Protein AF-0000000087595034 (afdb_homodimer)

Radius of gyration: 27.11 Å; Cα contacts (8 Å, |Δi|>4): 661; chains: 2; bounding box: 62×87×64 Å

Structure (mmCIF, N/CA/C/O backbone):
data_AF-0000000087595034-model_v1
#
loop_
_entity.id
_entity.type
_entity.pdbx_description
1 polymer 'Spindle assembly abnormal protein 6 N-terminal domain-containing protein'
#
loop_
_atom_site.group_PDB
_atom_site.id
_atom_site.type_symbol
_atom_site.label_atom_id
_atom_site.label_alt_id
_atom_site.label_comp_id
_atom_site.label_asym_id
_atom_site.label_entity_id
_atom_site.label_seq_id
_atom_site.pdbx_PDB_ins_code
_atom_site.Cartn_x
_atom_site.Cartn_y
_atom_site.Cartn_z
_atom_site.occupancy
_atom_site.B_iso_or_equiv
_atom_site.auth_seq_id
_atom_site.auth_comp_id
_atom_site.auth_asym_id
_atom_site.auth_atom_id
_atom_site.pdbx_PDB_model_num
ATOM 1 N N . MET A 1 1 ? -19.578 1.99 -12.273 1 29.08 1 MET A N 1
ATOM 2 C CA . MET A 1 1 ? -18.375 2.232 -13.055 1 29.08 1 MET A CA 1
ATOM 3 C C . MET A 1 1 ? -17.172 1.543 -12.43 1 29.08 1 MET A C 1
ATOM 5 O O . MET A 1 1 ? -16.906 1.71 -11.234 1 29.08 1 MET A O 1
ATOM 9 N N . SER A 1 2 ? -16.875 0.349 -12.758 1 38.53 2 SER A N 1
ATOM 10 C CA . SER A 1 2 ? -15.734 -0.469 -12.383 1 38.53 2 SER A CA 1
ATOM 11 C C . SER A 1 2 ? -14.453 0.361 -12.336 1 38.53 2 SER A C 1
ATOM 13 O O . SER A 1 2 ? -14.078 0.988 -13.328 1 38.53 2 SER A O 1
ATOM 15 N N . TYR A 1 3 ? -14.172 1.183 -11.523 1 42.47 3 TYR A N 1
ATOM 16 C CA . TYR A 1 3 ? -12.922 1.928 -11.484 1 42.47 3 TYR A CA 1
ATOM 17 C C . TYR A 1 3 ? -11.773 1.099 -12.047 1 42.47 3 TYR A C 1
ATOM 19 O O . TYR A 1 3 ? -11.414 0.062 -11.492 1 42.47 3 TYR A O 1
ATOM 27 N N . ASP A 1 4 ? -11.688 0.881 -13.281 1 52.41 4 ASP A N 1
ATOM 28 C CA . ASP A 1 4 ? -10.883 0.034 -14.164 1 52.41 4 ASP A CA 1
ATOM 29 C C . ASP A 1 4 ? -9.398 0.292 -13.961 1 52.41 4 ASP A C 1
ATOM 31 O O . ASP A 1 4 ? -8.797 1.092 -14.688 1 52.41 4 ASP A O 1
ATOM 35 N N . MET A 1 5 ? -8.953 0.622 -12.711 1 69.81 5 MET A N 1
ATOM 36 C CA . MET A 1 5 ? -7.504 0.784 -12.672 1 69.81 5 MET A CA 1
ATOM 37 C C . MET A 1 5 ? -6.805 -0.421 -13.289 1 69.81 5 MET A C 1
ATOM 39 O O . MET A 1 5 ? -7.074 -1.562 -12.906 1 69.81 5 MET A O 1
ATOM 43 N N . ALA A 1 6 ? -6.137 -0.145 -14.375 1 82.12 6 ALA A N 1
ATOM 44 C CA . ALA A 1 6 ? -5.457 -1.187 -15.141 1 82.12 6 ALA A CA 1
ATOM 45 C C . ALA A 1 6 ? -4.324 -1.814 -14.336 1 82.12 6 ALA A C 1
ATOM 47 O O . ALA A 1 6 ? -3.541 -1.105 -13.703 1 82.12 6 ALA A O 1
ATOM 48 N N . ASP A 1 7 ? -4.402 -3.068 -14.07 1 92.06 7 ASP A N 1
ATOM 49 C CA . ASP A 1 7 ? -3.314 -3.846 -13.484 1 92.06 7 ASP A CA 1
ATOM 50 C C . ASP A 1 7 ? -2.006 -3.607 -14.234 1 92.06 7 ASP A C 1
ATOM 52 O O . ASP A 1 7 ? -1.894 -3.941 -15.414 1 92.06 7 ASP A O 1
ATOM 56 N N . PRO A 1 8 ? -1.071 -2.951 -13.539 1 93.44 8 PRO A N 1
ATOM 57 C CA . PRO A 1 8 ? 0.171 -2.615 -14.242 1 93.44 8 PRO A CA 1
ATOM 58 C C . PRO A 1 8 ? 0.913 -3.848 -14.75 1 93.44 8 PRO A C 1
ATOM 60 O O . PRO A 1 8 ? 1.68 -3.756 -15.711 1 93.44 8 PRO A O 1
ATOM 63 N N . SER A 1 9 ? 0.756 -5.02 -14.148 1 92.38 9 SER A N 1
ATOM 64 C CA . SER A 1 9 ? 1.444 -6.246 -14.531 1 92.38 9 SER A CA 1
ATOM 65 C C . SER A 1 9 ? 0.999 -6.723 -15.906 1 92.38 9 SER A C 1
ATOM 67 O O . SER A 1 9 ? 1.642 -7.586 -16.516 1 92.38 9 SER A O 1
ATOM 69 N N . LEU A 1 10 ? -0.018 -6.121 -16.438 1 93.94 10 LEU A N 1
ATOM 70 C CA . LEU A 1 10 ? -0.586 -6.598 -17.688 1 93.94 10 LEU A CA 1
ATOM 71 C C . LEU A 1 10 ? -0.358 -5.582 -18.812 1 93.94 10 LEU A C 1
ATOM 73 O O . LEU A 1 10 ? -0.837 -5.766 -19.922 1 93.94 10 LEU A O 1
ATOM 77 N N . GLU A 1 11 ? 0.332 -4.523 -18.453 1 88.75 11 GLU A N 1
ATOM 78 C CA . GLU A 1 11 ? 0.519 -3.424 -19.406 1 88.75 11 GLU A CA 1
ATOM 79 C C . GLU A 1 11 ? 1.288 -3.883 -20.641 1 88.75 11 GLU A C 1
ATOM 81 O O . GLU A 1 11 ? 1.136 -3.311 -21.719 1 88.75 11 GLU A O 1
ATOM 86 N N . ASP A 1 12 ? 2.086 -4.961 -20.562 1 88.94 12 ASP A N 1
ATOM 87 C CA . ASP A 1 12 ? 2.922 -5.422 -21.672 1 88.94 12 ASP A CA 1
ATOM 88 C C . ASP A 1 12 ? 2.162 -6.402 -22.562 1 88.94 12 ASP A C 1
ATOM 90 O O . ASP A 1 12 ? 2.752 -7.027 -23.438 1 88.94 12 ASP A O 1
ATOM 94 N N . GLY A 1 13 ? 0.908 -6.547 -22.344 1 89.88 13 GLY A N 1
ATOM 95 C CA . GLY A 1 13 ? 0.096 -7.445 -23.141 1 89.88 13 GLY A CA 1
ATOM 96 C C . GLY A 1 13 ? -0.004 -8.844 -22.562 1 89.88 13 GLY A C 1
ATOM 97 O O . GLY A 1 13 ? -0.57 -9.742 -23.188 1 89.88 13 GLY A O 1
ATOM 98 N N . SER A 1 14 ? 0.527 -9.008 -21.391 1 94.69 14 SER A N 1
ATOM 99 C CA . SER A 1 14 ? 0.454 -10.312 -20.734 1 94.69 14 SER A CA 1
ATOM 100 C C . SER A 1 14 ? -0.963 -10.609 -20.25 1 94.69 14 SER A C 1
ATOM 102 O O . SER A 1 14 ? -1.777 -9.695 -20.094 1 94.69 14 SER A O 1
ATOM 104 N N . ARG A 1 15 ? -1.22 -11.867 -20.156 1 95.94 15 ARG A N 1
ATOM 105 C CA . ARG A 1 15 ? -2.486 -12.289 -19.578 1 95.94 15 ARG A CA 1
ATOM 106 C C . ARG A 1 15 ? -2.252 -13.242 -18.406 1 95.94 15 ARG A C 1
ATOM 108 O O . ARG A 1 15 ? -1.29 -14.016 -18.406 1 95.94 15 ARG A O 1
ATOM 115 N N . VAL A 1 16 ? -3.154 -13.172 -17.5 1 97.56 16 VAL A N 1
ATOM 116 C CA . VAL A 1 16 ? -3.062 -14.039 -16.328 1 97.56 16 VAL A CA 1
ATOM 117 C C . VAL A 1 16 ? -3.768 -15.367 -16.609 1 97.56 16 VAL A C 1
ATOM 119 O O . VAL A 1 16 ? -4.934 -15.383 -17.016 1 97.56 16 VAL A O 1
ATOM 122 N N . VAL A 1 17 ? -3.076 -16.484 -16.359 1 98.19 17 VAL A N 1
ATOM 123 C CA . VAL A 1 17 ? -3.686 -17.766 -16.656 1 98.19 17 VAL A CA 1
ATOM 124 C C . VAL A 1 17 ? -3.869 -18.562 -15.359 1 98.19 17 VAL A C 1
ATOM 126 O O . VAL A 1 17 ? -4.477 -19.641 -15.359 1 98.19 17 VAL A O 1
ATOM 129 N N . PHE A 1 18 ? -3.344 -18.125 -14.336 1 98.62 18 PHE A N 1
ATOM 130 C CA . PHE A 1 18 ? -3.457 -18.719 -13.008 1 98.62 18 PHE A CA 1
ATOM 131 C C . PHE A 1 18 ? -3.27 -17.656 -11.922 1 98.62 18 PHE A C 1
ATOM 133 O O . PHE A 1 18 ? -2.389 -16.797 -12.031 1 98.62 18 PHE A O 1
ATOM 140 N N . GLU A 1 19 ? -4.121 -17.656 -10.961 1 98.31 19 GLU A N 1
ATOM 141 C CA . GLU A 1 19 ? -4 -16.734 -9.828 1 98.31 19 GLU A CA 1
ATOM 142 C C . GLU A 1 19 ? -4.684 -17.297 -8.586 1 98.31 19 GLU A C 1
ATOM 144 O O . GLU A 1 19 ? -5.91 -17.391 -8.531 1 98.31 19 GLU A O 1
ATOM 149 N N . ARG A 1 20 ? -3.842 -17.703 -7.562 1 98.31 20 ARG A N 1
ATOM 150 C CA . ARG A 1 20 ? -4.375 -18.266 -6.324 1 98.31 20 ARG A CA 1
ATOM 151 C C . ARG A 1 20 ? -3.441 -17.984 -5.152 1 98.31 20 ARG A C 1
ATOM 153 O O . ARG A 1 20 ? -2.254 -17.719 -5.348 1 98.31 20 ARG A O 1
ATOM 160 N N . GLU A 1 21 ? -4.023 -18.016 -3.967 1 98.12 21 GLU A N 1
ATOM 161 C CA . GLU A 1 21 ? -3.227 -18.047 -2.746 1 98.12 21 GLU A CA 1
ATOM 162 C C . GLU A 1 21 ? -2.695 -19.453 -2.469 1 98.12 21 GLU A C 1
ATOM 164 O O . GLU A 1 21 ? -3.457 -20.422 -2.471 1 98.12 21 GLU A O 1
ATOM 169 N N . VAL A 1 22 ? -1.426 -19.547 -2.279 1 98.44 22 VAL A N 1
ATOM 170 C CA . VAL A 1 22 ? -0.778 -20.828 -2.012 1 98.44 22 VAL A CA 1
ATOM 171 C C . VAL A 1 22 ? 0.055 -20.734 -0.735 1 98.44 22 VAL A C 1
ATOM 173 O O . VAL A 1 22 ? 0.825 -19.781 -0.562 1 98.44 22 VAL A O 1
ATOM 176 N N . VAL A 1 23 ? -0.14 -21.672 0.157 1 97.62 23 VAL A N 1
ATOM 177 C CA . VAL A 1 23 ? 0.699 -21.719 1.351 1 97.62 23 VAL A CA 1
ATOM 178 C C . VAL A 1 23 ? 2.068 -22.297 1 1 97.62 23 VAL A C 1
ATOM 180 O O . VAL A 1 23 ? 2.162 -23.391 0.443 1 97.62 23 VAL A O 1
ATOM 183 N N . MET A 1 24 ? 3.098 -21.547 1.315 1 97.62 24 MET A N 1
ATOM 184 C CA . MET A 1 24 ? 4.473 -21.953 1.055 1 97.62 24 MET A CA 1
ATOM 185 C C . MET A 1 24 ? 5.309 -21.891 2.328 1 97.62 24 MET A C 1
ATOM 187 O O . MET A 1 24 ? 5.008 -21.125 3.238 1 97.62 24 MET A O 1
ATOM 191 N N . GLU A 1 25 ? 6.27 -22.75 2.314 1 97 25 GLU A N 1
ATOM 192 C CA . GLU A 1 25 ? 7.277 -22.641 3.367 1 97 25 GLU A CA 1
ATOM 193 C C . GLU A 1 25 ? 8.383 -21.656 2.967 1 97 25 GLU A C 1
ATOM 195 O O . GLU A 1 25 ? 9.039 -21.844 1.94 1 97 25 GLU A O 1
ATOM 200 N N . LEU A 1 26 ? 8.547 -20.656 3.736 1 96.56 26 LEU A N 1
ATOM 201 C CA . LEU A 1 26 ? 9.602 -19.688 3.486 1 96.56 26 LEU A CA 1
ATOM 202 C C . LEU A 1 26 ? 10.844 -20.016 4.316 1 96.56 26 LEU A C 1
ATOM 204 O O . LEU A 1 26 ? 10.75 -20.203 5.531 1 96.56 26 LEU A O 1
ATOM 208 N N . ARG A 1 27 ? 11.93 -20.125 3.609 1 96 27 ARG A N 1
ATOM 209 C CA . ARG A 1 27 ? 13.219 -20.375 4.238 1 96 27 ARG A CA 1
ATOM 210 C C . ARG A 1 27 ? 14.258 -19.359 3.777 1 96 27 ARG A C 1
ATOM 212 O O . ARG A 1 27 ? 14.078 -18.688 2.758 1 96 27 ARG A O 1
ATOM 219 N N . LYS A 1 28 ? 15.305 -19.281 4.586 1 92.88 28 LYS A N 1
ATOM 220 C CA . LYS A 1 28 ? 16.422 -18.438 4.188 1 92.88 28 LYS A CA 1
ATOM 221 C C . LYS A 1 28 ? 17.359 -19.172 3.24 1 92.88 28 LYS A C 1
ATOM 223 O O . LYS A 1 28 ? 17.75 -20.312 3.502 1 92.88 28 LYS A O 1
ATOM 228 N N . LEU A 1 29 ? 17.75 -18.5 2.285 1 91.31 29 LEU A N 1
ATOM 229 C CA . LEU A 1 29 ? 18.609 -19.125 1.274 1 91.31 29 LEU A CA 1
ATOM 230 C C . LEU A 1 29 ? 19.984 -19.453 1.853 1 91.31 29 LEU A C 1
ATOM 232 O O . LEU A 1 29 ? 20.609 -20.438 1.459 1 91.31 29 LEU A O 1
ATOM 236 N N . ASP A 1 30 ? 20.406 -18.641 2.812 1 89.5 30 ASP A N 1
ATOM 237 C CA . ASP A 1 30 ? 21.734 -18.797 3.393 1 89.5 30 ASP A CA 1
ATOM 238 C C . ASP A 1 30 ? 21.734 -19.859 4.496 1 89.5 30 ASP A C 1
ATOM 240 O O . ASP A 1 30 ? 22.781 -20.344 4.906 1 89.5 30 ASP A O 1
ATOM 244 N N . GLU A 1 31 ? 20.547 -20.141 5.02 1 88.94 31 GLU A N 1
ATOM 245 C CA . GLU A 1 31 ? 20.375 -21.172 6.027 1 88.94 31 GLU A CA 1
ATOM 246 C C . GLU A 1 31 ? 19.266 -22.141 5.633 1 88.94 31 GLU A C 1
ATOM 248 O O . GLU A 1 31 ? 18.25 -22.266 6.328 1 88.94 31 GLU A O 1
ATOM 253 N N . PRO A 1 32 ? 19.547 -22.922 4.621 1 83.75 32 PRO A N 1
ATOM 254 C CA . PRO A 1 32 ? 18.484 -23.734 4.031 1 83.75 32 PRO A CA 1
ATOM 255 C C . PRO A 1 32 ? 17.984 -24.828 4.977 1 83.75 32 PRO A C 1
ATOM 257 O O . PRO A 1 32 ? 16.844 -25.297 4.848 1 83.75 32 PRO A O 1
ATOM 260 N N . ASP A 1 33 ? 18.75 -25.203 5.926 1 87.38 33 ASP A N 1
ATOM 261 C CA . ASP A 1 33 ? 18.359 -26.281 6.816 1 87.38 33 ASP A CA 1
ATOM 262 C C . ASP A 1 33 ? 17.547 -25.766 8 1 87.38 33 ASP A C 1
ATOM 264 O O . ASP A 1 33 ? 16.938 -26.562 8.727 1 87.38 33 ASP A O 1
ATOM 268 N N . ALA A 1 34 ? 17.547 -24.438 8.148 1 87.56 34 ALA A N 1
ATOM 269 C CA . ALA A 1 34 ? 16.766 -23.844 9.234 1 87.56 34 ALA A CA 1
ATOM 270 C C . ALA A 1 34 ? 15.266 -23.953 8.953 1 87.56 34 ALA A C 1
ATOM 272 O O . ALA A 1 34 ? 14.836 -23.875 7.797 1 87.56 34 ALA A O 1
ATOM 273 N N . PRO A 1 35 ? 14.57 -24.312 10.008 1 89.94 35 PRO A N 1
ATOM 274 C CA . PRO A 1 35 ? 13.117 -24.406 9.805 1 89.94 35 PRO A CA 1
ATOM 275 C C . PRO A 1 35 ? 12.523 -23.125 9.219 1 89.94 35 PRO A C 1
ATOM 277 O O . PRO A 1 35 ? 12.961 -22.031 9.547 1 89.94 35 PRO A O 1
ATOM 280 N N . GLY A 1 36 ? 11.586 -23.359 8.352 1 92.25 36 GLY A N 1
ATOM 281 C CA . GLY A 1 36 ? 10.93 -22.234 7.703 1 92.25 36 GLY A CA 1
ATOM 282 C C . GLY A 1 36 ? 9.609 -21.859 8.344 1 92.25 36 GLY A C 1
ATOM 283 O O . GLY A 1 36 ? 9.227 -22.438 9.367 1 92.25 36 GLY A O 1
ATOM 284 N N . ILE A 1 37 ? 9.039 -20.781 7.793 1 93.94 37 ILE A N 1
ATOM 285 C CA . ILE A 1 37 ? 7.715 -20.344 8.234 1 93.94 37 ILE A CA 1
ATOM 286 C C . ILE A 1 37 ? 6.703 -20.562 7.105 1 93.94 37 ILE A C 1
ATOM 288 O O . ILE A 1 37 ? 7.047 -20.438 5.93 1 93.94 37 ILE A O 1
ATOM 292 N N . GLN A 1 38 ? 5.492 -21.047 7.547 1 95.31 38 GLN A N 1
ATOM 293 C CA . GLN A 1 38 ? 4.406 -21.172 6.578 1 95.31 38 GLN A CA 1
ATOM 294 C C . GLN A 1 38 ? 3.748 -19.812 6.316 1 95.31 38 GLN A C 1
ATOM 296 O O . GLN A 1 38 ? 3.408 -19.094 7.25 1 95.31 38 GLN A O 1
ATOM 301 N N . GLU A 1 39 ? 3.631 -19.469 5.059 1 95.69 39 GLU A N 1
ATOM 302 C CA . GLU A 1 39 ? 3.018 -18.188 4.699 1 95.69 39 GLU A CA 1
ATOM 303 C C . GLU A 1 39 ? 2.094 -18.344 3.492 1 95.69 39 GLU A C 1
ATOM 305 O O . GLU A 1 39 ? 2.385 -19.125 2.576 1 95.69 39 GLU A O 1
ATOM 310 N N . SER A 1 40 ? 1.021 -17.656 3.551 1 97.06 40 SER A N 1
ATOM 311 C CA . SER A 1 40 ? 0.149 -17.562 2.383 1 97.06 40 SER A CA 1
ATOM 312 C C . SER A 1 40 ? 0.708 -16.594 1.346 1 97.06 40 SER A C 1
ATOM 314 O O . SER A 1 40 ? 0.916 -15.422 1.638 1 97.06 40 SER A O 1
ATOM 316 N N . VAL A 1 41 ? 0.963 -17.062 0.155 1 98.12 41 VAL A N 1
ATOM 317 C CA . VAL A 1 41 ? 1.553 -16.281 -0.928 1 98.12 41 VAL A CA 1
ATOM 318 C C . VAL A 1 41 ? 0.638 -16.328 -2.15 1 98.12 41 VAL A C 1
ATOM 320 O O . VAL A 1 41 ? 0.118 -17.391 -2.512 1 98.12 41 VAL A O 1
ATOM 323 N N . ARG A 1 42 ? 0.396 -15.148 -2.748 1 98.31 42 ARG A N 1
ATOM 324 C CA . ARG A 1 42 ? -0.354 -15.117 -4 1 98.31 42 ARG A CA 1
ATOM 325 C C . ARG A 1 42 ? 0.542 -15.461 -5.184 1 98.31 42 ARG A C 1
ATOM 327 O O . ARG A 1 42 ? 1.536 -14.773 -5.434 1 98.31 42 ARG A O 1
ATOM 334 N N . ALA A 1 43 ? 0.199 -16.516 -5.863 1 98.81 43 ALA A N 1
ATOM 335 C CA . ALA A 1 43 ? 0.934 -16.922 -7.055 1 98.81 43 ALA A CA 1
ATOM 336 C C . ALA A 1 43 ? 0.144 -16.609 -8.328 1 98.81 43 ALA A C 1
ATOM 338 O O . ALA A 1 43 ? -1.022 -17 -8.445 1 98.81 43 ALA A O 1
ATOM 339 N N . ARG A 1 44 ? 0.838 -15.867 -9.227 1 98.62 44 ARG A N 1
ATOM 340 C CA . ARG A 1 44 ? 0.246 -15.578 -10.523 1 98.62 44 ARG A CA 1
ATOM 341 C C . ARG A 1 44 ? 1.13 -16.094 -11.656 1 98.62 44 ARG A C 1
ATOM 343 O O . ARG A 1 44 ? 2.355 -15.977 -11.594 1 98.62 44 ARG A O 1
ATOM 350 N N . ILE A 1 45 ? 0.504 -16.703 -12.594 1 98.81 45 ILE A N 1
ATOM 351 C CA . ILE A 1 45 ? 1.196 -17.078 -13.828 1 98.81 45 ILE A CA 1
ATOM 352 C C . ILE A 1 45 ? 0.701 -16.219 -14.984 1 98.81 45 ILE A C 1
ATOM 354 O O . ILE A 1 45 ? -0.49 -16.219 -15.297 1 98.81 45 ILE A O 1
ATOM 358 N N . LEU A 1 46 ? 1.602 -15.438 -15.5 1 98.38 46 LEU A N 1
ATOM 359 C CA . LEU A 1 46 ? 1.309 -14.586 -16.641 1 98.38 46 LEU A CA 1
ATOM 360 C C . LEU A 1 46 ? 1.995 -15.102 -17.906 1 98.38 46 LEU A C 1
ATOM 362 O O . LEU A 1 46 ? 3.135 -15.57 -17.844 1 98.38 46 LEU A O 1
ATOM 366 N N . ILE A 1 47 ? 1.321 -14.992 -19.047 1 98.31 47 ILE A N 1
ATOM 367 C CA . ILE A 1 47 ? 1.94 -15.438 -20.297 1 98.31 47 ILE A CA 1
ATOM 368 C C . ILE A 1 47 ? 1.856 -14.336 -21.344 1 98.31 47 ILE A C 1
ATOM 370 O O . ILE A 1 47 ? 0.929 -13.523 -21.312 1 98.31 47 ILE A O 1
ATOM 374 N N . GLN A 1 48 ? 2.859 -14.273 -22.078 1 97.19 48 GLN A N 1
ATOM 375 C CA . GLN A 1 48 ? 2.881 -13.453 -23.281 1 97.19 48 GLN A CA 1
ATOM 376 C C . GLN A 1 48 ? 2.92 -14.328 -24.531 1 97.19 48 GLN A C 1
ATOM 378 O O . GLN A 1 48 ? 3.768 -15.211 -24.656 1 97.19 48 GLN A O 1
ATOM 383 N N . GLU A 1 49 ? 1.939 -14.047 -25.391 1 94.69 49 GLU A N 1
ATOM 384 C CA . GLU A 1 49 ? 1.868 -14.812 -26.625 1 94.69 49 GLU A CA 1
ATOM 385 C C . GLU A 1 49 ? 1.933 -13.906 -27.844 1 94.69 49 GLU A C 1
ATOM 387 O O . GLU A 1 49 ? 1.493 -12.75 -27.797 1 94.69 49 GLU A O 1
ATOM 392 N N . ARG A 1 50 ? 2.602 -14.289 -28.891 1 91.44 50 ARG A N 1
ATOM 393 C CA . ARG A 1 50 ? 2.631 -13.633 -30.188 1 91.44 50 ARG A CA 1
ATOM 394 C C . ARG A 1 50 ? 2.148 -14.57 -31.281 1 91.44 50 ARG A C 1
ATOM 396 O O . ARG A 1 50 ? 2.766 -15.609 -31.547 1 91.44 50 ARG A O 1
ATOM 403 N N . ASP A 1 51 ? 0.967 -14.289 -31.828 1 91.56 51 ASP A N 1
ATOM 404 C CA . ASP A 1 51 ? 0.371 -15.109 -32.875 1 91.56 51 ASP A CA 1
ATOM 405 C C . ASP A 1 51 ? 0.107 -16.531 -32.375 1 91.56 51 ASP A C 1
ATOM 407 O O . ASP A 1 51 ? 0.438 -17.5 -33.062 1 91.56 51 ASP A O 1
ATOM 411 N N . GLY A 1 52 ? -0.284 -16.594 -31.219 1 89 52 GLY A N 1
ATOM 412 C CA . GLY A 1 52 ? -0.674 -17.875 -30.656 1 89 52 GLY A CA 1
ATOM 413 C C . GLY A 1 52 ? 0.496 -18.656 -30.094 1 89 52 GLY A C 1
ATOM 414 O O . GLY A 1 52 ? 0.314 -19.75 -29.547 1 89 52 GLY A O 1
ATOM 415 N N . VAL A 1 53 ? 1.615 -18.234 -30.281 1 93.06 53 VAL A N 1
ATOM 416 C CA . VAL A 1 53 ? 2.811 -18.938 -29.812 1 93.06 53 VAL A CA 1
ATOM 417 C C . VAL A 1 53 ? 3.279 -18.312 -28.5 1 93.06 53 VAL A C 1
ATOM 419 O O . VAL A 1 53 ? 3.422 -17.094 -28.391 1 93.06 53 VAL A O 1
ATOM 422 N N . LEU A 1 54 ? 3.545 -19.172 -27.547 1 96.81 54 LEU A N 1
ATOM 423 C CA . LEU A 1 54 ? 4.02 -18.719 -26.25 1 96.81 54 LEU A CA 1
ATOM 424 C C . LEU A 1 54 ? 5.418 -18.109 -26.359 1 96.81 54 LEU A C 1
ATOM 426 O O . LEU A 1 54 ? 6.344 -18.766 -26.844 1 96.81 54 LEU A O 1
ATOM 430 N N . GLU A 1 55 ? 5.582 -16.891 -25.922 1 97.25 55 GLU A N 1
ATOM 431 C CA . GLU A 1 55 ? 6.871 -16.203 -25.984 1 97.25 55 GLU A CA 1
ATOM 432 C C . GLU A 1 55 ? 7.516 -16.109 -24.609 1 97.25 55 GLU A C 1
ATOM 434 O O . GLU A 1 55 ? 8.742 -16.109 -24.484 1 97.25 55 GLU A O 1
ATOM 439 N N . ASN A 1 56 ? 6.688 -15.938 -23.609 1 97.81 56 ASN A N 1
ATOM 440 C CA . ASN A 1 56 ? 7.199 -15.766 -22.266 1 97.81 56 ASN A CA 1
ATOM 441 C C . ASN A 1 56 ? 6.207 -16.266 -21.219 1 97.81 56 ASN A C 1
ATOM 443 O O . ASN A 1 56 ? 4.996 -16.125 -21.391 1 97.81 56 ASN A O 1
ATOM 447 N N . CYS A 1 57 ? 6.711 -16.906 -20.203 1 98.44 57 CYS A N 1
ATOM 448 C CA . CYS A 1 57 ? 5.961 -17.312 -19.031 1 98.44 57 CYS A CA 1
ATOM 449 C C . CYS A 1 57 ? 6.543 -16.688 -17.766 1 98.44 57 CYS A C 1
ATOM 451 O O . CYS A 1 57 ? 7.734 -16.844 -17.484 1 98.44 57 CYS A O 1
ATOM 453 N N . GLN A 1 58 ? 5.676 -15.984 -17.031 1 98.38 58 GLN A N 1
ATOM 454 C CA . GLN A 1 58 ? 6.145 -15.336 -15.812 1 98.38 58 GLN A CA 1
ATOM 455 C C . GLN A 1 58 ? 5.398 -15.852 -14.586 1 98.38 58 GLN A C 1
ATOM 457 O O . GLN A 1 58 ? 4.168 -15.93 -14.586 1 98.38 58 GLN A O 1
ATOM 462 N N . LEU A 1 59 ? 6.133 -16.281 -13.633 1 98.75 59 LEU A N 1
ATOM 463 C CA . LEU A 1 59 ? 5.59 -16.531 -12.297 1 98.75 59 LEU A CA 1
ATOM 464 C C . LEU A 1 59 ? 5.824 -15.328 -11.383 1 98.75 59 LEU A C 1
ATOM 466 O O . LEU A 1 59 ? 6.953 -14.844 -11.258 1 98.75 59 LEU A O 1
ATOM 470 N N . CYS A 1 60 ? 4.781 -14.844 -10.82 1 98.62 60 CYS A N 1
ATOM 471 C CA . CYS A 1 60 ? 4.863 -13.711 -9.906 1 98.62 60 CYS A CA 1
ATOM 472 C C . CYS A 1 60 ? 4.312 -14.07 -8.531 1 98.62 60 CYS A C 1
ATOM 474 O O . CYS A 1 60 ? 3.186 -14.562 -8.422 1 98.62 60 CYS A O 1
ATOM 476 N N . LEU A 1 61 ? 5.137 -13.828 -7.535 1 98.62 61 LEU A N 1
ATOM 477 C CA . LEU A 1 61 ? 4.742 -14.125 -6.16 1 98.62 61 LEU A CA 1
ATOM 478 C C . LEU A 1 61 ? 4.617 -12.844 -5.344 1 98.62 61 LEU A C 1
ATOM 480 O O . LEU A 1 61 ? 5.531 -12.016 -5.336 1 98.62 61 LEU A O 1
ATOM 484 N N . THR A 1 62 ? 3.486 -12.641 -4.691 1 98.19 62 THR A N 1
ATOM 485 C CA . THR A 1 62 ? 3.258 -11.5 -3.811 1 98.19 62 THR A CA 1
ATOM 486 C C . THR A 1 62 ? 2.605 -11.953 -2.506 1 98.19 62 THR A C 1
ATOM 488 O O . THR A 1 62 ? 2.162 -13.094 -2.389 1 98.19 62 THR A O 1
ATOM 491 N N . SER A 1 63 ? 2.611 -11.094 -1.51 1 96.38 63 SER A N 1
ATOM 492 C CA . SER A 1 63 ? 2.057 -11.398 -0.196 1 96.38 63 SER A CA 1
ATOM 493 C C . SER A 1 63 ? 1.164 -10.273 0.306 1 96.38 63 SER A C 1
ATOM 495 O O . SER A 1 63 ? 1.469 -9.094 0.1 1 96.38 63 SER A O 1
ATOM 497 N N . GLU A 1 64 ? 0.099 -10.641 0.973 1 92.75 64 GLU A N 1
ATOM 498 C CA . GLU A 1 64 ? -0.75 -9.656 1.638 1 92.75 64 GLU A CA 1
ATOM 499 C C . GLU A 1 64 ? -0.144 -9.211 2.967 1 92.75 64 GLU A C 1
ATOM 501 O O . GLU A 1 64 ? -0.393 -8.094 3.428 1 92.75 64 GLU A O 1
ATOM 506 N N . GLU A 1 65 ? 0.579 -10.086 3.537 1 91.25 65 GLU A N 1
ATOM 507 C CA . GLU A 1 65 ? 1.189 -9.797 4.832 1 91.25 65 GLU A CA 1
ATOM 508 C C . GLU A 1 65 ? 2.334 -8.797 4.695 1 91.25 65 GLU A C 1
ATOM 510 O O . GLU A 1 65 ? 2.561 -7.98 5.586 1 91.25 65 GLU A O 1
ATOM 515 N N . ASP A 1 66 ? 3.023 -8.875 3.676 1 94.62 66 ASP A N 1
ATOM 516 C CA . ASP A 1 66 ? 4.07 -7.93 3.309 1 94.62 66 ASP A CA 1
ATOM 517 C C . ASP A 1 66 ? 3.844 -7.379 1.901 1 94.62 66 ASP A C 1
ATOM 519 O O . ASP A 1 66 ? 4.254 -7.992 0.915 1 94.62 66 ASP A O 1
ATOM 523 N N . ILE A 1 67 ? 3.359 -6.184 1.832 1 95.75 67 ILE A N 1
ATOM 524 C CA . ILE A 1 67 ? 2.91 -5.617 0.564 1 95.75 67 ILE A CA 1
ATOM 525 C C . ILE A 1 67 ? 4.113 -5.309 -0.32 1 95.75 67 ILE A C 1
ATOM 527 O O . ILE A 1 67 ? 3.969 -5.078 -1.522 1 95.75 67 ILE A O 1
ATOM 531 N N . PHE A 1 68 ? 5.359 -5.34 0.21 1 96.31 68 PHE A N 1
ATOM 532 C CA . PHE A 1 68 ? 6.559 -5.051 -0.566 1 96.31 68 PHE A CA 1
ATOM 533 C C . PHE A 1 68 ? 7.172 -6.336 -1.11 1 96.31 68 PHE A C 1
ATOM 535 O O . PHE A 1 68 ? 8.133 -6.293 -1.885 1 96.31 68 PHE A O 1
ATOM 542 N N . PHE A 1 69 ? 6.66 -7.445 -0.728 1 96.75 69 PHE A N 1
ATOM 543 C CA . PHE A 1 69 ? 7.141 -8.75 -1.172 1 96.75 69 PHE A CA 1
ATOM 544 C C . PHE A 1 69 ? 6.684 -9.031 -2.598 1 96.75 69 PHE A C 1
ATOM 546 O O . PHE A 1 69 ? 5.488 -9.188 -2.854 1 96.75 69 PHE A O 1
ATOM 553 N N . MET A 1 70 ? 7.664 -9.078 -3.492 1 97.81 70 MET A N 1
ATOM 554 C CA . MET A 1 70 ? 7.355 -9.398 -4.883 1 97.81 70 MET A CA 1
ATOM 555 C C . MET A 1 70 ? 8.555 -10.047 -5.57 1 97.81 70 MET A C 1
ATOM 557 O O . MET A 1 70 ? 9.609 -9.43 -5.699 1 97.81 70 MET A O 1
ATOM 561 N N . PHE A 1 71 ? 8.422 -11.281 -5.926 1 98.38 71 PHE A N 1
ATOM 562 C CA . PHE A 1 71 ? 9.445 -12.016 -6.664 1 98.38 71 PHE A CA 1
ATOM 563 C C . PHE A 1 71 ? 8.891 -12.508 -7.996 1 98.38 71 PHE A C 1
ATOM 565 O O . PHE A 1 71 ? 7.727 -12.891 -8.086 1 98.38 71 PHE A O 1
ATOM 572 N N . LYS A 1 72 ? 9.742 -12.5 -8.961 1 98.25 72 LYS A N 1
ATOM 573 C CA . LYS A 1 72 ? 9.312 -12.875 -10.305 1 98.25 72 LYS A CA 1
ATOM 574 C C . LYS A 1 72 ? 10.305 -13.828 -10.953 1 98.25 72 LYS A C 1
ATOM 576 O O . LYS A 1 72 ? 11.5 -13.789 -10.664 1 98.25 72 LYS A O 1
ATOM 581 N N . CYS A 1 73 ? 9.82 -14.68 -11.742 1 98.44 73 CYS A N 1
ATOM 582 C CA . CYS A 1 73 ? 10.602 -15.547 -12.625 1 98.44 73 CYS A CA 1
ATOM 583 C C . CYS A 1 73 ? 10.078 -15.484 -14.055 1 98.44 73 CYS A C 1
ATOM 585 O O . CYS A 1 73 ? 8.945 -15.891 -14.32 1 98.44 73 CYS A O 1
ATOM 587 N N . ASP A 1 74 ? 10.914 -14.945 -14.914 1 97.94 74 ASP A N 1
ATOM 588 C CA . ASP A 1 74 ? 10.586 -14.883 -16.328 1 97.94 74 ASP A CA 1
ATOM 589 C C . ASP A 1 74 ? 11.312 -15.977 -17.125 1 97.94 74 ASP A C 1
ATOM 591 O O . ASP A 1 74 ? 12.539 -16.062 -17.062 1 97.94 74 ASP A O 1
ATOM 595 N N . VAL A 1 75 ? 10.523 -16.75 -17.812 1 98.19 75 VAL A N 1
ATOM 596 C CA . VAL A 1 75 ? 11.117 -17.844 -18.578 1 98.19 75 VAL A CA 1
ATOM 597 C C . VAL A 1 75 ? 10.672 -17.75 -20.031 1 98.19 75 VAL A C 1
ATOM 599 O O . VAL A 1 75 ? 9.484 -17.859 -20.328 1 98.19 75 VAL A O 1
ATOM 602 N N . ASP A 1 76 ? 11.625 -17.484 -20.906 1 97.62 76 ASP A N 1
ATOM 603 C CA . ASP A 1 76 ? 11.352 -17.594 -22.328 1 97.62 76 ASP A CA 1
ATOM 604 C C . ASP A 1 76 ? 11.836 -18.938 -22.875 1 97.62 76 ASP A C 1
ATOM 606 O O . ASP A 1 76 ? 12.258 -19.797 -22.125 1 97.62 76 ASP A O 1
ATOM 610 N N . GLN A 1 77 ? 11.742 -19.125 -24.188 1 96.44 77 GLN A N 1
ATOM 611 C CA . GLN A 1 77 ? 12.102 -20.391 -24.828 1 96.44 77 GLN A CA 1
ATOM 612 C C . GLN A 1 77 ? 13.547 -20.781 -24.5 1 96.44 77 GLN A C 1
ATOM 614 O O . GLN A 1 77 ? 13.82 -21.922 -24.156 1 96.44 77 GLN A O 1
ATOM 619 N N . THR A 1 78 ? 14.414 -19.797 -24.594 1 96.31 78 THR A N 1
ATOM 620 C CA . THR A 1 78 ? 15.828 -20.047 -24.344 1 96.31 78 THR A CA 1
ATOM 621 C C . THR A 1 78 ? 16.062 -20.422 -22.875 1 96.31 78 THR A C 1
ATOM 623 O O . THR A 1 78 ? 16.75 -21.406 -22.594 1 96.31 78 THR A O 1
ATOM 626 N N . GLY A 1 79 ? 15.461 -19.656 -21.969 1 96.19 79 GLY A N 1
ATOM 627 C CA . GLY A 1 79 ? 15.562 -19.984 -20.562 1 96.19 79 GLY A CA 1
ATOM 628 C C . GLY A 1 79 ? 15.008 -21.344 -20.219 1 96.19 79 GLY A C 1
ATOM 629 O O . GLY A 1 79 ? 15.57 -22.062 -19.391 1 96.19 79 GLY A O 1
ATOM 630 N N . PHE A 1 80 ? 13.961 -21.719 -20.922 1 97.69 80 PHE A N 1
ATOM 631 C CA . PHE A 1 80 ? 13.312 -23 -20.641 1 97.69 80 PHE A CA 1
ATOM 632 C C . PHE A 1 80 ? 14.203 -24.156 -21.078 1 97.69 80 PHE A C 1
ATOM 634 O O . PHE A 1 80 ? 14.25 -25.203 -20.422 1 97.69 80 PHE A O 1
ATOM 641 N N . GLN A 1 81 ? 14.859 -23.984 -22.156 1 96.75 81 GLN A N 1
ATOM 642 C CA . GLN A 1 81 ? 15.75 -25.047 -22.625 1 96.75 81 GLN A CA 1
ATOM 643 C C . GLN A 1 81 ? 16.797 -25.391 -21.578 1 96.75 81 GLN A C 1
ATOM 645 O O . GLN A 1 81 ? 17.078 -26.578 -21.344 1 96.75 81 GLN A O 1
ATOM 650 N N . GLY A 1 82 ? 17.328 -24.375 -20.969 1 95.56 82 GLY A N 1
ATOM 651 C CA . GLY A 1 82 ? 18.25 -24.609 -19.875 1 95.56 82 GLY A CA 1
ATOM 652 C C . GLY A 1 82 ? 17.625 -25.344 -18.703 1 95.56 82 GLY A C 1
ATOM 653 O O . GLY A 1 82 ? 18.234 -26.281 -18.172 1 95.56 82 GLY A O 1
ATOM 654 N N . LEU A 1 83 ? 16.469 -24.938 -18.328 1 96.06 83 LEU A N 1
ATOM 655 C CA . LEU A 1 83 ? 15.703 -25.578 -17.25 1 96.06 83 LEU A CA 1
ATOM 656 C C . LEU A 1 83 ? 15.391 -27.031 -17.578 1 96.06 83 LEU A C 1
ATOM 658 O O . LEU A 1 83 ? 15.562 -27.922 -16.75 1 96.06 83 LEU A O 1
ATOM 662 N N . GLN A 1 84 ? 14.906 -27.188 -18.797 1 96.5 84 GLN A N 1
ATOM 663 C CA . GLN A 1 84 ? 14.508 -28.5 -19.281 1 96.5 84 GLN A CA 1
ATOM 664 C C . GLN A 1 84 ? 15.68 -29.484 -19.234 1 96.5 84 GLN A C 1
ATOM 666 O O . GLN A 1 84 ? 15.547 -30.609 -18.734 1 96.5 84 GLN A O 1
ATOM 671 N N . GLU A 1 85 ? 16.828 -29.062 -19.672 1 96.44 85 GLU A N 1
ATOM 672 C CA . GLU A 1 85 ? 18.016 -29.906 -19.734 1 96.44 85 GLU A CA 1
ATOM 673 C C . GLU A 1 85 ? 18.562 -30.172 -18.328 1 96.44 85 GLU A C 1
ATOM 675 O O . GLU A 1 85 ? 18.828 -31.312 -17.953 1 96.44 85 GLU A O 1
ATOM 680 N N . THR A 1 86 ? 18.719 -29.156 -17.531 1 96.31 86 THR A N 1
ATOM 681 C CA . THR A 1 86 ? 19.359 -29.234 -16.219 1 96.31 86 THR A CA 1
ATOM 682 C C . THR A 1 86 ? 18.5 -30.031 -15.242 1 96.31 86 THR A C 1
ATOM 684 O O . THR A 1 86 ? 19.031 -30.75 -14.398 1 96.31 86 THR A O 1
ATOM 687 N N . GLN A 1 87 ? 17.156 -29.953 -15.422 1 96.56 87 GLN A N 1
ATOM 688 C CA . GLN A 1 87 ? 16.281 -30.578 -14.445 1 96.56 87 GLN A CA 1
ATOM 689 C C . GLN A 1 87 ? 15.57 -31.797 -15.039 1 96.56 87 GLN A C 1
ATOM 691 O O . GLN A 1 87 ? 14.695 -32.375 -14.398 1 96.56 87 GLN A O 1
ATOM 696 N N . LYS A 1 88 ? 15.922 -32.188 -16.281 1 96.38 88 LYS A N 1
ATOM 697 C CA . LYS A 1 88 ? 15.422 -33.375 -16.969 1 96.38 88 LYS A CA 1
ATOM 698 C C . LYS A 1 88 ? 13.898 -33.375 -17.047 1 96.38 88 LYS A C 1
ATOM 700 O O . LYS A 1 88 ? 13.258 -34.375 -16.703 1 96.38 88 LYS A O 1
ATOM 705 N N . LEU A 1 89 ? 13.406 -32.188 -17.406 1 95.88 89 LEU A N 1
ATOM 706 C CA . LEU A 1 89 ? 11.961 -32.062 -17.531 1 95.88 89 LEU A CA 1
ATOM 707 C C . LEU A 1 89 ? 11.461 -32.75 -18.797 1 95.88 89 LEU A C 1
ATOM 709 O O . LEU A 1 89 ? 12.102 -32.656 -19.844 1 95.88 89 LEU A O 1
ATOM 713 N N . MET A 1 90 ? 10.297 -33.375 -18.734 1 96.62 90 MET A N 1
ATOM 714 C CA . MET A 1 90 ? 9.742 -34.094 -19.859 1 96.62 90 MET A CA 1
ATOM 715 C C . MET A 1 90 ? 8.609 -33.312 -20.531 1 96.62 90 MET A C 1
ATOM 717 O O . MET A 1 90 ? 7.754 -33.906 -21.188 1 96.62 90 MET A O 1
ATOM 721 N N . ILE A 1 91 ? 8.555 -32.125 -20.359 1 96.81 91 ILE A N 1
ATOM 722 C CA . ILE A 1 91 ? 7.543 -31.25 -20.969 1 96.81 91 ILE A CA 1
ATOM 723 C C . ILE A 1 91 ? 8.219 -30.25 -21.906 1 96.81 91 ILE A C 1
ATOM 725 O O . ILE A 1 91 ? 9.438 -30.047 -21.844 1 96.81 91 ILE A O 1
ATOM 729 N N . GLY A 1 92 ? 7.371 -29.688 -22.812 1 96.94 92 GLY A N 1
ATOM 730 C CA . GLY A 1 92 ? 7.848 -28.594 -23.641 1 96.94 92 GLY A CA 1
ATOM 731 C C . GLY A 1 92 ? 7.543 -27.219 -23.062 1 96.94 92 GLY A C 1
ATOM 732 O O . GLY A 1 92 ? 6.816 -27.109 -22.078 1 96.94 92 GLY A O 1
ATOM 733 N N . PHE A 1 93 ? 8.133 -26.172 -23.75 1 97.94 93 PHE A N 1
ATOM 734 C CA . PHE A 1 93 ? 7.973 -24.797 -23.281 1 97.94 93 PHE A CA 1
ATOM 735 C C . PHE A 1 93 ? 6.496 -24.422 -23.25 1 97.94 93 PHE A C 1
ATOM 737 O O . PHE A 1 93 ? 6.039 -23.781 -22.281 1 97.94 93 PHE A O 1
ATOM 744 N N . ASN A 1 94 ? 5.754 -24.828 -24.203 1 97.31 94 ASN A N 1
ATOM 745 C CA . ASN A 1 94 ? 4.34 -24.484 -24.297 1 97.31 94 ASN A CA 1
ATOM 746 C C . ASN A 1 94 ? 3.531 -25.078 -23.156 1 97.31 94 ASN A C 1
ATOM 748 O O . ASN A 1 94 ? 2.422 -24.625 -22.859 1 97.31 94 ASN A O 1
ATOM 752 N N . ASP A 1 95 ? 4.062 -26.047 -22.484 1 97.44 95 ASP A N 1
ATOM 753 C CA . ASP A 1 95 ? 3.346 -26.719 -21.422 1 97.44 95 ASP A CA 1
ATOM 754 C C . ASP A 1 95 ? 3.746 -26.156 -20.047 1 97.44 95 ASP A C 1
ATOM 756 O O . ASP A 1 95 ? 3.146 -26.516 -19.031 1 97.44 95 ASP A O 1
ATOM 760 N N . LEU A 1 96 ? 4.668 -25.25 -20.016 1 98.25 96 LEU A N 1
ATOM 761 C CA . LEU A 1 96 ? 5.238 -24.781 -18.766 1 98.25 96 LEU A CA 1
ATOM 762 C C . LEU A 1 96 ? 4.176 -24.094 -17.906 1 98.25 96 LEU A C 1
ATOM 764 O O . LEU A 1 96 ? 4.02 -24.422 -16.719 1 98.25 96 LEU A O 1
ATOM 768 N N . PRO A 1 97 ? 3.4 -23.156 -18.453 1 98.56 97 PRO A N 1
ATOM 769 C CA . PRO A 1 97 ? 2.383 -22.5 -17.625 1 98.56 97 PRO A CA 1
ATOM 770 C C . PRO A 1 97 ? 1.416 -23.5 -16.984 1 98.56 97 PRO A C 1
ATOM 772 O O . PRO A 1 97 ? 1.1 -23.391 -15.805 1 98.56 97 PRO A O 1
ATOM 775 N N . GLY A 1 98 ? 1.021 -24.406 -17.797 1 98.44 98 GLY A N 1
ATOM 776 C CA . GLY A 1 98 ? 0.125 -25.438 -17.281 1 98.44 98 GLY A CA 1
ATOM 777 C C . GLY A 1 98 ? 0.757 -26.297 -16.203 1 98.44 98 GLY A C 1
ATOM 778 O O . GLY A 1 98 ? 0.107 -26.641 -15.211 1 98.44 98 GLY A O 1
ATOM 779 N N . ALA A 1 99 ? 1.958 -26.703 -16.406 1 98.31 99 ALA A N 1
ATOM 780 C CA . ALA A 1 99 ? 2.682 -27.516 -15.438 1 98.31 99 ALA A CA 1
ATOM 781 C C . ALA A 1 99 ? 2.807 -26.781 -14.102 1 98.31 99 ALA A C 1
ATOM 783 O O . ALA A 1 99 ? 2.576 -27.359 -13.039 1 98.31 99 ALA A O 1
ATOM 784 N N . LEU A 1 100 ? 3.168 -25.516 -14.156 1 98.69 100 LEU A N 1
ATOM 785 C CA . LEU A 1 100 ? 3.283 -24.688 -12.953 1 98.69 100 LEU A CA 1
ATOM 786 C C . LEU A 1 100 ? 1.944 -24.594 -12.234 1 98.69 100 LEU A C 1
ATOM 788 O O . LEU A 1 100 ? 1.876 -24.781 -11.016 1 98.69 100 LEU A O 1
ATOM 792 N N . ALA A 1 101 ? 0.913 -24.312 -13 1 98.81 101 ALA A N 1
ATOM 793 C CA . ALA A 1 101 ? -0.427 -24.219 -12.422 1 98.81 101 ALA A CA 1
ATOM 794 C C . ALA A 1 101 ? -0.824 -25.516 -11.727 1 98.81 101 ALA A C 1
ATOM 796 O O . ALA A 1 101 ? -1.396 -25.484 -10.633 1 98.81 101 ALA A O 1
ATOM 797 N N . ASN A 1 102 ? -0.539 -26.594 -12.367 1 98.44 102 ASN A N 1
ATOM 798 C CA . ASN A 1 102 ? -0.863 -27.906 -11.805 1 98.44 102 ASN A CA 1
ATOM 799 C C . ASN A 1 102 ? -0.118 -28.156 -10.492 1 98.44 102 ASN A C 1
ATOM 801 O O . ASN A 1 102 ? -0.7 -28.641 -9.531 1 98.44 102 ASN A O 1
ATOM 805 N N . MET A 1 103 ? 1.105 -27.844 -10.484 1 98.31 103 MET A N 1
ATOM 806 C CA . MET A 1 103 ? 1.903 -28.047 -9.281 1 98.31 103 MET A CA 1
ATOM 807 C C . MET A 1 103 ? 1.397 -27.172 -8.133 1 98.31 103 MET A C 1
ATOM 809 O O . MET A 1 103 ? 1.288 -27.641 -7 1 98.31 103 MET A O 1
ATOM 813 N N . LEU A 1 104 ? 1.103 -25.969 -8.445 1 98.69 104 LEU A N 1
ATOM 814 C CA . LEU A 1 104 ? 0.562 -25.062 -7.434 1 98.69 104 LEU A CA 1
ATOM 815 C C . LEU A 1 104 ? -0.792 -25.547 -6.934 1 98.69 104 LEU A C 1
ATOM 817 O O . LEU A 1 104 ? -1.058 -25.531 -5.73 1 98.69 104 LEU A O 1
ATOM 821 N N . THR A 1 105 ? -1.578 -25.969 -7.855 1 98.56 105 THR A N 1
ATOM 822 C CA . THR A 1 105 ? -2.883 -26.516 -7.492 1 98.56 105 THR A CA 1
ATOM 823 C C . THR A 1 105 ? -2.73 -27.75 -6.605 1 98.56 105 THR A C 1
ATOM 825 O O . THR A 1 105 ? -3.496 -27.938 -5.66 1 98.56 105 THR A O 1
ATOM 828 N N . ALA A 1 106 ? -1.781 -28.578 -6.961 1 98.12 106 ALA A N 1
ATOM 829 C CA . ALA A 1 106 ? -1.519 -29.766 -6.156 1 98.12 106 ALA A CA 1
ATOM 830 C C . ALA A 1 106 ? -1.156 -29.391 -4.723 1 98.12 106 ALA A C 1
ATOM 832 O O . ALA A 1 106 ? -1.608 -30.031 -3.77 1 98.12 106 ALA A O 1
ATOM 833 N N . CYS A 1 107 ? -0.389 -28.359 -4.551 1 98.06 107 CYS A N 1
ATOM 834 C CA . CYS A 1 107 ? 0.003 -27.891 -3.227 1 98.06 107 CYS A CA 1
ATOM 835 C C . CYS A 1 107 ? -1.208 -27.406 -2.439 1 98.06 107 CYS A C 1
ATOM 837 O O . CYS A 1 107 ? -1.248 -27.531 -1.214 1 98.06 107 CYS A O 1
ATOM 839 N N . ILE A 1 108 ? -2.15 -26.844 -3.135 1 98.38 108 ILE A N 1
ATOM 840 C CA . ILE A 1 108 ? -3.365 -26.344 -2.504 1 98.38 108 ILE A CA 1
ATOM 841 C C . ILE A 1 108 ? 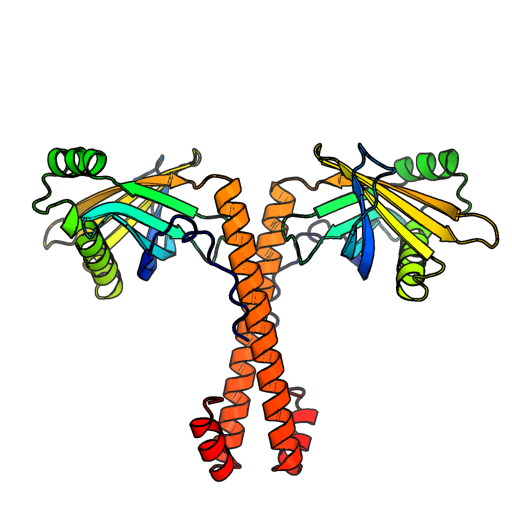-4.262 -27.5 -2.098 1 98.38 108 ILE A C 1
ATOM 843 O O . ILE A 1 108 ? -4.758 -27.547 -0.971 1 98.38 108 ILE A O 1
ATOM 847 N N . LYS A 1 109 ? -4.398 -28.5 -2.928 1 98 109 LYS A N 1
ATOM 848 C CA . LYS A 1 109 ? -5.355 -29.594 -2.752 1 98 109 LYS A CA 1
ATOM 849 C C . LYS A 1 109 ? -4.836 -30.625 -1.761 1 98 109 LYS A C 1
ATOM 851 O O . LYS A 1 109 ? -5.605 -31.188 -0.98 1 98 109 LYS A O 1
ATOM 856 N N . ASP A 1 110 ? -3.545 -30.891 -1.809 1 97.69 110 ASP A N 1
ATOM 857 C CA . ASP A 1 110 ? -2.934 -31.906 -0.969 1 97.69 110 ASP A CA 1
ATOM 858 C C . ASP A 1 110 ? -1.602 -31.438 -0.398 1 97.69 110 ASP A C 1
ATOM 860 O O . ASP A 1 110 ? -0.543 -31.953 -0.748 1 97.69 110 ASP A O 1
ATOM 864 N N . PRO A 1 111 ? -1.696 -30.516 0.602 1 94.44 111 PRO A N 1
ATOM 865 C CA . PRO A 1 111 ? -0.479 -29.906 1.149 1 94.44 111 PRO A CA 1
ATOM 866 C C . PRO A 1 111 ? 0.385 -30.906 1.913 1 94.44 111 PRO A C 1
ATOM 868 O O . PRO A 1 111 ? 1.538 -30.609 2.236 1 94.44 111 PRO A O 1
ATOM 871 N N . ARG A 1 112 ? -0.167 -32.156 2.322 1 92.81 112 ARG A N 1
ATOM 872 C CA . ARG A 1 112 ? 0.634 -33.156 3.029 1 92.81 112 ARG A CA 1
ATOM 873 C C . ARG A 1 112 ? 1.568 -33.875 2.072 1 92.81 112 ARG A C 1
ATOM 875 O O . ARG A 1 112 ? 2.617 -34.375 2.482 1 92.81 112 ARG A O 1
ATOM 882 N N . THR A 1 113 ? 1.193 -33.875 0.796 1 96.88 113 THR A N 1
ATOM 883 C CA . THR A 1 113 ? 1.928 -34.656 -0.214 1 96.88 113 THR A CA 1
ATOM 884 C C . THR A 1 113 ? 2.775 -33.719 -1.075 1 96.88 113 THR A C 1
ATOM 886 O O . THR A 1 113 ? 3.873 -34.062 -1.501 1 96.88 113 THR A O 1
ATOM 889 N N . TYR A 1 114 ? 2.209 -32.625 -1.417 1 97.69 114 TYR A N 1
ATOM 890 C CA . TYR A 1 114 ? 2.893 -31.656 -2.27 1 97.69 114 TYR A CA 1
ATOM 891 C C . TYR A 1 114 ? 3.217 -30.375 -1.498 1 97.69 114 TYR A C 1
ATOM 893 O O . TYR A 1 114 ? 2.359 -29.828 -0.802 1 97.69 114 TYR A O 1
ATOM 901 N N . LEU A 1 115 ? 4.5 -29.922 -1.649 1 96.25 115 LEU A N 1
ATOM 902 C CA . LEU A 1 115 ? 4.969 -28.75 -0.914 1 96.25 115 LEU A CA 1
ATOM 903 C C . LEU A 1 115 ? 5.664 -27.766 -1.848 1 96.25 115 LEU A C 1
ATOM 905 O O . LEU A 1 115 ? 6.305 -28.172 -2.82 1 96.25 115 LEU A O 1
ATOM 909 N N . CYS A 1 116 ? 5.449 -26.531 -1.515 1 97.12 116 CYS A N 1
ATOM 910 C CA . CYS A 1 116 ? 6.223 -25.453 -2.117 1 97.12 116 CYS A CA 1
ATOM 911 C C . CYS A 1 116 ? 7.148 -24.812 -1.091 1 97.12 116 CYS A C 1
ATOM 913 O O . CYS A 1 116 ? 6.695 -24.359 -0.036 1 97.12 116 CYS A O 1
ATOM 915 N N . VAL A 1 117 ? 8.383 -24.797 -1.404 1 97.5 117 VAL A N 1
ATOM 916 C CA . VAL A 1 117 ? 9.344 -24.156 -0.51 1 97.5 117 VAL A CA 1
ATOM 917 C C . VAL A 1 117 ? 10.055 -23.016 -1.235 1 97.5 117 VAL A C 1
ATOM 919 O O . VAL A 1 117 ? 10.609 -23.203 -2.32 1 97.5 117 VAL A O 1
ATOM 922 N N . LEU A 1 118 ? 10.008 -21.875 -0.667 1 98.06 118 LEU A N 1
ATOM 923 C CA . LEU A 1 118 ? 10.656 -20.688 -1.217 1 98.06 118 LEU A CA 1
ATOM 924 C C . LEU A 1 118 ? 11.852 -20.266 -0.358 1 98.06 118 LEU A C 1
ATOM 926 O O . LEU A 1 118 ? 11.68 -19.859 0.792 1 98.06 118 LEU A O 1
ATOM 930 N N . PHE A 1 119 ? 12.977 -20.406 -0.898 1 97.44 119 PHE A N 1
ATOM 931 C CA . PHE A 1 119 ? 14.195 -19.938 -0.253 1 97.44 119 PHE A CA 1
ATOM 932 C C . PHE A 1 119 ? 14.484 -18.484 -0.628 1 97.44 119 PHE A C 1
ATOM 934 O O . PHE A 1 119 ? 14.703 -18.188 -1.803 1 97.44 119 PHE A O 1
ATOM 941 N N . VAL A 1 120 ? 14.5 -17.656 0.356 1 95.94 120 VAL A N 1
ATOM 942 C CA . VAL A 1 120 ? 14.633 -16.234 0.067 1 95.94 120 VAL A CA 1
ATOM 943 C C . VAL A 1 120 ? 15.953 -15.719 0.63 1 95.94 120 VAL A C 1
ATOM 945 O O . VAL A 1 120 ? 16.344 -16.062 1.751 1 95.94 120 VAL A O 1
ATOM 948 N N . SER A 1 121 ? 16.625 -14.898 -0.186 1 93.81 121 SER A N 1
ATOM 949 C CA . SER A 1 121 ? 17.844 -14.258 0.27 1 93.81 121 SER A CA 1
ATOM 950 C C . SER A 1 121 ? 17.641 -12.766 0.503 1 93.81 121 SER A C 1
ATOM 952 O O . SER A 1 121 ? 16.656 -12.188 0.028 1 93.81 121 SER A O 1
ATOM 954 N N . HIS A 1 122 ? 18.594 -12.125 1.229 1 87.06 122 HIS A N 1
ATOM 955 C CA . HIS A 1 122 ? 18.562 -10.688 1.466 1 87.06 122 HIS A CA 1
ATOM 956 C C . HIS A 1 122 ? 19.047 -9.914 0.245 1 87.06 122 HIS A C 1
ATOM 958 O O . HIS A 1 122 ? 18.859 -8.695 0.155 1 87.06 122 HIS A O 1
ATOM 964 N N . GLU A 1 123 ? 19.609 -10.594 -0.754 1 88.62 123 GLU A N 1
ATOM 965 C CA . GLU A 1 123 ? 20.203 -9.961 -1.927 1 88.62 123 GLU A CA 1
ATOM 966 C C . GLU A 1 123 ? 19.203 -9.875 -3.074 1 88.62 123 GLU A C 1
ATOM 968 O O . GLU A 1 123 ? 19.578 -9.602 -4.215 1 88.62 123 GLU A O 1
ATOM 973 N N . GLY A 1 124 ? 18 -10.141 -2.842 1 92.81 124 GLY A N 1
ATOM 974 C CA . GLY A 1 124 ? 16.969 -9.977 -3.857 1 92.81 124 GLY A CA 1
ATOM 975 C C . GLY A 1 124 ? 16.828 -11.188 -4.77 1 92.81 124 GLY A C 1
ATOM 976 O O . GLY A 1 124 ? 16.344 -11.062 -5.895 1 92.81 124 GLY A O 1
ATOM 977 N N . VAL A 1 125 ? 17.438 -12.336 -4.43 1 96.69 125 VAL A N 1
ATOM 978 C CA . VAL A 1 125 ? 17.281 -13.578 -5.188 1 96.69 125 VAL A CA 1
ATOM 979 C C . VAL A 1 125 ? 16.516 -14.602 -4.352 1 96.69 125 VAL A C 1
ATOM 981 O O . VAL A 1 125 ? 16.594 -14.586 -3.121 1 96.69 125 VAL A O 1
ATOM 984 N N . ALA A 1 126 ? 15.766 -15.469 -5.051 1 97.81 126 ALA A N 1
ATOM 985 C CA . ALA A 1 126 ? 15.023 -16.531 -4.387 1 97.81 126 ALA A CA 1
ATOM 986 C C . ALA A 1 126 ? 14.977 -17.781 -5.254 1 97.81 126 ALA A C 1
ATOM 988 O O . ALA A 1 126 ? 15.273 -17.734 -6.449 1 97.81 126 ALA A O 1
ATOM 989 N N . ARG A 1 127 ? 14.75 -18.875 -4.59 1 98.06 127 ARG A N 1
ATOM 990 C CA . ARG A 1 127 ? 14.578 -20.156 -5.27 1 98.06 127 ARG A CA 1
ATOM 991 C C . ARG A 1 127 ? 13.312 -20.859 -4.801 1 98.06 127 ARG A C 1
ATOM 993 O O . ARG A 1 127 ? 13.117 -21.062 -3.602 1 98.06 127 ARG A O 1
ATOM 1000 N N . LEU A 1 128 ? 12.492 -21.188 -5.719 1 98.5 128 LEU A N 1
ATOM 1001 C CA . LEU A 1 128 ? 11.25 -21.906 -5.426 1 98.5 128 LEU A CA 1
ATOM 1002 C C . LEU A 1 128 ? 11.375 -23.391 -5.797 1 98.5 128 LEU A C 1
ATOM 1004 O O . LEU A 1 128 ? 11.773 -23.719 -6.918 1 98.5 128 LEU A O 1
ATOM 1008 N N . GLU A 1 129 ? 11.023 -24.234 -4.875 1 98 129 GLU A N 1
ATOM 1009 C CA . GLU A 1 129 ? 11.086 -25.672 -5.125 1 98 129 GLU A CA 1
ATOM 1010 C C . GLU A 1 129 ? 9.719 -26.328 -4.93 1 98 129 GLU A C 1
ATOM 1012 O O . GLU A 1 129 ? 9.055 -26.094 -3.92 1 98 129 GLU A O 1
ATOM 1017 N N . PHE A 1 130 ? 9.359 -27.016 -5.938 1 98.38 130 PHE A N 1
ATOM 1018 C CA . PHE A 1 130 ? 8.195 -27.891 -5.828 1 98.38 130 PHE A CA 1
ATOM 1019 C C . PHE A 1 130 ? 8.609 -29.297 -5.406 1 98.38 130 PHE A C 1
ATOM 1021 O O . PHE A 1 130 ? 9.414 -29.938 -6.082 1 98.38 130 PHE A O 1
ATOM 1028 N N . ILE A 1 131 ? 7.996 -29.734 -4.32 1 97.75 131 ILE A N 1
ATOM 1029 C CA . ILE A 1 131 ? 8.445 -30.984 -3.73 1 97.75 131 ILE A CA 1
ATOM 1030 C C . ILE A 1 131 ? 7.266 -31.938 -3.574 1 97.75 131 ILE A C 1
ATOM 1032 O O . ILE A 1 131 ? 6.172 -31.516 -3.178 1 97.75 131 ILE A O 1
ATOM 1036 N N . GLN A 1 132 ? 7.449 -33.156 -3.975 1 97.31 132 GLN A N 1
ATOM 1037 C CA . GLN A 1 132 ? 6.465 -34.188 -3.736 1 97.31 132 GLN A CA 1
ATOM 1038 C C . GLN A 1 132 ? 6.957 -35.188 -2.688 1 97.31 132 GLN A C 1
ATOM 1040 O O . GLN A 1 132 ? 8.07 -35.719 -2.797 1 97.31 132 GLN A O 1
ATOM 1045 N N . GLY A 1 133 ? 6.188 -35.344 -1.663 1 94.81 133 GLY A N 1
ATOM 1046 C CA . GLY A 1 133 ? 6.473 -36.406 -0.689 1 94.81 133 GLY A CA 1
ATOM 1047 C C . GLY A 1 133 ? 6.168 -37.781 -1.203 1 94.81 133 GLY A C 1
ATOM 1048 O O . GLY A 1 133 ? 5.016 -38.125 -1.504 1 94.81 133 GLY A O 1
ATOM 1049 N N . MET A 1 134 ? 7.211 -38.562 -1.344 1 91.5 134 MET A N 1
ATOM 1050 C CA . MET A 1 134 ? 7.066 -39.969 -1.692 1 91.5 134 MET A CA 1
ATOM 1051 C C . MET A 1 134 ? 7.168 -40.844 -0.451 1 91.5 134 MET A C 1
ATOM 1053 O O . MET A 1 134 ? 7.312 -40.344 0.663 1 91.5 134 MET A O 1
ATOM 1057 N N . VAL A 1 135 ? 6.887 -42.125 -0.587 1 91.31 135 VAL A N 1
ATOM 1058 C CA . VAL A 1 135 ? 6.777 -43.062 0.513 1 91.31 135 VAL A CA 1
ATOM 1059 C C . VAL A 1 135 ? 8.023 -43 1.391 1 91.31 135 VAL A C 1
ATOM 1061 O O . VAL A 1 135 ? 7.926 -42.938 2.617 1 91.31 135 VAL A O 1
ATOM 1064 N N . TYR A 1 136 ? 9.227 -42.875 0.8 1 93.19 136 TYR A N 1
ATOM 1065 C CA . TYR A 1 136 ? 10.438 -43 1.596 1 93.19 136 TYR A CA 1
ATOM 1066 C C . TYR A 1 136 ? 11.297 -41.75 1.456 1 93.19 136 TYR A C 1
ATOM 1068 O O . TYR A 1 136 ? 12.383 -41.656 2.039 1 93.19 136 TYR A O 1
ATOM 1076 N N . LYS A 1 137 ? 10.859 -40.75 0.698 1 94.62 137 LYS A N 1
ATOM 1077 C CA . LYS A 1 137 ? 11.711 -39.562 0.53 1 94.62 137 LYS A CA 1
ATOM 1078 C C . LYS A 1 137 ? 10.93 -38.406 -0.106 1 94.62 137 LYS A C 1
ATOM 1080 O O . LYS A 1 137 ? 9.836 -38.625 -0.641 1 94.62 137 LYS A O 1
ATOM 1085 N N . TYR A 1 138 ? 11.508 -37.219 0.036 1 92.12 138 TYR A N 1
ATOM 1086 C CA . TYR A 1 138 ? 11.023 -36.062 -0.7 1 92.12 138 TYR A CA 1
ATOM 1087 C C . TYR A 1 138 ? 11.711 -35.938 -2.053 1 92.12 138 TYR A C 1
ATOM 1089 O O . TYR A 1 138 ? 12.938 -36.094 -2.148 1 92.12 138 TYR A O 1
ATOM 1097 N N . VAL A 1 139 ? 10.852 -35.75 -3.084 1 95.88 139 VAL A N 1
ATOM 1098 C CA . VAL A 1 139 ? 11.398 -35.625 -4.434 1 95.88 139 VAL A CA 1
ATOM 1099 C C . VAL A 1 139 ? 11.133 -34.219 -4.961 1 95.88 139 VAL A C 1
ATOM 1101 O O . VAL A 1 139 ? 9.992 -33.75 -4.949 1 95.88 139 VAL A O 1
ATOM 1104 N N . GLU A 1 140 ? 12.195 -33.531 -5.398 1 96.5 140 GLU A N 1
ATOM 1105 C CA . GLU A 1 140 ? 12.047 -32.25 -6.039 1 96.5 140 GLU A CA 1
ATOM 1106 C C . GLU A 1 140 ? 11.531 -32.375 -7.469 1 96.5 140 GLU A C 1
ATOM 1108 O O . GLU A 1 140 ? 12.164 -33.031 -8.305 1 96.5 140 GLU A O 1
ATOM 1113 N N . LEU A 1 141 ? 10.406 -31.797 -7.773 1 96.88 141 LEU A N 1
ATOM 1114 C CA . LEU A 1 141 ? 9.781 -31.891 -9.086 1 96.88 141 LEU A CA 1
ATOM 1115 C C . LEU A 1 141 ? 10.328 -30.828 -10.031 1 96.88 141 LEU A C 1
ATOM 1117 O O . LEU A 1 141 ? 10.594 -31.109 -11.203 1 96.88 141 LEU A O 1
ATOM 1121 N N . MET A 1 142 ? 10.469 -29.672 -9.5 1 96.88 142 MET A N 1
ATOM 1122 C CA . MET A 1 142 ? 10.953 -28.516 -10.266 1 96.88 142 MET A CA 1
ATOM 1123 C C . MET A 1 142 ? 11.477 -27.438 -9.344 1 96.88 142 MET A C 1
ATOM 1125 O O . MET A 1 142 ? 11 -27.281 -8.211 1 96.88 142 MET A O 1
ATOM 1129 N N . SER A 1 143 ? 12.398 -26.766 -9.812 1 97.94 143 SER A N 1
ATOM 1130 C CA . SER A 1 143 ? 12.93 -25.609 -9.094 1 97.94 143 SER A CA 1
ATOM 1131 C C . SER A 1 143 ? 13.055 -24.391 -10.008 1 97.94 143 SER A C 1
ATOM 1133 O O . SER A 1 143 ? 13.422 -24.516 -11.18 1 97.94 143 SER A O 1
ATOM 1135 N N . LEU A 1 144 ? 12.727 -23.25 -9.555 1 98.31 144 LEU A N 1
ATOM 1136 C CA . LEU A 1 144 ? 12.812 -22.016 -10.312 1 98.31 144 LEU A CA 1
ATOM 1137 C C . LEU A 1 144 ? 13.594 -20.953 -9.539 1 98.31 144 LEU A C 1
ATOM 1139 O O . LEU A 1 144 ? 13.422 -20.812 -8.328 1 98.31 144 LEU A O 1
ATOM 1143 N N . ASN A 1 145 ? 14.438 -20.234 -10.242 1 97.94 145 ASN A N 1
ATOM 1144 C CA . ASN A 1 145 ? 15.102 -19.078 -9.664 1 97.94 145 ASN A CA 1
ATOM 1145 C C . ASN A 1 145 ? 14.305 -17.797 -9.883 1 97.94 145 ASN A C 1
ATOM 1147 O O . ASN A 1 145 ? 13.883 -17.5 -11 1 97.94 145 ASN A O 1
ATOM 1151 N N . LEU A 1 146 ? 14.07 -17.125 -8.844 1 98.44 146 LEU A N 1
ATOM 1152 C CA . LEU A 1 146 ? 13.32 -15.867 -8.906 1 98.44 146 LEU A CA 1
ATOM 1153 C C . LEU A 1 146 ? 14.195 -14.688 -8.484 1 98.44 146 LEU A C 1
ATOM 1155 O O . LEU A 1 146 ? 15.227 -14.875 -7.836 1 98.44 146 LEU A O 1
ATOM 1159 N N . VAL A 1 147 ? 13.773 -13.555 -8.938 1 98.31 147 VAL A N 1
ATOM 1160 C CA . VAL A 1 147 ? 14.438 -12.32 -8.531 1 98.31 147 VAL A CA 1
ATOM 1161 C C . VAL A 1 147 ? 13.406 -11.328 -7.988 1 98.31 147 VAL A C 1
ATOM 1163 O O . VAL A 1 147 ? 12.25 -11.32 -8.43 1 98.31 147 VAL A O 1
ATOM 1166 N N . ALA A 1 148 ? 13.859 -10.602 -7.012 1 97.81 148 ALA A N 1
ATOM 1167 C CA . ALA A 1 148 ? 12.984 -9.539 -6.504 1 97.81 148 ALA A CA 1
ATOM 1168 C C . ALA A 1 148 ? 12.625 -8.547 -7.609 1 97.81 148 ALA A C 1
ATOM 1170 O O . ALA A 1 148 ? 13.484 -8.172 -8.414 1 97.81 148 ALA A O 1
ATOM 1171 N N . ALA A 1 149 ? 11.367 -8.188 -7.68 1 97.38 149 ALA A N 1
ATOM 1172 C CA . ALA A 1 149 ? 10.969 -7.16 -8.641 1 97.38 149 ALA A CA 1
ATOM 1173 C C . ALA A 1 149 ? 11.672 -5.84 -8.352 1 97.38 149 ALA A C 1
ATOM 1175 O O . ALA A 1 149 ? 12.094 -5.582 -7.219 1 97.38 149 ALA A O 1
ATOM 1176 N N . SER A 1 150 ? 11.867 -5.031 -9.398 1 96.06 150 SER A N 1
ATOM 1177 C CA . SER A 1 150 ? 12.484 -3.723 -9.227 1 96.06 150 SER A CA 1
ATOM 1178 C C . SER A 1 150 ? 11.664 -2.834 -8.297 1 96.06 150 SER A C 1
ATOM 1180 O O . SER A 1 150 ? 10.453 -3.025 -8.156 1 96.06 150 SER A O 1
ATOM 1182 N N . GLU A 1 151 ? 12.305 -1.881 -7.758 1 93.38 151 GLU A N 1
ATOM 1183 C CA . GLU A 1 151 ? 11.617 -0.927 -6.887 1 93.38 151 GLU A CA 1
ATOM 1184 C C . GLU A 1 151 ? 10.461 -0.249 -7.613 1 93.38 151 GLU A C 1
ATOM 1186 O O . GLU A 1 151 ? 9.375 -0.087 -7.051 1 93.38 151 GLU A O 1
ATOM 1191 N N . ASP A 1 152 ? 10.688 0.108 -8.844 1 95.19 152 ASP A N 1
ATOM 1192 C CA . ASP A 1 152 ? 9.664 0.772 -9.648 1 95.19 152 ASP A CA 1
ATOM 1193 C C . ASP A 1 152 ? 8.453 -0.136 -9.852 1 95.19 152 ASP A C 1
ATOM 1195 O O . ASP A 1 152 ? 7.309 0.305 -9.719 1 95.19 152 ASP A O 1
ATOM 1199 N N . THR A 1 153 ? 8.688 -1.361 -10.156 1 95.69 153 THR A N 1
ATOM 1200 C CA . THR A 1 153 ? 7.617 -2.33 -10.367 1 95.69 153 THR A CA 1
ATOM 1201 C C . THR A 1 153 ? 6.816 -2.539 -9.086 1 95.69 153 THR A C 1
ATOM 1203 O O . THR A 1 153 ? 5.582 -2.543 -9.109 1 95.69 153 THR A O 1
ATOM 1206 N N . VAL A 1 154 ? 7.547 -2.695 -7.98 1 96.75 154 VAL A N 1
ATOM 1207 C CA . VAL A 1 154 ? 6.91 -2.893 -6.68 1 96.75 154 VAL A CA 1
ATOM 1208 C C . VAL A 1 154 ? 6.059 -1.674 -6.332 1 96.75 154 VAL A C 1
ATOM 1210 O O . VAL A 1 154 ? 4.902 -1.812 -5.922 1 96.75 154 VAL A O 1
ATOM 1213 N N . ARG A 1 155 ? 6.594 -0.509 -6.535 1 96 155 ARG A N 1
ATOM 1214 C CA . ARG A 1 155 ? 5.891 0.734 -6.242 1 96 155 ARG A CA 1
ATOM 1215 C C . ARG A 1 155 ? 4.598 0.835 -7.047 1 96 155 ARG A C 1
ATOM 1217 O O . ARG A 1 155 ? 3.541 1.147 -6.5 1 96 155 ARG A O 1
ATOM 1224 N N . GLN A 1 156 ? 4.68 0.54 -8.297 1 95.31 156 GLN A N 1
ATOM 1225 C CA . GLN A 1 156 ? 3.512 0.598 -9.172 1 95.31 156 GLN A CA 1
ATOM 1226 C C . GLN A 1 156 ? 2.449 -0.409 -8.742 1 95.31 156 GLN A C 1
ATOM 1228 O O . GLN A 1 156 ? 1.261 -0.086 -8.703 1 95.31 156 GLN A O 1
ATOM 1233 N N . TYR A 1 157 ? 2.912 -1.498 -8.445 1 96.06 157 TYR A N 1
ATOM 1234 C CA . TYR A 1 157 ? 1.973 -2.553 -8.078 1 96.06 157 TYR A CA 1
ATOM 1235 C C . TYR A 1 157 ? 1.307 -2.244 -6.742 1 96.06 157 TYR A C 1
ATOM 1237 O O . TYR A 1 157 ? 0.104 -2.465 -6.578 1 96.06 157 TYR A O 1
ATOM 1245 N N . ILE A 1 158 ? 2.057 -1.765 -5.785 1 96.44 158 ILE A N 1
ATOM 1246 C CA . ILE A 1 158 ? 1.511 -1.376 -4.492 1 96.44 158 ILE A CA 1
ATOM 1247 C C . ILE A 1 158 ? 0.467 -0.277 -4.68 1 96.44 158 ILE A C 1
ATOM 1249 O O . ILE A 1 158 ? -0.618 -0.337 -4.094 1 96.44 158 ILE A O 1
ATOM 1253 N N . SER A 1 159 ? 0.791 0.737 -5.441 1 96 159 SER A N 1
ATOM 1254 C CA . SER A 1 159 ? -0.145 1.821 -5.719 1 96 159 SER A CA 1
ATOM 1255 C C . SER A 1 159 ? -1.441 1.292 -6.324 1 96 159 SER A C 1
ATOM 1257 O O . SER A 1 159 ? -2.533 1.708 -5.926 1 96 159 SER A O 1
ATOM 1259 N N . PHE A 1 160 ? -1.323 0.359 -7.258 1 95.62 160 PHE A N 1
ATOM 1260 C CA . PHE A 1 160 ? -2.475 -0.281 -7.879 1 95.62 160 PHE A CA 1
ATOM 1261 C C . PHE A 1 160 ? -3.318 -1.011 -6.84 1 95.62 160 PHE A C 1
ATOM 1263 O O . PHE A 1 160 ? -4.535 -0.822 -6.777 1 95.62 160 PHE A O 1
ATOM 1270 N N . ARG A 1 161 ? -2.619 -1.804 -6.066 1 95.25 161 ARG A N 1
ATOM 1271 C CA . ARG A 1 161 ? -3.324 -2.598 -5.066 1 95.25 161 ARG A CA 1
ATOM 1272 C C . ARG A 1 161 ? -4.043 -1.701 -4.062 1 95.25 161 ARG A C 1
ATOM 1274 O O . ARG A 1 161 ? -5.172 -1.991 -3.66 1 95.25 161 ARG A O 1
ATOM 1281 N N . TYR A 1 162 ? -3.387 -0.697 -3.65 1 95.12 162 TYR A N 1
ATOM 1282 C CA . TYR A 1 162 ? -3.967 0.22 -2.676 1 95.12 162 TYR A CA 1
ATOM 1283 C C . TYR A 1 162 ? -5.191 0.922 -3.25 1 95.12 162 TYR A C 1
ATOM 1285 O O . TYR A 1 162 ? -6.219 1.039 -2.578 1 95.12 162 TYR A O 1
ATOM 1293 N N . LYS A 1 163 ? -5.07 1.403 -4.461 1 94.5 163 LYS A N 1
ATOM 1294 C CA . LYS A 1 163 ? -6.191 2.062 -5.125 1 94.5 163 LYS A CA 1
ATOM 1295 C C . LYS A 1 163 ? -7.367 1.104 -5.301 1 94.5 163 LYS A C 1
ATOM 1297 O O . LYS A 1 163 ? -8.523 1.492 -5.117 1 94.5 163 LYS A O 1
ATOM 1302 N N . ALA A 1 164 ? -7.086 -0.089 -5.715 1 93.94 164 ALA A N 1
ATOM 1303 C CA . ALA A 1 164 ? -8.125 -1.105 -5.855 1 93.94 164 ALA A CA 1
ATOM 1304 C C . ALA A 1 164 ? -8.844 -1.349 -4.531 1 93.94 164 ALA A C 1
ATOM 1306 O O . ALA A 1 164 ? -10.07 -1.476 -4.496 1 93.94 164 ALA A O 1
ATOM 1307 N N . MET A 1 165 ? -8.039 -1.448 -3.465 1 93.62 165 MET A N 1
ATOM 1308 C CA . MET A 1 165 ? -8.594 -1.661 -2.133 1 93.62 165 MET A CA 1
ATOM 1309 C C . MET A 1 165 ? -9.461 -0.478 -1.709 1 93.62 165 MET A C 1
ATOM 1311 O O . MET A 1 165 ? -10.531 -0.663 -1.135 1 93.62 165 MET A O 1
ATOM 1315 N N . THR A 1 166 ? -9.008 0.736 -1.936 1 93.69 166 THR A N 1
ATOM 1316 C CA . THR A 1 166 ? -9.75 1.948 -1.612 1 93.69 166 THR A CA 1
ATOM 1317 C C . THR A 1 166 ? -11.078 1.982 -2.361 1 93.69 166 THR A C 1
ATOM 1319 O O . THR A 1 166 ? -12.117 2.303 -1.779 1 93.69 166 THR A O 1
ATOM 1322 N N . ALA A 1 167 ? -11.055 1.646 -3.623 1 93.75 167 ALA A N 1
ATOM 1323 C CA . ALA A 1 167 ? -12.273 1.585 -4.426 1 93.75 167 ALA A CA 1
ATOM 1324 C C . ALA A 1 167 ? -13.25 0.551 -3.865 1 93.75 167 ALA A C 1
ATOM 1326 O O . ALA A 1 167 ? -14.453 0.796 -3.801 1 93.75 167 ALA A O 1
ATOM 1327 N N . ARG A 1 168 ? -12.734 -0.577 -3.508 1 94.38 168 ARG A N 1
ATOM 1328 C CA . ARG A 1 168 ? -13.555 -1.633 -2.926 1 94.38 168 ARG A CA 1
ATOM 1329 C C . ARG A 1 168 ? -14.234 -1.155 -1.646 1 94.38 168 ARG A C 1
ATOM 1331 O O . ARG A 1 168 ? -15.43 -1.389 -1.446 1 94.38 168 ARG A O 1
ATOM 1338 N N . CYS A 1 169 ? -13.539 -0.5 -0.776 1 93.69 169 CYS A N 1
ATOM 1339 C CA . CYS A 1 169 ? -14.094 0.034 0.463 1 93.69 169 CYS A CA 1
ATOM 1340 C C . CYS A 1 169 ? -15.211 1.031 0.176 1 93.69 169 CYS A C 1
ATOM 1342 O O . CYS A 1 169 ? -16.25 1.003 0.828 1 93.69 169 CYS A O 1
ATOM 1344 N N . SER A 1 170 ? -14.914 1.835 -0.737 1 94.25 170 SER A N 1
ATOM 1345 C CA . SER A 1 170 ? -15.914 2.83 -1.108 1 94.25 170 SER A CA 1
ATOM 1346 C C . SER A 1 170 ? -17.188 2.17 -1.599 1 94.25 170 SER A C 1
ATOM 1348 O O . SER A 1 170 ? -18.297 2.609 -1.258 1 94.25 170 SER A O 1
ATOM 1350 N N . MET A 1 171 ? -17.031 1.196 -2.422 1 94.5 171 MET A N 1
ATOM 1351 C CA . MET A 1 171 ? -18.188 0.447 -2.934 1 94.5 171 MET A CA 1
ATOM 1352 C C . MET A 1 171 ? -18.953 -0.211 -1.794 1 94.5 171 MET A C 1
ATOM 1354 O O . MET A 1 171 ? -20.188 -0.161 -1.762 1 94.5 171 MET A O 1
ATOM 1358 N N . LEU A 1 172 ? -18.25 -0.819 -0.917 1 93.44 172 LEU A N 1
ATOM 1359 C CA . LEU A 1 172 ? -18.875 -1.488 0.22 1 93.44 172 LEU A CA 1
ATOM 1360 C C . LEU A 1 172 ? -19.641 -0.491 1.086 1 93.44 172 LEU A C 1
ATOM 1362 O O . LEU A 1 172 ? -20.734 -0.786 1.556 1 93.44 172 LEU A O 1
ATOM 1366 N N . GLU A 1 173 ? -19.062 0.684 1.32 1 94.25 173 GLU A N 1
ATOM 1367 C CA . GLU A 1 173 ? -19.734 1.737 2.078 1 94.25 173 GLU A CA 1
ATOM 1368 C C . GLU A 1 173 ? -21.031 2.176 1.392 1 94.25 173 GLU A C 1
ATOM 1370 O O . GLU A 1 173 ? -22.047 2.387 2.051 1 94.25 173 GLU A O 1
ATOM 1375 N N . SER A 1 174 ? -20.906 2.316 0.124 1 93.75 174 SER A N 1
ATOM 1376 C CA . SER A 1 174 ? -22.094 2.689 -0.65 1 93.75 174 SER A CA 1
ATOM 1377 C C . SER A 1 174 ? -23.172 1.632 -0.537 1 93.75 174 SER A C 1
ATOM 1379 O O . SER A 1 174 ? -24.359 1.963 -0.414 1 93.75 174 SER A O 1
ATOM 1381 N N . ASN A 1 175 ? -22.812 0.375 -0.658 1 90.25 175 ASN A N 1
ATOM 1382 C CA . ASN A 1 175 ? -23.734 -0.739 -0.504 1 90.25 175 ASN A CA 1
ATOM 1383 C C . ASN A 1 175 ? -24.438 -0.7 0.851 1 90.25 175 ASN A C 1
ATOM 1385 O O . ASN A 1 175 ? -25.641 -0.911 0.934 1 90.25 175 ASN A O 1
ATOM 1389 N N . ILE A 1 176 ? -23.75 -0.437 1.878 1 91.31 176 ILE A N 1
ATOM 1390 C CA . ILE A 1 176 ? -24.297 -0.371 3.23 1 91.31 176 ILE A CA 1
ATOM 1391 C C . ILE A 1 176 ? -25.297 0.776 3.328 1 91.31 176 ILE A C 1
ATOM 1393 O O . ILE A 1 176 ? -26.375 0.622 3.918 1 91.31 176 ILE A O 1
ATOM 1397 N N . LYS A 1 177 ? -24.859 1.908 2.799 1 90.88 177 LYS A N 1
ATOM 1398 C CA . LYS A 1 177 ? -25.75 3.059 2.793 1 90.88 177 LYS A CA 1
ATOM 1399 C C . LYS A 1 177 ? -27.062 2.729 2.088 1 90.88 177 LYS A C 1
ATOM 1401 O O . LYS A 1 177 ? -28.141 3.08 2.572 1 90.88 177 LYS A O 1
ATOM 1406 N N . GLU A 1 178 ? -26.969 2.082 0.962 1 87.12 178 GLU A N 1
ATOM 1407 C CA . GLU A 1 178 ? -28.156 1.677 0.206 1 87.12 178 GLU A CA 1
ATOM 1408 C C . GLU A 1 178 ? -29.016 0.711 1.012 1 87.12 178 GLU A C 1
ATOM 1410 O O . GLU A 1 178 ? -30.234 0.858 1.06 1 87.12 178 GLU A O 1
ATOM 1415 N N . LEU A 1 179 ? -28.469 -0.24 1.619 1 85.56 179 LEU A N 1
ATOM 1416 C CA . LEU A 1 179 ? -29.188 -1.227 2.422 1 85.56 179 LEU A CA 1
ATOM 1417 C C . LEU A 1 179 ? -29.875 -0.564 3.609 1 85.56 179 LEU A C 1
ATOM 1419 O O . LEU A 1 179 ? -31.016 -0.888 3.926 1 85.56 179 LEU A O 1
ATOM 1423 N N . LYS A 1 180 ? -29.156 0.32 4.227 1 84.06 180 LYS A N 1
ATOM 1424 C CA . LYS A 1 180 ? -29.75 1.055 5.344 1 84.06 180 LYS A CA 1
ATOM 1425 C C . LYS A 1 180 ? -30.938 1.888 4.887 1 84.06 180 LYS A C 1
ATOM 1427 O O . LYS A 1 180 ? -31.938 1.987 5.598 1 84.06 180 LYS A O 1
ATOM 1432 N N . GLY A 1 181 ? -30.75 2.477 3.797 1 83.94 181 GLY A N 1
ATOM 1433 C CA . GLY A 1 181 ? -31.859 3.221 3.236 1 83.94 181 GLY A CA 1
ATOM 1434 C C . GLY A 1 181 ? -33.094 2.359 2.979 1 83.94 181 GLY A C 1
ATOM 1435 O O . GLY A 1 181 ? -34.219 2.777 3.242 1 83.94 181 GLY A O 1
ATOM 1436 N N . LEU A 1 182 ? -32.875 1.19 2.447 1 80.69 182 LEU A N 1
ATOM 1437 C CA . LEU A 1 182 ? -33.938 0.252 2.168 1 80.69 182 LEU A CA 1
ATOM 1438 C C . LEU A 1 182 ? -34.625 -0.196 3.459 1 80.69 182 LEU A C 1
ATOM 1440 O O . LEU A 1 182 ? -35.844 -0.297 3.52 1 80.69 182 LEU A O 1
ATOM 1444 N N . ILE A 1 183 ? -33.875 -0.43 4.488 1 80.81 183 ILE A N 1
ATOM 1445 C CA . ILE A 1 183 ? -34.406 -0.866 5.781 1 80.81 183 ILE A CA 1
ATOM 1446 C C . ILE A 1 183 ? -35.219 0.262 6.422 1 80.81 183 ILE A C 1
ATOM 1448 O O . ILE A 1 183 ? -36.25 0.02 7.027 1 80.81 183 ILE A O 1
ATOM 1452 N N . LYS A 1 184 ? -34.625 1.454 6.305 1 82.06 184 LYS A N 1
ATOM 1453 C CA . LYS A 1 184 ? -35.312 2.613 6.859 1 82.06 184 LYS A CA 1
ATOM 1454 C C . LYS A 1 184 ? -36.688 2.779 6.23 1 82.06 184 LYS A C 1
ATOM 1456 O O . LYS A 1 184 ? -37.656 3.096 6.926 1 82.06 184 LYS A O 1
ATOM 1461 N N . VAL A 1 185 ? -36.781 2.553 5.004 1 80.69 185 VAL A N 1
ATOM 1462 C CA . VAL A 1 185 ? -38.031 2.754 4.285 1 80.69 185 VAL A CA 1
ATOM 1463 C C . VAL A 1 185 ? -38.969 1.565 4.527 1 80.69 185 VAL A C 1
ATOM 1465 O O . VAL A 1 185 ? -40.156 1.744 4.781 1 80.69 185 VAL A O 1
ATOM 1468 N N . LYS A 1 186 ? -38.531 0.352 4.57 1 77.5 186 LYS A N 1
ATOM 1469 C CA . LYS A 1 186 ? -39.375 -0.832 4.562 1 77.5 186 LYS A CA 1
ATOM 1470 C C . LYS A 1 186 ? -39.562 -1.388 5.973 1 77.5 186 LYS A C 1
ATOM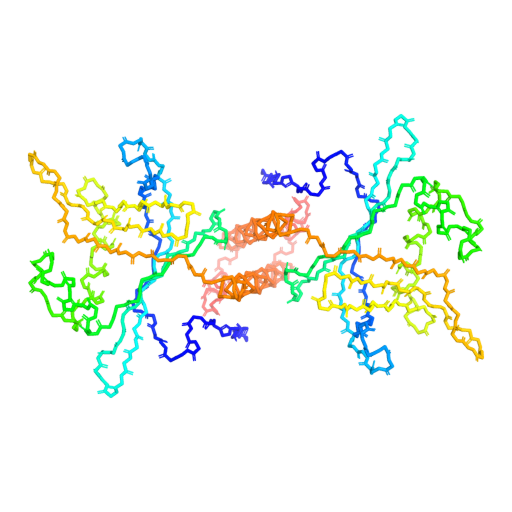 1472 O O . LYS A 1 186 ? -40.562 -2.08 6.254 1 77.5 186 LYS A O 1
ATOM 1477 N N . LEU A 1 187 ? -38.531 -1.178 6.816 1 73.5 187 LEU A N 1
ATOM 1478 C CA . LEU A 1 187 ? -38.594 -1.675 8.188 1 73.5 187 LEU A CA 1
ATOM 1479 C C . LEU A 1 187 ? -38.156 -0.598 9.18 1 73.5 187 LEU A C 1
ATOM 1481 O O . LEU A 1 187 ? -37.125 -0.731 9.836 1 73.5 187 LEU A O 1
ATOM 1485 N N . PRO A 1 188 ? -39.062 0.42 9.188 1 71.94 188 PRO A N 1
ATOM 1486 C CA . PRO A 1 188 ? -38.688 1.547 10.047 1 71.94 188 PRO A CA 1
ATOM 1487 C C . PRO A 1 188 ? -38.375 1.119 11.477 1 71.94 188 PRO A C 1
ATOM 1489 O O . PRO A 1 188 ? -37.469 1.684 12.117 1 71.94 188 PRO A O 1
ATOM 1492 N N . SER A 1 189 ? -39.188 0.078 11.82 1 72.06 189 SER A N 1
ATOM 1493 C CA . SER A 1 189 ? -38.969 -0.363 13.195 1 72.06 189 SER A CA 1
ATOM 1494 C C . SER A 1 189 ? -37.562 -0.955 13.367 1 72.06 189 SER A C 1
ATOM 1496 O O . SER A 1 189 ? -36.906 -0.711 14.375 1 72.06 189 SER A O 1
ATOM 1498 N N . LEU A 1 190 ? -37.094 -1.739 12.391 1 65.38 190 LEU A N 1
ATOM 1499 C CA . LEU A 1 190 ? -35.781 -2.354 12.422 1 65.38 190 LEU A CA 1
ATOM 1500 C C . LEU A 1 190 ? -34.688 -1.296 12.32 1 65.38 190 LEU A C 1
ATOM 1502 O O . LEU A 1 190 ? -33.656 -1.417 12.969 1 65.38 190 LEU A O 1
ATOM 1506 N N . HIS A 1 191 ? -34.938 -0.299 11.539 1 68.75 191 HIS A N 1
ATOM 1507 C CA . HIS A 1 191 ? -33.969 0.796 11.375 1 68.75 191 HIS A CA 1
ATOM 1508 C C . HIS A 1 191 ? -33.688 1.469 12.711 1 68.75 191 HIS A C 1
ATOM 1510 O O . HIS A 1 191 ? -32.531 1.774 13.008 1 68.75 191 HIS A O 1
ATOM 1516 N N . MET A 1 192 ? -34.781 1.621 13.414 1 70.81 192 MET A N 1
ATOM 1517 C CA . MET A 1 192 ? -34.625 2.254 14.727 1 70.81 192 MET A CA 1
ATOM 1518 C C . MET A 1 192 ? -33.812 1.389 15.656 1 70.81 192 MET A C 1
ATOM 1520 O O . MET A 1 192 ? -32.969 1.903 16.406 1 70.81 192 MET A O 1
ATOM 1524 N N . GLN A 1 193 ? -34 0.104 15.547 1 66.69 193 GLN A N 1
ATOM 1525 C CA . GLN A 1 193 ? -33.281 -0.821 16.391 1 66.69 193 GLN A CA 1
ATOM 1526 C C . GLN A 1 193 ? -31.781 -0.835 16.031 1 66.69 193 GLN A C 1
ATOM 1528 O O . GLN A 1 193 ? -30.922 -0.833 16.906 1 66.69 193 GLN A O 1
ATOM 1533 N N . LEU A 1 194 ? -31.516 -0.875 14.758 1 68 194 LEU A N 1
ATOM 1534 C CA . LEU A 1 194 ? -30.141 -0.938 14.266 1 68 194 LEU A CA 1
ATOM 1535 C C . LEU A 1 194 ? -29.406 0.361 14.562 1 68 194 LEU A C 1
ATOM 1537 O O . LEU A 1 194 ? -28.203 0.345 14.844 1 68 194 LEU A O 1
ATOM 1541 N N . SER A 1 195 ? -30.016 1.463 14.461 1 67.06 195 SER A N 1
ATOM 1542 C CA . SER A 1 195 ? -29.422 2.756 14.781 1 67.06 195 SER A CA 1
ATOM 1543 C C . SER A 1 195 ? -28.984 2.82 16.234 1 67.06 195 SER A C 1
ATOM 1545 O O . SER A 1 195 ? -27.938 3.387 16.562 1 67.06 195 SER A O 1
ATOM 1547 N N . LYS A 1 196 ? -29.734 2.26 17.031 1 63.31 196 LYS A N 1
ATOM 1548 C CA . LYS A 1 196 ? -29.453 2.264 18.469 1 63.31 196 LYS A CA 1
ATOM 1549 C C . LYS A 1 196 ? -28.25 1.39 18.797 1 63.31 196 LYS A C 1
ATOM 1551 O O . LYS A 1 196 ? -27.516 1.669 19.75 1 63.31 196 LYS A O 1
ATOM 1556 N N . GLN A 1 197 ? -28.078 0.319 18.016 1 60.62 197 GLN A N 1
ATOM 1557 C CA . GLN A 1 197 ? -26.984 -0.62 18.281 1 60.62 197 GLN A CA 1
ATOM 1558 C C . GLN A 1 197 ? -25.688 -0.151 17.625 1 60.62 197 GLN A C 1
ATOM 1560 O O . GLN A 1 197 ? -24.641 -0.771 17.812 1 60.62 197 GLN A O 1
ATOM 1565 N N . GLY A 1 198 ? -25.625 0.975 17.031 1 57.88 198 GLY A N 1
ATOM 1566 C CA . GLY A 1 198 ? -24.422 1.548 16.469 1 57.88 198 GLY A CA 1
ATOM 1567 C C . GLY A 1 198 ? -24.031 0.938 15.141 1 57.88 198 GLY A C 1
ATOM 1568 O O . GLY A 1 198 ? -22.891 1.096 14.688 1 57.88 198 GLY A O 1
ATOM 1569 N N . VAL A 1 199 ? -24.734 0.056 14.891 1 57.38 199 VAL A N 1
ATOM 1570 C CA . VAL A 1 199 ? -24.484 -0.559 13.594 1 57.38 199 VAL A CA 1
ATOM 1571 C C . VAL A 1 199 ? -24.812 0.428 12.477 1 57.38 199 VAL A C 1
ATOM 1573 O O . VAL A 1 199 ? -24.281 0.328 11.367 1 57.38 199 VAL A O 1
ATOM 1576 N N . MET A 1 200 ? -25.672 1.466 12.93 1 55.31 200 MET A N 1
ATOM 1577 C CA . MET A 1 200 ? -26.094 2.527 12.023 1 55.31 200 MET A CA 1
ATOM 1578 C C . MET A 1 200 ? -25.625 3.889 12.523 1 55.31 200 MET A C 1
ATOM 1580 O O . MET A 1 200 ? -25.547 4.121 13.727 1 55.31 200 MET A O 1
ATOM 1584 N N . MET B 1 1 ? -13.602 -5.836 17.828 1 28.92 1 MET B N 1
ATOM 1585 C CA . MET B 1 1 ? -12.172 -5.848 18.109 1 28.92 1 MET B CA 1
ATOM 1586 C C . MET B 1 1 ? -11.422 -4.922 17.156 1 28.92 1 MET B C 1
ATOM 1588 O O . MET B 1 1 ? -11.57 -5.02 15.938 1 28.92 1 MET B O 1
ATOM 1592 N N . SER B 1 2 ? -11.273 -3.695 17.469 1 38.19 2 SER B N 1
ATOM 1593 C CA . SER B 1 2 ? -10.508 -2.656 16.781 1 38.19 2 SER B CA 1
ATOM 1594 C C . SER B 1 2 ? -9.172 -3.191 16.281 1 38.19 2 SER B C 1
ATOM 1596 O O . SER B 1 2 ? -8.375 -3.707 17.062 1 38.19 2 SER B O 1
ATOM 1598 N N . TYR B 1 3 ? -9.031 -3.945 15.336 1 42.94 3 TYR B N 1
ATOM 1599 C CA . TYR B 1 3 ? -7.73 -4.375 14.844 1 42.94 3 TYR B CA 1
ATOM 1600 C C . TYR B 1 3 ? -6.676 -3.301 15.078 1 42.94 3 TYR B C 1
ATOM 1602 O O . TYR B 1 3 ? -6.742 -2.219 14.484 1 42.94 3 TYR B O 1
ATOM 1610 N N . ASP B 1 4 ? -6.207 -3.064 16.234 1 52.19 4 ASP B N 1
ATOM 1611 C CA . ASP B 1 4 ? -5.363 -2.057 16.859 1 52.19 4 ASP B CA 1
ATOM 1612 C C . ASP B 1 4 ? -4.008 -1.96 16.172 1 52.19 4 ASP B C 1
ATOM 1614 O O . ASP B 1 4 ? -3.037 -2.592 16.594 1 52.19 4 ASP B O 1
ATOM 1618 N N . MET B 1 5 ? -3.922 -2.207 14.781 1 68.19 5 MET B N 1
ATOM 1619 C CA . MET B 1 5 ? -2.568 -2.012 14.266 1 68.19 5 MET B CA 1
ATOM 1620 C C . MET B 1 5 ? -2.025 -0.646 14.672 1 68.19 5 MET B C 1
ATOM 1622 O O . MET B 1 5 ? -2.688 0.375 14.477 1 68.19 5 MET B O 1
ATOM 1626 N N . ALA B 1 6 ? -0.94 -0.722 15.43 1 82 6 ALA B N 1
ATOM 1627 C CA . ALA B 1 6 ? -0.326 0.48 15.984 1 82 6 ALA B CA 1
ATOM 1628 C C . ALA B 1 6 ? 0.256 1.359 14.883 1 82 6 ALA B C 1
ATOM 1630 O O . ALA B 1 6 ? 0.925 0.864 13.977 1 82 6 ALA B O 1
ATOM 1631 N N . ASP B 1 7 ? -0.233 2.553 14.766 1 92.06 7 ASP B N 1
ATOM 1632 C CA . ASP B 1 7 ? 0.351 3.566 13.898 1 92.06 7 ASP B CA 1
ATOM 1633 C C . ASP B 1 7 ? 1.846 3.727 14.156 1 92.06 7 ASP B C 1
ATOM 1635 O O . ASP B 1 7 ? 2.248 4.133 15.25 1 92.06 7 ASP B O 1
ATOM 1639 N N . PRO B 1 8 ? 2.631 3.334 13.172 1 93.38 8 PRO B N 1
ATOM 1640 C CA . PRO B 1 8 ? 4.078 3.373 13.406 1 93.38 8 PRO B CA 1
ATOM 1641 C C . PRO B 1 8 ? 4.59 4.781 13.703 1 93.38 8 PRO B C 1
ATOM 1643 O O . PRO B 1 8 ? 5.625 4.941 14.352 1 93.38 8 PRO B O 1
ATOM 1646 N N . SER B 1 9 ? 3.928 5.832 13.242 1 92.38 9 SER B N 1
ATOM 1647 C CA . SER B 1 9 ? 4.348 7.215 13.438 1 92.38 9 SER B CA 1
ATOM 1648 C C . SER B 1 9 ? 4.27 7.617 14.906 1 92.38 9 SER B C 1
ATOM 1650 O O . SER B 1 9 ? 4.82 8.648 15.305 1 92.38 9 SER B O 1
ATOM 1652 N N . LEU B 1 10 ? 3.686 6.793 15.719 1 93.94 10 LEU B N 1
ATOM 1653 C CA . LEU B 1 10 ? 3.455 7.152 17.109 1 93.94 10 LEU B CA 1
ATOM 1654 C C . LEU B 1 10 ? 4.301 6.289 18.047 1 93.94 10 LEU B C 1
ATOM 1656 O O . LEU B 1 10 ? 4.188 6.391 19.266 1 93.94 10 LEU B O 1
ATOM 1660 N N . GLU B 1 11 ? 5.105 5.438 17.438 1 88.94 11 GLU B N 1
ATOM 1661 C CA . GLU B 1 11 ? 5.875 4.473 18.219 1 88.94 11 GLU B CA 1
ATOM 1662 C C . GLU B 1 11 ? 6.855 5.18 19.141 1 88.94 11 GLU B C 1
ATOM 1664 O O . GLU B 1 11 ? 7.23 4.637 20.188 1 88.94 11 GLU B O 1
ATOM 1669 N N . ASP B 1 12 ? 7.25 6.434 18.859 1 89 12 ASP B N 1
ATOM 1670 C CA . ASP B 1 12 ? 8.25 7.156 19.641 1 89 12 ASP B CA 1
ATOM 1671 C C . ASP B 1 12 ? 7.59 7.93 20.781 1 89 12 ASP B C 1
ATOM 1673 O O . ASP B 1 12 ? 8.242 8.734 21.453 1 89 12 ASP B O 1
ATOM 1677 N N . GLY B 1 13 ? 6.344 7.719 20.984 1 89.94 13 GLY B N 1
ATOM 1678 C CA . GLY B 1 13 ? 5.633 8.406 22.062 1 89.94 13 GLY B CA 1
ATOM 1679 C C . GLY B 1 13 ? 4.973 9.695 21.609 1 89.94 13 GLY B C 1
ATOM 1680 O O . GLY B 1 13 ? 4.422 10.438 22.422 1 89.94 13 GLY B O 1
ATOM 1681 N N . SER B 1 14 ? 5.016 9.961 20.328 1 94.69 14 SER B N 1
ATOM 1682 C CA . SER B 1 14 ? 4.383 11.156 19.781 1 94.69 14 SER B CA 1
ATOM 1683 C C . SER B 1 14 ? 2.861 11.039 19.812 1 94.69 14 SER B C 1
ATOM 1685 O O . SER B 1 14 ? 2.322 9.938 19.891 1 94.69 14 SER B O 1
ATOM 1687 N N . ARG B 1 15 ? 2.258 12.164 19.875 1 95.88 15 ARG B N 1
ATOM 1688 C CA . ARG B 1 15 ? 0.804 12.203 19.766 1 95.88 15 ARG B CA 1
ATOM 1689 C C . ARG B 1 15 ? 0.375 13.125 18.625 1 95.88 15 ARG B C 1
ATOM 1691 O O . ARG B 1 15 ? 1.04 14.125 18.344 1 95.88 15 ARG B O 1
ATOM 1698 N N . VAL B 1 16 ? -0.712 12.766 18.047 1 97.56 16 VAL B N 1
ATOM 1699 C CA . VAL B 1 16 ? -1.247 13.57 16.953 1 97.56 16 VAL B CA 1
ATOM 1700 C C . VAL B 1 16 ? -2.148 14.672 17.5 1 97.56 16 VAL B C 1
ATOM 1702 O O . VAL B 1 16 ? -3.078 14.391 18.266 1 97.56 16 VAL B O 1
ATOM 1705 N N . VAL B 1 17 ? -1.904 15.914 17.109 1 98.19 17 VAL B N 1
ATOM 1706 C CA . VAL B 1 17 ? -2.711 17 17.641 1 98.19 17 VAL B CA 1
ATOM 1707 C C . VAL B 1 17 ? -3.512 17.656 16.516 1 98.19 17 VAL B C 1
ATOM 1709 O O . VAL B 1 17 ? -4.355 18.516 16.766 1 98.19 17 VAL B O 1
ATOM 1712 N N . PHE B 1 18 ? -3.248 17.328 15.352 1 98.62 18 PHE B N 1
ATOM 1713 C CA . PHE B 1 18 ? -3.945 17.812 14.164 1 98.62 18 PHE B CA 1
ATOM 1714 C C . PHE B 1 18 ? -3.846 16.797 13.031 1 98.62 18 PHE B C 1
ATOM 1716 O O . PHE B 1 18 ? -2.783 16.219 12.805 1 98.62 18 PHE B O 1
ATOM 1723 N N . GLU B 1 19 ? -4.926 16.516 12.398 1 98.31 19 GLU B N 1
ATOM 1724 C CA . GLU B 1 19 ? -4.941 15.609 11.25 1 98.31 19 GLU B CA 1
ATOM 1725 C C . GLU B 1 19 ? -6.117 15.906 10.32 1 98.31 19 GLU B C 1
ATOM 1727 O O . GLU B 1 19 ? -7.27 15.656 10.672 1 98.31 19 GLU B O 1
ATOM 1732 N N . ARG B 1 20 ? -5.797 16.484 9.109 1 98.31 20 ARG B N 1
ATOM 1733 C CA . ARG B 1 20 ? -6.836 16.812 8.141 1 98.31 20 ARG B CA 1
ATOM 1734 C C . ARG B 1 20 ? -6.297 16.75 6.719 1 98.31 20 ARG B C 1
ATOM 1736 O O . ARG B 1 20 ? -5.086 16.812 6.5 1 98.31 20 ARG B O 1
ATOM 1743 N N . GLU B 1 21 ? -7.223 16.562 5.777 1 98.06 21 GLU B N 1
ATOM 1744 C CA . GLU B 1 21 ? -6.91 16.75 4.363 1 98.06 21 GLU B CA 1
ATOM 1745 C C . GLU B 1 21 ? -6.895 18.234 3.996 1 98.06 21 GLU B C 1
ATOM 1747 O O . GLU B 1 21 ? -7.84 18.969 4.293 1 98.06 21 GLU B O 1
ATOM 1752 N N . VAL B 1 22 ? -5.832 18.672 3.418 1 98.44 22 VAL B N 1
ATOM 1753 C CA . VAL B 1 22 ? -5.68 20.062 3.012 1 98.44 22 VAL B CA 1
ATOM 1754 C C . VAL B 1 22 ? -5.312 20.125 1.531 1 98.44 22 VAL B C 1
ATOM 1756 O O . VAL B 1 22 ? -4.418 19.406 1.073 1 98.44 22 VAL B O 1
ATOM 1759 N N . VAL B 1 23 ? -6.031 20.938 0.798 1 97.56 23 VAL B N 1
ATOM 1760 C CA . VAL B 1 23 ? -5.668 21.156 -0.6 1 97.56 23 VAL B CA 1
ATOM 1761 C C . VAL B 1 23 ? -4.469 22.094 -0.691 1 97.56 23 VAL B C 1
ATOM 1763 O O . VAL B 1 23 ? -4.492 23.188 -0.145 1 97.56 23 VAL B O 1
ATOM 1766 N N . MET B 1 24 ? -3.434 21.625 -1.361 1 97.56 24 MET B N 1
ATOM 1767 C CA . MET B 1 24 ? -2.213 22.406 -1.546 1 97.56 24 MET B CA 1
ATOM 1768 C C . MET B 1 24 ? -1.852 22.516 -3.023 1 97.56 24 MET B C 1
ATOM 1770 O O . MET B 1 24 ? -2.217 21.641 -3.818 1 97.56 24 MET B O 1
ATOM 1774 N N . GLU B 1 25 ? -1.212 23.609 -3.295 1 97 25 GLU B N 1
ATOM 1775 C CA . GLU B 1 25 ? -0.61 23.719 -4.621 1 97 25 GLU B CA 1
ATOM 1776 C C . GLU B 1 25 ? 0.785 23.094 -4.645 1 97 25 GLU B C 1
ATOM 1778 O O . GLU B 1 25 ? 1.66 23.5 -3.873 1 97 25 GLU B O 1
ATOM 1783 N N . LEU B 1 26 ? 0.952 22.125 -5.477 1 96.5 26 LEU B N 1
ATOM 1784 C CA . LEU B 1 26 ? 2.258 21.5 -5.629 1 96.5 26 LEU B CA 1
ATOM 1785 C C . LEU B 1 26 ? 3.023 22.094 -6.801 1 96.5 26 LEU B C 1
ATOM 1787 O O . LEU B 1 26 ? 2.494 22.203 -7.91 1 96.5 26 LEU B O 1
ATOM 1791 N N . ARG B 1 27 ? 4.211 22.531 -6.48 1 95.94 27 ARG B N 1
ATOM 1792 C CA . ARG B 1 27 ? 5.109 23.094 -7.484 1 95.94 27 ARG B CA 1
ATOM 1793 C C . ARG B 1 27 ? 6.477 22.422 -7.43 1 95.94 27 ARG B C 1
ATOM 1795 O O . ARG B 1 27 ? 6.82 21.781 -6.434 1 95.94 27 ARG B O 1
ATOM 1802 N N . LYS B 1 28 ? 7.176 22.578 -8.539 1 92.75 28 LYS B N 1
ATOM 1803 C CA . LYS B 1 28 ? 8.547 22.078 -8.57 1 92.75 28 LYS B CA 1
ATOM 1804 C C . LYS B 1 28 ? 9.508 23.078 -7.945 1 92.75 28 LYS B C 1
ATOM 1806 O O . LYS B 1 28 ? 9.469 24.266 -8.273 1 92.75 28 LYS B O 1
ATOM 1811 N N . LEU B 1 29 ? 10.352 22.594 -7.211 1 91.19 29 LEU B N 1
ATOM 1812 C CA . LEU B 1 29 ? 11.297 23.453 -6.512 1 91.19 29 LEU B CA 1
ATOM 1813 C C . LEU B 1 29 ? 12.266 24.109 -7.492 1 91.19 29 LEU B C 1
ATOM 1815 O O . LEU B 1 29 ? 12.688 25.25 -7.281 1 91.19 29 LEU B O 1
ATOM 1819 N N . ASP B 1 30 ? 12.555 23.391 -8.57 1 89.38 30 ASP B N 1
ATOM 1820 C CA . ASP B 1 30 ? 13.523 23.875 -9.547 1 89.38 30 ASP B CA 1
ATOM 1821 C C . ASP B 1 30 ? 12.875 24.844 -10.539 1 89.38 30 ASP B C 1
ATOM 1823 O O . ASP B 1 30 ? 13.562 25.562 -11.25 1 89.38 30 ASP B O 1
ATOM 1827 N N . GLU B 1 31 ? 11.562 24.766 -10.641 1 88.75 31 GLU B N 1
ATOM 1828 C CA . GLU B 1 31 ? 10.797 25.672 -11.492 1 88.75 31 GLU B CA 1
ATOM 1829 C C . GLU B 1 31 ? 9.664 26.312 -10.711 1 88.75 31 GLU B C 1
ATOM 1831 O O . GLU B 1 31 ? 8.484 26.125 -11.023 1 88.75 31 GLU B O 1
ATOM 1836 N N . PRO B 1 32 ? 10.023 27.203 -9.805 1 83.69 32 PRO B N 1
ATOM 1837 C CA . PRO B 1 32 ? 9.031 27.734 -8.867 1 83.69 32 PRO B CA 1
ATOM 1838 C C . PRO B 1 32 ? 7.98 28.594 -9.547 1 83.69 32 PRO B C 1
ATOM 1840 O O . PRO B 1 32 ? 6.871 28.75 -9.039 1 83.69 32 PRO B O 1
ATOM 1843 N N . ASP B 1 33 ? 8.258 29.125 -10.688 1 87.38 33 ASP B N 1
ATOM 1844 C CA . ASP B 1 33 ? 7.324 30.016 -11.359 1 87.38 33 ASP B CA 1
ATOM 1845 C C . ASP B 1 33 ? 6.344 29.25 -12.234 1 87.38 33 ASP B C 1
ATOM 1847 O O . ASP B 1 33 ? 5.344 29.797 -12.695 1 87.38 33 ASP B O 1
ATOM 1851 N N . ALA B 1 34 ? 6.668 27.953 -12.422 1 87.62 34 ALA B N 1
ATOM 1852 C CA . ALA B 1 34 ? 5.77 27.109 -13.219 1 87.62 34 ALA B CA 1
ATOM 1853 C C . ALA B 1 34 ? 4.473 26.844 -12.461 1 87.62 34 ALA B C 1
ATOM 1855 O O . ALA B 1 34 ? 4.473 26.703 -11.234 1 87.62 34 ALA B O 1
ATOM 1856 N N . PRO B 1 35 ? 3.4 26.922 -13.234 1 89.81 35 PRO B N 1
ATOM 1857 C CA . PRO B 1 35 ? 2.127 26.641 -12.562 1 89.81 35 PRO B CA 1
ATOM 1858 C C . PRO B 1 35 ? 2.119 25.281 -11.859 1 89.81 35 PRO B C 1
ATOM 1860 O O . PRO B 1 35 ? 2.715 24.328 -12.352 1 89.81 35 PRO B O 1
ATOM 1863 N N . GLY B 1 36 ? 1.499 25.312 -10.734 1 92.25 36 GLY B N 1
ATOM 1864 C CA . GLY B 1 36 ? 1.417 24.094 -9.953 1 92.25 36 GLY B CA 1
ATOM 1865 C C . GLY B 1 36 ? 0.108 23.344 -10.141 1 92.25 36 GLY B C 1
ATOM 1866 O O . GLY B 1 36 ? -0.729 23.75 -10.953 1 92.25 36 GLY B O 1
ATOM 1867 N N . ILE B 1 37 ? 0.06 22.172 -9.469 1 93.81 37 ILE B N 1
ATOM 1868 C CA . ILE B 1 37 ? -1.171 21.391 -9.477 1 93.81 37 ILE B CA 1
ATOM 1869 C C . ILE B 1 37 ? -1.773 21.375 -8.07 1 93.81 37 ILE B C 1
ATOM 1871 O O . ILE B 1 37 ? -1.045 21.375 -7.074 1 93.81 37 ILE B O 1
ATOM 1875 N N . GLN B 1 38 ? -3.145 21.5 -8.055 1 95.31 38 GLN B N 1
ATOM 1876 C CA . GLN B 1 38 ? -3.848 21.375 -6.781 1 95.31 38 GLN B CA 1
ATOM 1877 C C . GLN B 1 38 ? -3.992 19.922 -6.375 1 95.31 38 GLN B C 1
ATOM 1879 O O . GLN B 1 38 ? -4.398 19.078 -7.188 1 95.31 38 GLN B O 1
ATOM 1884 N N . GLU B 1 39 ? -3.605 19.609 -5.168 1 95.62 39 GLU B N 1
ATOM 1885 C CA . GLU B 1 39 ? -3.699 18.234 -4.684 1 95.62 39 GLU B CA 1
ATOM 1886 C C . GLU B 1 39 ? -4.188 18.188 -3.238 1 95.62 39 GLU B C 1
ATOM 1888 O O . GLU B 1 39 ? -3.832 19.047 -2.432 1 95.62 39 GLU B O 1
ATOM 1893 N N . SER B 1 40 ? -4.988 17.234 -2.967 1 97 40 SER B N 1
ATOM 1894 C CA . SER B 1 40 ? -5.379 16.969 -1.585 1 97 40 SER B CA 1
ATOM 1895 C C . SER B 1 40 ? -4.273 16.234 -0.83 1 97 40 SER B C 1
ATOM 1897 O O . SER B 1 40 ? -3.863 15.148 -1.228 1 97 40 SER B O 1
ATOM 1899 N N . VAL B 1 41 ? -3.783 16.812 0.231 1 98.12 41 VAL B N 1
ATOM 1900 C CA . VAL B 1 41 ? -2.686 16.266 1.026 1 98.12 41 VAL B CA 1
ATOM 1901 C C . VAL B 1 41 ? -3.129 16.109 2.479 1 98.12 41 VAL B C 1
ATOM 1903 O O . VAL B 1 41 ? -3.771 17.016 3.039 1 98.12 41 VAL B O 1
ATOM 1906 N N . ARG B 1 42 ? -2.834 14.945 3.057 1 98.25 42 ARG B N 1
ATOM 1907 C CA . ARG B 1 42 ? -3.102 14.766 4.48 1 98.25 42 ARG B CA 1
ATOM 1908 C C . ARG B 1 42 ? -1.996 15.391 5.324 1 98.25 42 ARG B C 1
ATOM 1910 O O . ARG B 1 42 ? -0.828 15.016 5.207 1 98.25 42 ARG B O 1
ATOM 1917 N N . ALA B 1 43 ? -2.373 16.344 6.129 1 98.81 43 ALA B N 1
ATOM 1918 C CA . ALA B 1 43 ? -1.431 17 7.031 1 98.81 43 ALA B CA 1
ATOM 1919 C C . ALA B 1 43 ? -1.646 16.547 8.469 1 98.81 43 ALA B C 1
ATOM 1921 O O . ALA B 1 43 ? -2.766 16.609 8.984 1 98.81 43 ALA B O 1
ATOM 1922 N N . ARG B 1 44 ? -0.522 16.047 9.062 1 98.62 44 ARG B N 1
ATOM 1923 C CA . ARG B 1 44 ? -0.553 15.672 10.477 1 98.62 44 ARG B CA 1
ATOM 1924 C C . ARG B 1 44 ? 0.477 16.469 11.273 1 98.62 44 ARG B C 1
ATOM 1926 O O . ARG B 1 44 ? 1.6 16.672 10.812 1 98.62 44 ARG B O 1
ATOM 1933 N N . ILE B 1 45 ? 0.04 16.922 12.391 1 98.81 45 ILE B N 1
ATOM 1934 C CA . ILE B 1 45 ? 0.966 17.531 13.344 1 98.81 45 ILE B CA 1
ATOM 1935 C C . ILE B 1 45 ? 1.127 16.625 14.555 1 98.81 45 ILE B C 1
ATOM 1937 O O . ILE B 1 45 ? 0.15 16.312 15.242 1 98.81 45 ILE B O 1
ATOM 1941 N N . LEU B 1 46 ? 2.322 16.141 14.727 1 98.38 46 LEU B N 1
ATOM 1942 C CA . LEU B 1 46 ? 2.66 15.289 15.867 1 98.38 46 LEU B CA 1
ATOM 1943 C C . LEU B 1 46 ? 3.551 16.031 16.859 1 98.38 46 LEU B C 1
ATOM 1945 O O . LEU B 1 46 ? 4.441 16.781 16.453 1 98.38 46 LEU B O 1
ATOM 1949 N N . ILE B 1 47 ? 3.346 15.805 18.141 1 98.25 47 ILE B N 1
ATOM 1950 C CA . ILE B 1 47 ? 4.191 16.453 19.141 1 98.25 47 ILE B CA 1
ATOM 1951 C C . ILE B 1 47 ? 4.75 15.422 20.109 1 98.25 47 ILE B C 1
ATOM 1953 O O . ILE B 1 47 ? 4.125 14.383 20.344 1 98.25 47 ILE B O 1
ATOM 1957 N N . GLN B 1 48 ? 5.914 15.664 20.469 1 97.12 48 GLN B N 1
ATOM 1958 C CA . GLN B 1 48 ? 6.547 14.938 21.578 1 97.12 48 GLN B CA 1
ATOM 1959 C C . GLN B 1 48 ? 6.754 15.852 22.781 1 97.12 48 GLN B C 1
ATOM 1961 O O . GLN B 1 48 ? 7.328 16.938 22.656 1 97.12 48 GLN B O 1
ATOM 1966 N N . GLU B 1 49 ? 6.227 15.359 23.891 1 94.69 49 GLU B N 1
ATOM 1967 C CA . GLU B 1 49 ? 6.363 16.141 25.125 1 94.69 49 GLU B CA 1
ATOM 1968 C C . GLU B 1 49 ? 7.062 15.336 26.203 1 94.69 49 GLU B C 1
ATOM 1970 O O . GLU B 1 49 ? 6.945 14.109 26.25 1 94.69 49 GLU B O 1
ATOM 1975 N N . ARG B 1 50 ? 7.902 15.93 26.984 1 91.19 50 ARG B N 1
ATOM 1976 C CA . ARG B 1 50 ? 8.531 15.367 28.172 1 91.19 50 ARG B CA 1
ATOM 1977 C C . ARG B 1 50 ? 8.195 16.188 29.406 1 91.19 50 ARG B C 1
ATOM 1979 O O . ARG B 1 50 ? 8.562 17.359 29.5 1 91.19 50 ARG B O 1
ATOM 1986 N N . ASP B 1 51 ? 7.371 15.617 30.281 1 91.5 51 ASP B N 1
ATOM 1987 C CA . ASP B 1 51 ? 6.953 16.297 31.5 1 91.5 51 ASP B CA 1
ATOM 1988 C C . ASP B 1 51 ? 6.168 17.562 31.188 1 91.5 51 ASP B C 1
ATOM 1990 O O . ASP B 1 51 ? 6.43 18.625 31.766 1 91.5 51 ASP B O 1
ATOM 1994 N N . GLY B 1 52 ? 5.414 17.469 30.219 1 88.88 52 GLY B N 1
ATOM 1995 C CA . GLY B 1 52 ? 4.527 18.578 29.859 1 88.88 52 GLY B CA 1
ATOM 1996 C C . GLY B 1 52 ? 5.199 19.609 28.984 1 88.88 52 GLY B C 1
ATOM 1997 O O . GLY B 1 52 ? 4.559 20.594 28.562 1 88.88 52 GLY B O 1
ATOM 1998 N N . VAL B 1 53 ? 6.402 19.531 28.781 1 92.88 53 VAL B N 1
ATOM 1999 C CA . VAL B 1 53 ? 7.145 20.484 27.984 1 92.88 53 VAL B CA 1
ATOM 2000 C C . VAL B 1 53 ? 7.312 19.953 26.562 1 92.88 53 VAL B C 1
ATOM 2002 O O . VAL B 1 53 ? 7.738 18.812 26.359 1 92.88 53 VAL B O 1
ATOM 2005 N N . LEU B 1 54 ? 6.996 20.828 25.625 1 96.75 54 LEU B N 1
ATOM 2006 C CA . LEU B 1 54 ? 7.133 20.453 24.219 1 96.75 54 LEU B CA 1
ATOM 2007 C C . LEU B 1 54 ? 8.602 20.266 23.844 1 96.75 54 LEU B C 1
ATOM 2009 O O . LEU B 1 54 ? 9.414 21.156 24.031 1 96.75 54 LEU B O 1
ATOM 2013 N N . GLU B 1 55 ? 8.93 19.109 23.312 1 97.19 55 GLU B N 1
ATOM 2014 C CA . GLU B 1 55 ? 10.305 18.797 22.922 1 97.19 55 GLU B CA 1
ATOM 2015 C C . GLU B 1 55 ? 10.469 18.812 21.406 1 97.19 55 GLU B C 1
ATOM 2017 O O . GLU B 1 55 ? 11.539 19.141 20.891 1 97.19 55 GLU B O 1
ATOM 2022 N N . ASN B 1 56 ? 9.438 18.375 20.75 1 97.81 56 ASN B N 1
ATOM 2023 C CA . ASN B 1 56 ? 9.508 18.281 19.297 1 97.81 56 ASN B CA 1
ATOM 2024 C C . ASN B 1 56 ? 8.133 18.453 18.656 1 97.81 56 ASN B C 1
ATOM 2026 O O . ASN B 1 56 ? 7.129 17.984 19.203 1 97.81 56 ASN B O 1
ATOM 2030 N N . CYS B 1 57 ? 8.094 19.156 17.562 1 98.44 57 CYS B N 1
ATOM 2031 C CA . CYS B 1 57 ? 6.918 19.297 16.703 1 98.44 57 CYS B CA 1
ATOM 2032 C C . CYS B 1 57 ? 7.203 18.781 15.297 1 98.44 57 CYS B C 1
ATOM 2034 O O . CYS B 1 57 ? 8.148 19.25 14.656 1 98.44 57 CYS B O 1
ATOM 2036 N N . GLN B 1 58 ? 6.367 17.828 14.852 1 98.38 58 GLN B N 1
ATOM 2037 C CA . GLN B 1 58 ? 6.574 17.281 13.523 1 98.38 58 GLN B CA 1
ATOM 2038 C C . GLN B 1 58 ? 5.355 17.516 12.633 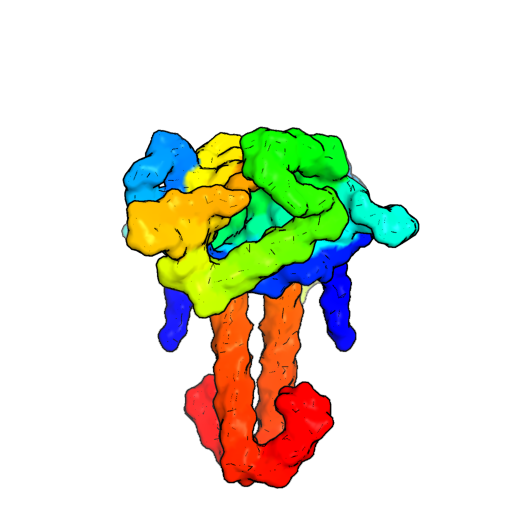1 98.38 58 GLN B C 1
ATOM 2040 O O . GLN B 1 58 ? 4.223 17.25 13.039 1 98.38 58 GLN B O 1
ATOM 2045 N N . LEU B 1 59 ? 5.598 18.078 11.523 1 98.75 59 LEU B N 1
ATOM 2046 C CA . LEU B 1 59 ? 4.605 18.109 10.453 1 98.75 59 LEU B CA 1
ATOM 2047 C C . LEU B 1 59 ? 4.844 16.984 9.453 1 98.75 59 LEU B C 1
ATOM 2049 O O . LEU B 1 59 ? 5.957 16.812 8.953 1 98.75 59 LEU B O 1
ATOM 2053 N N . CYS B 1 60 ? 3.852 16.203 9.242 1 98.56 60 CYS B N 1
ATOM 2054 C CA . CYS B 1 60 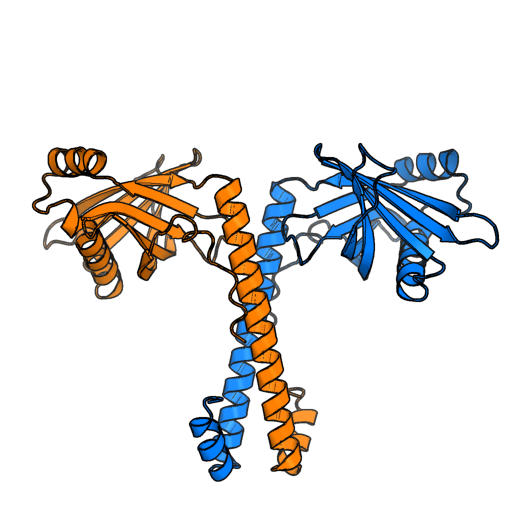? 3.936 15.094 8.305 1 98.56 60 CYS B CA 1
ATOM 2055 C C . CYS B 1 60 ? 2.889 15.227 7.203 1 98.56 60 CYS B C 1
ATOM 2057 O O . CYS B 1 60 ? 1.701 15.383 7.488 1 98.56 60 CYS B O 1
ATOM 2059 N N . LEU B 1 61 ? 3.371 15.172 5.977 1 98.62 61 LEU B N 1
ATOM 2060 C CA . LEU B 1 61 ? 2.49 15.281 4.82 1 98.62 61 LEU B CA 1
ATOM 2061 C C . LEU B 1 61 ? 2.457 13.977 4.031 1 98.62 61 LEU B C 1
ATOM 2063 O O . LEU B 1 61 ? 3.508 13.43 3.682 1 98.62 61 LEU B O 1
ATOM 2067 N N . THR B 1 62 ? 1.273 13.453 3.783 1 98.19 62 THR B N 1
ATOM 2068 C CA . THR B 1 62 ? 1.087 12.25 2.971 1 98.19 62 THR B CA 1
ATOM 2069 C C . THR B 1 62 ? -0.051 12.445 1.974 1 98.19 62 THR B C 1
ATOM 2071 O O . THR B 1 62 ? -0.799 13.422 2.061 1 98.19 62 THR B O 1
ATOM 2074 N N . SER B 1 63 ? -0.139 11.586 0.984 1 96.38 63 SER B N 1
ATOM 2075 C CA . SER B 1 63 ? -1.152 11.672 -0.061 1 96.38 63 SER B CA 1
ATOM 2076 C C . SER B 1 63 ? -1.822 10.32 -0.297 1 96.38 63 SER B C 1
ATOM 2078 O O . SER B 1 63 ? -1.162 9.281 -0.263 1 96.38 63 SER B O 1
ATOM 2080 N N . GLU B 1 64 ? -3.102 10.352 -0.559 1 92.62 64 GLU B N 1
ATOM 2081 C CA . GLU B 1 64 ? -3.824 9.148 -0.956 1 92.62 64 GLU B CA 1
ATOM 2082 C C . GLU B 1 64 ? -3.592 8.828 -2.43 1 92.62 64 GLU B C 1
ATOM 2084 O O . GLU B 1 64 ? -3.668 7.664 -2.836 1 92.62 64 GLU B O 1
ATOM 2089 N N . GLU B 1 65 ? -3.355 9.836 -3.16 1 91.12 65 GLU B N 1
ATOM 2090 C CA . GLU B 1 65 ? -3.148 9.672 -4.598 1 91.12 65 GLU B CA 1
ATOM 2091 C C . GLU B 1 65 ? -1.796 9.023 -4.887 1 91.12 65 GLU B C 1
ATOM 2093 O O . GLU B 1 65 ? -1.661 8.258 -5.84 1 91.12 65 GLU B O 1
ATOM 2098 N N . ASP B 1 66 ? -0.853 9.328 -4.145 1 94.5 66 ASP B N 1
ATOM 2099 C CA . ASP B 1 66 ? 0.472 8.719 -4.184 1 94.5 66 ASP B CA 1
ATOM 2100 C C . ASP B 1 66 ? 0.872 8.188 -2.807 1 94.5 66 ASP B C 1
ATOM 2102 O O . ASP B 1 66 ? 1.402 8.938 -1.979 1 94.5 66 ASP B O 1
ATOM 2106 N N . ILE B 1 67 ? 0.775 6.91 -2.639 1 95.69 67 ILE B N 1
ATOM 2107 C CA . ILE B 1 67 ? 0.933 6.309 -1.32 1 95.69 67 ILE B CA 1
ATOM 2108 C C . ILE B 1 67 ? 2.398 6.371 -0.897 1 95.69 67 ILE B C 1
ATOM 2110 O O . ILE B 1 67 ? 2.723 6.168 0.275 1 95.69 67 ILE B O 1
ATOM 2114 N N . PHE B 1 68 ? 3.338 6.703 -1.794 1 96.25 68 PHE B N 1
ATOM 2115 C CA . PHE B 1 68 ? 4.758 6.781 -1.47 1 96.25 68 PHE B CA 1
ATOM 2116 C C . PHE B 1 68 ? 5.152 8.203 -1.097 1 96.25 68 PHE B C 1
ATOM 2118 O O . PHE B 1 68 ? 6.285 8.453 -0.685 1 96.25 68 PHE B O 1
ATOM 2125 N N . PHE B 1 69 ? 4.258 9.125 -1.239 1 96.75 69 PHE B N 1
ATOM 2126 C CA . PHE B 1 69 ? 4.488 10.531 -0.917 1 96.75 69 PHE B CA 1
ATOM 2127 C C . PHE B 1 69 ? 4.465 10.75 0.59 1 96.75 69 PHE B C 1
ATOM 2129 O O . PHE B 1 69 ? 3.42 10.594 1.229 1 96.75 69 PHE B O 1
ATOM 2136 N N . MET B 1 70 ? 5.633 11.094 1.12 1 97.81 70 MET B N 1
ATOM 2137 C CA . MET B 1 70 ? 5.719 11.375 2.549 1 97.81 70 MET B CA 1
ATOM 2138 C C . MET B 1 70 ? 6.852 12.352 2.84 1 97.81 70 MET B C 1
ATOM 2140 O O . MET B 1 70 ? 8.023 12.047 2.588 1 97.81 70 MET B O 1
ATOM 2144 N N . PHE B 1 71 ? 6.512 13.531 3.266 1 98.31 71 PHE B N 1
ATOM 2145 C CA . PHE B 1 71 ? 7.48 14.547 3.666 1 98.31 71 PHE B CA 1
ATOM 2146 C C . PHE B 1 71 ? 7.281 14.938 5.125 1 98.31 71 PHE B C 1
ATOM 2148 O O . PHE B 1 71 ? 6.152 14.992 5.613 1 98.31 71 PHE B O 1
ATOM 2155 N N . LYS B 1 72 ? 8.375 15.203 5.773 1 98.25 72 LYS B N 1
ATOM 2156 C CA . LYS B 1 72 ? 8.32 15.516 7.195 1 98.25 72 LYS B CA 1
ATOM 2157 C C . LYS B 1 72 ? 9.172 16.734 7.527 1 98.25 72 LYS B C 1
ATOM 2159 O O . LYS B 1 72 ? 10.172 17 6.859 1 98.25 72 LYS B O 1
ATOM 2164 N N . CYS B 1 73 ? 8.758 17.453 8.461 1 98.44 73 CYS B N 1
ATOM 2165 C CA . CYS B 1 73 ? 9.516 18.547 9.078 1 98.44 73 CYS B CA 1
ATOM 2166 C C . CYS B 1 73 ? 9.523 18.406 10.594 1 98.44 73 CYS B C 1
ATOM 2168 O O . CYS B 1 73 ? 8.477 18.5 11.234 1 98.44 73 CYS B O 1
ATOM 2170 N N . ASP B 1 74 ? 10.719 18.156 11.125 1 97.94 74 ASP B N 1
ATOM 2171 C CA . ASP B 1 74 ? 10.891 18.062 12.57 1 97.94 74 ASP B CA 1
ATOM 2172 C C . ASP B 1 74 ? 11.508 19.344 13.125 1 97.94 74 ASP B C 1
ATOM 2174 O O . ASP B 1 74 ? 12.586 19.766 12.68 1 97.94 74 ASP B O 1
ATOM 2178 N N . VAL B 1 75 ? 10.812 19.922 14.055 1 98.19 75 VAL B N 1
ATOM 2179 C CA . VAL B 1 75 ? 11.305 21.172 14.633 1 98.19 75 VAL B CA 1
ATOM 2180 C C . VAL B 1 75 ? 11.406 21.031 16.141 1 98.19 75 VAL B C 1
ATOM 2182 O O . VAL B 1 75 ? 10.398 20.828 16.828 1 98.19 75 VAL B O 1
ATOM 2185 N N . ASP B 1 76 ? 12.617 21.062 16.656 1 97.56 76 ASP B N 1
ATOM 2186 C CA . ASP B 1 76 ? 12.805 21.172 18.109 1 97.56 76 ASP B CA 1
ATOM 2187 C C . ASP B 1 76 ? 13.055 22.609 18.531 1 97.56 76 ASP B C 1
ATOM 2189 O O . ASP B 1 76 ? 12.961 23.531 17.703 1 97.56 76 ASP B O 1
ATOM 2193 N N . GLN B 1 77 ? 13.352 22.828 19.797 1 96.38 77 GLN B N 1
ATOM 2194 C CA . GLN B 1 77 ? 13.539 24.188 20.328 1 96.38 77 GLN B CA 1
ATOM 2195 C C . GLN B 1 77 ? 14.633 24.922 19.562 1 96.38 77 GLN B C 1
ATOM 2197 O O . GLN B 1 77 ? 14.469 26.094 19.203 1 96.38 77 GLN B O 1
ATOM 2202 N N . THR B 1 78 ? 15.727 24.219 19.328 1 96.31 78 THR B N 1
ATOM 2203 C CA . THR B 1 78 ? 16.859 24.828 18.641 1 96.31 78 THR B CA 1
ATOM 2204 C C . THR B 1 78 ? 16.484 25.188 17.203 1 96.31 78 THR B C 1
ATOM 2206 O O . THR B 1 78 ? 16.75 26.297 16.75 1 96.31 78 THR B O 1
ATOM 2209 N N . GLY B 1 79 ? 15.852 24.25 16.516 1 96.19 79 GLY B N 1
ATOM 2210 C CA . GLY B 1 79 ? 15.391 24.516 15.156 1 96.19 79 GLY B CA 1
ATOM 2211 C C . GLY B 1 79 ? 14.406 25.672 15.078 1 96.19 79 GLY B C 1
ATOM 2212 O O . GLY B 1 79 ? 14.461 26.469 14.148 1 96.19 79 GLY B O 1
ATOM 2213 N N . PHE B 1 80 ? 13.594 25.781 16.094 1 97.62 80 PHE B N 1
ATOM 2214 C CA . PHE B 1 80 ? 12.578 26.828 16.094 1 97.62 80 PHE B CA 1
ATOM 2215 C C . PHE B 1 80 ? 13.211 28.203 16.281 1 97.62 80 PHE B C 1
ATOM 2217 O O . PHE B 1 80 ? 12.758 29.172 15.688 1 97.62 80 PHE B O 1
ATOM 2224 N N . GLN B 1 81 ? 14.195 28.25 17.078 1 96.69 81 GLN B N 1
ATOM 2225 C CA . GLN B 1 81 ? 14.875 29.531 17.281 1 96.69 81 GLN B CA 1
ATOM 2226 C C . GLN B 1 81 ? 15.391 30.109 15.961 1 96.69 81 GLN B C 1
ATOM 2228 O O . GLN B 1 81 ? 15.25 31.297 15.703 1 96.69 81 GLN B O 1
ATOM 2233 N N . GLY B 1 82 ? 15.945 29.25 15.18 1 95.56 82 GLY B N 1
ATOM 2234 C CA . GLY B 1 82 ? 16.375 29.672 13.852 1 95.56 82 GLY B CA 1
ATOM 2235 C C . GLY B 1 82 ? 15.227 30.156 12.984 1 95.56 82 GLY B C 1
ATOM 2236 O O . GLY B 1 82 ? 15.344 31.188 12.328 1 95.56 82 GLY B O 1
ATOM 2237 N N . LEU B 1 83 ? 14.148 29.438 12.984 1 95.94 83 LEU B N 1
ATOM 2238 C CA . LEU B 1 83 ? 12.945 29.781 12.234 1 95.94 83 LEU B CA 1
ATOM 2239 C C . LEU B 1 83 ? 12.367 31.109 12.719 1 95.94 83 LEU B C 1
ATOM 2241 O O . LEU B 1 83 ? 12.016 31.969 11.906 1 95.94 83 LEU B O 1
ATOM 2245 N N . GLN B 1 84 ? 12.281 31.203 14.031 1 96.44 84 GLN B N 1
ATOM 2246 C CA . GLN B 1 84 ? 11.727 32.375 14.672 1 96.44 84 GLN B CA 1
ATOM 2247 C C . GLN B 1 84 ? 12.508 33.625 14.281 1 96.44 84 GLN B C 1
ATOM 2249 O O . GLN B 1 84 ? 11.922 34.656 13.914 1 96.44 84 GLN B O 1
ATOM 2254 N N . GLU B 1 85 ? 13.805 33.562 14.328 1 96.44 85 GLU B N 1
ATOM 2255 C CA . GLU B 1 85 ? 14.672 34.688 14.023 1 96.44 85 GLU B CA 1
ATOM 2256 C C . GLU B 1 85 ? 14.656 35.031 12.531 1 96.44 85 GLU B C 1
ATOM 2258 O O . GLU B 1 85 ? 14.461 36.188 12.148 1 96.44 85 GLU B O 1
ATOM 2263 N N . THR B 1 86 ? 14.797 34.031 11.695 1 96.31 86 THR B N 1
ATOM 2264 C CA . THR B 1 86 ? 14.938 34.219 10.25 1 96.31 86 THR B CA 1
ATOM 2265 C C . THR B 1 86 ? 13.633 34.719 9.641 1 96.31 86 THR B C 1
ATOM 2267 O O . THR B 1 86 ? 13.641 35.531 8.695 1 96.31 86 THR B O 1
ATOM 2270 N N . GLN B 1 87 ? 12.484 34.281 10.227 1 96.56 87 GLN B N 1
ATOM 2271 C CA . GLN B 1 87 ? 11.195 34.625 9.617 1 96.56 87 GLN B CA 1
ATOM 2272 C C . GLN B 1 87 ? 10.422 35.625 10.469 1 96.56 87 GLN B C 1
ATOM 2274 O O . GLN B 1 87 ? 9.266 35.938 10.172 1 96.56 87 GLN B O 1
ATOM 2279 N N . LYS B 1 88 ? 11.031 36.156 11.547 1 96.31 88 LYS B N 1
ATOM 2280 C CA . LYS B 1 88 ? 10.492 37.188 12.422 1 96.31 88 LYS B CA 1
ATOM 2281 C C . LYS B 1 88 ? 9.125 36.781 12.977 1 96.31 88 LYS B C 1
ATOM 2283 O O . LYS B 1 88 ? 8.164 37.562 12.906 1 96.31 88 LYS B O 1
ATOM 2288 N N . LEU B 1 89 ? 9.133 35.531 13.422 1 95.88 89 LEU B N 1
ATOM 2289 C CA . LEU B 1 89 ? 7.891 35.031 14 1 95.88 89 LEU B CA 1
ATOM 2290 C C . LEU B 1 89 ? 7.66 35.594 15.391 1 95.88 89 LEU B C 1
ATOM 2292 O O . LEU B 1 89 ? 8.602 35.75 16.172 1 95.88 89 LEU B O 1
ATOM 2296 N N . MET B 1 90 ? 6.414 35.875 15.734 1 96.44 90 MET B N 1
ATOM 2297 C CA . MET B 1 90 ? 6.07 36.5 17.016 1 96.44 90 MET B CA 1
ATOM 2298 C C . MET B 1 90 ? 5.461 35.469 17.969 1 96.44 90 MET B C 1
ATOM 2300 O O . MET B 1 90 ? 4.711 35.812 18.875 1 96.44 90 MET B O 1
ATOM 2304 N N . ILE B 1 91 ? 5.699 34.281 17.781 1 96.75 91 ILE B N 1
ATOM 2305 C CA . ILE B 1 91 ? 5.215 33.188 18.641 1 96.75 91 ILE B CA 1
ATOM 2306 C C . ILE B 1 91 ? 6.398 32.469 19.266 1 96.75 91 ILE B C 1
ATOM 2308 O O . ILE B 1 91 ? 7.531 32.594 18.797 1 96.75 91 ILE B O 1
ATOM 2312 N N . GLY B 1 92 ? 6.09 31.734 20.375 1 96.88 92 GLY B N 1
ATOM 2313 C CA . GLY B 1 92 ? 7.09 30.859 20.953 1 96.88 92 GLY B CA 1
ATOM 2314 C C . GLY B 1 92 ? 6.992 29.438 20.438 1 96.88 92 GLY B C 1
ATOM 2315 O O . GLY B 1 92 ? 6.043 29.078 19.734 1 96.88 92 GLY B O 1
ATOM 2316 N N . PHE B 1 93 ? 8.031 28.609 20.859 1 97.88 93 PHE B N 1
ATOM 2317 C CA . PHE B 1 93 ? 8.102 27.219 20.406 1 97.88 93 PHE B CA 1
ATOM 2318 C C . PHE B 1 93 ? 6.855 26.453 20.828 1 97.88 93 PHE B C 1
ATOM 2320 O O . PHE B 1 93 ? 6.301 25.672 20.047 1 97.88 93 PHE B O 1
ATOM 2327 N N . ASN B 1 94 ? 6.379 26.703 22 1 97.25 94 ASN B N 1
ATOM 2328 C CA . ASN B 1 94 ? 5.23 25.984 22.531 1 97.25 94 ASN B CA 1
ATOM 2329 C C . ASN B 1 94 ? 3.961 26.297 21.734 1 97.25 94 ASN B C 1
ATOM 2331 O O . ASN B 1 94 ? 2.984 25.547 21.812 1 97.25 94 ASN B O 1
ATOM 2335 N N . ASP B 1 95 ? 3.971 27.328 20.984 1 97.31 95 ASP B N 1
ATOM 2336 C CA . ASP B 1 95 ? 2.789 27.734 20.234 1 97.31 95 ASP B CA 1
ATOM 2337 C C . ASP B 1 95 ? 2.857 27.234 18.797 1 97.31 95 ASP B C 1
ATOM 2339 O O . ASP B 1 95 ? 1.889 27.359 18.047 1 97.31 95 ASP B O 1
ATOM 2343 N N . LEU B 1 96 ? 3.934 26.625 18.422 1 98.25 96 LEU B N 1
ATOM 2344 C CA . LEU B 1 96 ? 4.172 26.25 17.031 1 98.25 96 LEU B CA 1
ATOM 2345 C C . LEU B 1 96 ? 3.111 25.266 16.547 1 98.25 96 LEU B C 1
ATOM 2347 O O . LEU B 1 96 ? 2.5 25.484 15.492 1 98.25 96 LEU B O 1
ATOM 2351 N N . PRO B 1 97 ? 2.84 24.188 17.281 1 98.5 97 PRO B N 1
ATOM 2352 C CA . PRO B 1 97 ? 1.824 23.25 16.797 1 98.5 97 PRO B CA 1
ATOM 2353 C C . PRO B 1 97 ? 0.472 23.906 16.547 1 98.5 97 PRO B C 1
ATOM 2355 O O . PRO B 1 97 ? -0.167 23.672 15.523 1 98.5 97 PRO B O 1
ATOM 2358 N N . GLY B 1 98 ? 0.126 24.719 17.484 1 98.44 98 GLY B N 1
ATOM 2359 C CA . GLY B 1 98 ? -1.129 25.438 17.328 1 98.44 98 GLY B CA 1
ATOM 2360 C C . GLY B 1 98 ? -1.138 26.391 16.141 1 98.44 98 GLY B C 1
ATOM 2361 O O . GLY B 1 98 ? -2.143 26.5 15.438 1 98.44 98 GLY B O 1
ATOM 2362 N N . ALA B 1 99 ? -0.087 27.109 15.969 1 98.25 99 ALA B N 1
ATOM 2363 C CA . ALA B 1 99 ? 0.033 28.031 14.852 1 98.25 99 ALA B CA 1
ATOM 2364 C C . ALA B 1 99 ? -0.092 27.312 13.516 1 98.25 99 ALA B C 1
ATOM 2366 O O . ALA B 1 99 ? -0.804 27.766 12.617 1 98.25 99 ALA B O 1
ATOM 2367 N N . LEU B 1 100 ? 0.596 26.188 13.406 1 98.62 100 LEU B N 1
ATOM 2368 C CA . LEU B 1 100 ? 0.53 25.375 12.195 1 98.62 100 LEU B CA 1
ATOM 2369 C C . LEU B 1 100 ? -0.894 24.891 11.945 1 98.62 100 LEU B C 1
ATOM 2371 O O . LEU B 1 100 ? -1.401 24.984 10.82 1 98.62 100 LEU B O 1
ATOM 2375 N N . ALA B 1 101 ? -1.506 24.375 12.977 1 98.81 101 ALA B N 1
ATOM 2376 C CA . ALA B 1 101 ? -2.879 23.891 12.867 1 98.81 101 ALA B CA 1
ATOM 2377 C C . ALA B 1 101 ? -3.816 25 12.391 1 98.81 101 ALA B C 1
ATOM 2379 O O . ALA B 1 101 ? -4.68 24.766 11.539 1 98.81 101 ALA B O 1
ATOM 2380 N N . ASN B 1 102 ? -3.643 26.141 12.945 1 98.44 102 ASN B N 1
ATOM 2381 C CA . ASN B 1 102 ? -4.473 27.297 12.586 1 98.44 102 ASN B CA 1
ATOM 2382 C C . ASN B 1 102 ? -4.285 27.672 11.117 1 98.44 102 ASN B C 1
ATOM 2384 O O . ASN B 1 102 ? -5.262 27.953 10.414 1 98.44 102 ASN B O 1
ATOM 2388 N N . MET B 1 103 ? -3.096 27.703 10.703 1 98.25 103 MET B N 1
ATOM 2389 C CA . MET B 1 103 ? -2.82 28.062 9.32 1 98.25 103 MET B CA 1
ATOM 2390 C C . MET B 1 103 ? -3.418 27.031 8.359 1 98.25 103 MET B C 1
ATOM 2392 O O . MET B 1 103 ? -4.008 27.406 7.344 1 98.25 103 MET B O 1
ATOM 2396 N N . LEU B 1 104 ? -3.256 25.797 8.703 1 98.62 104 LEU B N 1
ATOM 2397 C CA . LEU B 1 104 ? -3.83 24.734 7.883 1 98.62 104 LEU B CA 1
ATOM 2398 C C . LEU B 1 104 ? -5.352 24.828 7.871 1 98.62 104 LEU B C 1
ATOM 2400 O O . LEU B 1 104 ? -5.98 24.672 6.82 1 98.62 104 LEU B O 1
ATOM 2404 N N . THR B 1 105 ? -5.883 25.062 9.016 1 98.5 105 THR B N 1
ATOM 2405 C CA . THR B 1 105 ? -7.328 25.219 9.125 1 98.5 105 THR B CA 1
ATOM 2406 C C . THR B 1 105 ? -7.812 26.406 8.297 1 98.5 105 THR B C 1
ATOM 2408 O O . THR B 1 105 ? -8.867 26.328 7.656 1 98.5 105 THR B O 1
ATOM 2411 N N . ALA B 1 106 ? -7.066 27.469 8.344 1 98.06 106 ALA B N 1
ATOM 2412 C CA . ALA B 1 106 ? -7.41 28.656 7.555 1 98.06 106 ALA B CA 1
ATOM 2413 C C . ALA B 1 106 ? -7.445 28.312 6.066 1 98.06 106 ALA B C 1
ATOM 2415 O O . ALA B 1 106 ? -8.336 28.766 5.344 1 98.06 106 ALA B O 1
ATOM 2416 N N . CYS B 1 107 ? -6.52 27.531 5.609 1 98 107 CYS B N 1
ATOM 2417 C CA . CYS B 1 107 ? -6.469 27.125 4.211 1 98 107 CYS B CA 1
ATOM 2418 C C . CYS B 1 107 ? -7.695 26.297 3.84 1 98 107 CYS B C 1
ATOM 2420 O O . CYS B 1 107 ? -8.164 26.359 2.701 1 98 107 CYS B O 1
ATOM 2422 N N . ILE B 1 108 ? -8.164 25.531 4.777 1 98.31 108 ILE B N 1
ATOM 2423 C CA . ILE B 1 108 ? -9.336 24.688 4.555 1 98.31 108 ILE B CA 1
ATOM 2424 C C . ILE B 1 108 ? -10.594 25.562 4.512 1 98.31 108 ILE B C 1
ATOM 2426 O O . ILE B 1 108 ? -11.422 25.406 3.613 1 98.31 108 ILE B O 1
ATOM 2430 N N . LYS B 1 109 ? -10.719 26.516 5.395 1 98 109 LYS B N 1
ATOM 2431 C CA . LYS B 1 109 ? -11.938 27.297 5.59 1 98 109 LYS B CA 1
ATOM 2432 C C . LYS B 1 109 ? -12.062 28.391 4.531 1 98 109 LYS B C 1
ATOM 2434 O O . LYS B 1 109 ? -13.164 28.688 4.07 1 98 109 LYS B O 1
ATOM 2439 N N . ASP B 1 110 ? -10.953 28.984 4.164 1 97.62 110 ASP B N 1
ATOM 2440 C CA . ASP B 1 110 ? -10.945 30.094 3.219 1 97.62 110 ASP B CA 1
ATOM 2441 C C . ASP B 1 110 ? -9.797 29.969 2.225 1 97.62 110 ASP B C 1
ATOM 2443 O O . ASP B 1 110 ? -8.867 30.766 2.232 1 97.62 110 ASP B O 1
ATOM 2447 N N . PRO B 1 111 ? -9.961 29.016 1.271 1 94.31 111 PRO B N 1
ATOM 2448 C CA . PRO B 1 111 ? -8.875 28.734 0.328 1 94.31 111 PRO B CA 1
ATOM 2449 C C . PRO B 1 111 ? -8.602 29.891 -0.624 1 94.31 111 PRO B C 1
ATOM 2451 O O . PRO B 1 111 ? -7.582 29.906 -1.315 1 94.31 111 PRO B O 1
ATOM 2454 N N . ARG B 1 112 ? -9.57 30.922 -0.786 1 92.81 112 ARG B N 1
ATOM 2455 C CA . ARG B 1 112 ? -9.344 32.062 -1.664 1 92.81 112 ARG B CA 1
ATOM 2456 C C . ARG B 1 112 ? -8.383 33.062 -1.026 1 92.81 112 ARG B C 1
ATOM 2458 O O . ARG B 1 112 ? -7.688 33.812 -1.729 1 92.81 112 ARG B O 1
ATOM 2465 N N . THR B 1 113 ? -8.312 33.031 0.299 1 96.75 113 THR B N 1
ATOM 2466 C CA . THR B 1 113 ? -7.52 34 1.049 1 96.75 113 THR B CA 1
ATOM 2467 C C . THR B 1 113 ? -6.219 33.375 1.542 1 96.75 113 THR B C 1
ATOM 2469 O O . THR B 1 113 ? -5.188 34.031 1.604 1 96.75 113 THR B O 1
ATOM 2472 N N . TYR B 1 114 ? -6.324 32.188 1.997 1 97.62 114 TYR B N 1
ATOM 2473 C CA . TYR B 1 114 ? -5.168 31.469 2.533 1 97.62 114 TYR B CA 1
ATOM 2474 C C . TYR B 1 114 ? -4.781 30.297 1.638 1 97.62 114 TYR B C 1
ATOM 2476 O O . TYR B 1 114 ? -5.641 29.516 1.233 1 97.62 114 TYR B O 1
ATOM 2484 N N . LEU B 1 115 ? -3.447 30.219 1.346 1 96.12 115 LEU B N 1
ATOM 2485 C CA . LEU B 1 115 ? -2.947 29.188 0.4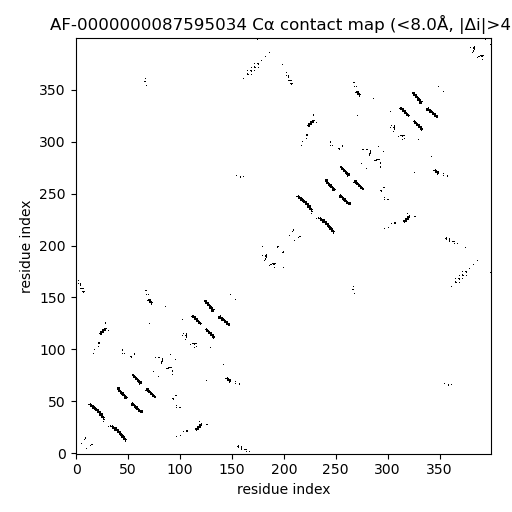47 1 96.12 115 LEU B CA 1
ATOM 2486 C C . LEU B 1 115 ? -1.753 28.469 1.061 1 96.12 115 LEU B C 1
ATOM 2488 O O . LEU B 1 115 ? -0.961 29.062 1.786 1 96.12 115 LEU B O 1
ATOM 2492 N N . CYS B 1 116 ? -1.718 27.203 0.769 1 97.12 116 CYS B N 1
ATOM 2493 C CA . CYS B 1 116 ? -0.533 26.391 1.038 1 97.12 116 CYS B CA 1
ATOM 2494 C C . CYS B 1 116 ? 0.144 25.969 -0.26 1 97.12 116 CYS B C 1
ATOM 2496 O O . CYS B 1 116 ? -0.489 25.359 -1.126 1 97.12 116 CYS B O 1
ATOM 2498 N N . VAL B 1 117 ? 1.363 26.297 -0.369 1 97.5 117 VAL B N 1
ATOM 2499 C CA . VAL B 1 117 ? 2.115 25.906 -1.556 1 97.5 117 VAL B CA 1
ATOM 2500 C C . VAL B 1 117 ? 3.299 25.031 -1.151 1 97.5 117 VAL B C 1
ATOM 2502 O O . VAL B 1 117 ? 4.102 25.422 -0.3 1 97.5 117 VAL B O 1
ATOM 2505 N N . LEU B 1 118 ? 3.377 23.891 -1.732 1 98 118 LEU B N 1
ATOM 2506 C CA . LEU B 1 118 ? 4.465 22.953 -1.476 1 98 118 LEU B CA 1
ATOM 2507 C C . LEU B 1 118 ? 5.375 22.828 -2.691 1 98 118 LEU B C 1
ATOM 2509 O O . LEU B 1 118 ? 4.957 22.328 -3.74 1 98 118 LEU B O 1
ATOM 2513 N N . PHE B 1 119 ? 6.539 23.297 -2.543 1 97.38 119 PHE B N 1
ATOM 2514 C CA . PHE B 1 119 ? 7.566 23.141 -3.57 1 97.38 119 PHE B CA 1
ATOM 2515 C C . PHE B 1 119 ? 8.344 21.844 -3.373 1 97.38 119 PHE B C 1
ATOM 2517 O O . PHE B 1 119 ? 9 21.672 -2.346 1 97.38 119 PHE B O 1
ATOM 2524 N N . VAL B 1 120 ? 8.25 21 -4.348 1 95.88 120 VAL B N 1
ATOM 2525 C CA . VAL B 1 120 ? 8.852 19.688 -4.184 1 95.88 120 VAL B CA 1
ATOM 2526 C C . VAL B 1 120 ? 10 19.516 -5.168 1 95.88 120 VAL B C 1
ATOM 2528 O O . VAL B 1 120 ? 9.891 19.891 -6.336 1 95.88 120 VAL B O 1
ATOM 2531 N N . SER B 1 121 ? 11.094 18.938 -4.645 1 93.75 121 SER B N 1
ATOM 2532 C CA . SER B 1 121 ? 12.227 18.625 -5.508 1 93.75 121 SER B CA 1
ATOM 2533 C C . SER B 1 121 ? 12.367 17.125 -5.734 1 93.75 121 SER B C 1
ATOM 2535 O O . SER B 1 121 ? 11.781 16.328 -5 1 93.75 121 SER B O 1
ATOM 2537 N N . HIS B 1 122 ? 13.164 16.734 -6.762 1 87 122 HIS B N 1
ATOM 2538 C CA . HIS B 1 122 ? 13.445 15.328 -7.047 1 87 122 HIS B CA 1
ATOM 2539 C C . HIS B 1 122 ? 14.484 14.773 -6.086 1 87 122 HIS B C 1
ATOM 2541 O O . HIS B 1 122 ? 14.672 13.555 -6.004 1 87 122 HIS B O 1
ATOM 2547 N N . GLU B 1 123 ? 15.141 15.617 -5.285 1 88.44 123 GLU B N 1
ATOM 2548 C CA . GLU B 1 123 ? 16.219 15.211 -4.402 1 88.44 123 GLU B CA 1
ATOM 2549 C C . GLU B 1 123 ? 15.711 14.922 -2.994 1 88.44 123 GLU B C 1
ATOM 2551 O O . GLU B 1 123 ? 16.5 14.812 -2.049 1 88.44 123 GLU B O 1
ATOM 2556 N N . GLY B 1 124 ? 14.477 14.844 -2.811 1 92.81 124 GLY B N 1
ATOM 2557 C CA . GLY B 1 124 ? 13.922 14.461 -1.523 1 92.81 124 GLY B CA 1
ATOM 2558 C C . GLY B 1 124 ? 13.773 15.625 -0.566 1 92.81 124 GLY B C 1
ATOM 2559 O O . GLY B 1 124 ? 13.75 15.438 0.652 1 92.81 124 GLY B O 1
ATOM 2560 N N . VAL B 1 125 ? 13.906 16.891 -1.03 1 96.75 125 VAL B N 1
ATOM 2561 C CA . VAL B 1 125 ? 13.68 18.078 -0.21 1 96.75 125 VAL B CA 1
ATOM 2562 C C . VAL B 1 125 ? 12.438 18.812 -0.702 1 96.75 125 VAL B C 1
ATOM 2564 O O . VAL B 1 125 ? 12.109 18.766 -1.89 1 96.75 125 VAL B O 1
ATOM 2567 N N . ALA B 1 126 ? 11.75 19.469 0.231 1 97.81 126 ALA B N 1
ATOM 2568 C CA . ALA B 1 126 ? 10.57 20.266 -0.105 1 97.81 126 ALA B CA 1
ATOM 2569 C C . ALA B 1 126 ? 10.477 21.5 0.785 1 97.81 126 ALA B C 1
ATOM 2571 O O . ALA B 1 126 ? 11.148 21.594 1.814 1 97.81 126 ALA B O 1
ATOM 2572 N N . ARG B 1 127 ? 9.766 22.469 0.287 1 98 127 ARG B N 1
ATOM 2573 C CA . ARG B 1 127 ? 9.484 23.688 1.044 1 98 127 ARG B CA 1
ATOM 2574 C C . ARG B 1 127 ? 7.996 24 1.047 1 98 127 ARG B C 1
ATOM 2576 O O . ARG B 1 127 ? 7.375 24.094 -0.014 1 98 127 ARG B O 1
ATOM 2583 N N . LEU B 1 128 ? 7.453 24.141 2.197 1 98.5 128 LEU B N 1
ATOM 2584 C CA . LEU B 1 128 ? 6.047 24.484 2.355 1 98.5 128 LEU B CA 1
ATOM 2585 C C . LEU B 1 128 ? 5.887 25.953 2.73 1 98.5 128 LEU B C 1
ATOM 2587 O O . LEU B 1 128 ? 6.523 26.438 3.674 1 98.5 128 LEU B O 1
ATOM 2591 N N . GLU B 1 129 ? 5.043 26.641 2.006 1 98 129 GLU B N 1
ATOM 2592 C CA . GLU B 1 129 ? 4.797 28.047 2.287 1 98 129 GLU B CA 1
ATOM 2593 C C . GLU B 1 129 ? 3.32 28.297 2.58 1 98 129 GLU B C 1
ATOM 2595 O O . GLU B 1 129 ? 2.449 27.859 1.831 1 98 129 GLU B O 1
ATOM 2600 N N . PHE B 1 130 ? 3.135 28.922 3.676 1 98.38 130 PHE B N 1
ATOM 2601 C CA . PHE B 1 130 ? 1.811 29.438 3.994 1 98.38 130 PHE B CA 1
ATOM 2602 C C . PHE B 1 130 ? 1.668 30.875 3.525 1 98.38 130 PHE B C 1
ATOM 2604 O O . PHE B 1 130 ? 2.438 31.75 3.936 1 98.38 130 PHE B O 1
ATOM 2611 N N . ILE B 1 131 ? 0.639 31.094 2.713 1 97.69 131 ILE B N 1
ATOM 2612 C CA . ILE B 1 131 ? 0.515 32.375 2.062 1 97.69 131 ILE B CA 1
ATOM 2613 C C . ILE B 1 131 ? -0.865 32.969 2.348 1 97.69 131 ILE B C 1
ATOM 2615 O O . ILE B 1 131 ? -1.871 32.25 2.309 1 97.69 131 ILE B O 1
ATOM 2619 N N . GLN B 1 132 ? -0.896 34.219 2.719 1 97.12 132 GLN B N 1
ATOM 2620 C CA . GLN B 1 132 ? -2.148 34.938 2.865 1 97.12 132 GLN B CA 1
ATOM 2621 C C . GLN B 1 132 ? -2.307 35.969 1.762 1 97.12 132 GLN B C 1
ATOM 2623 O O . GLN B 1 132 ? -1.404 36.781 1.528 1 97.12 132 GLN B O 1
ATOM 2628 N N . GLY B 1 133 ? -3.383 35.906 1.057 1 94.56 133 GLY B N 1
ATOM 2629 C CA . GLY B 1 133 ? -3.725 36.938 0.098 1 94.56 133 GLY B CA 1
ATOM 2630 C C . GLY B 1 133 ? -4.215 38.219 0.752 1 94.56 133 GLY B C 1
ATOM 2631 O O . GLY B 1 133 ? -5.254 38.219 1.412 1 94.56 133 GLY B O 1
ATOM 2632 N N . MET B 1 134 ? -3.434 39.25 0.598 1 91.31 134 MET B N 1
ATOM 2633 C CA . MET B 1 134 ? -3.838 40.594 1.044 1 91.31 134 MET B CA 1
ATOM 2634 C C . MET B 1 134 ? -4.383 41.406 -0.119 1 91.31 134 MET B C 1
ATOM 2636 O O . MET B 1 134 ? -4.453 40.906 -1.249 1 91.31 134 MET B O 1
ATOM 2640 N N . VAL B 1 135 ? -4.941 42.562 0.179 1 91 135 VAL B N 1
ATOM 2641 C CA . VAL B 1 135 ? -5.652 43.406 -0.78 1 91 135 VAL B CA 1
ATOM 2642 C C . VAL B 1 135 ? -4.785 43.625 -2.016 1 91 135 VAL B C 1
ATOM 2644 O O . VAL B 1 135 ? -5.258 43.5 -3.146 1 91 135 VAL B O 1
ATOM 2647 N N . TYR B 1 136 ? -3.471 43.844 -1.862 1 92.94 136 TYR B N 1
ATOM 2648 C CA . TYR B 1 136 ? -2.658 44.25 -3.004 1 92.94 136 TYR B CA 1
ATOM 2649 C C . TYR B 1 136 ? -1.494 43.281 -3.213 1 92.94 136 TYR B C 1
ATOM 2651 O O . TYR B 1 136 ? -0.678 43.469 -4.117 1 92.94 136 TYR B O 1
ATOM 2659 N N . LYS B 1 137 ? -1.38 42.219 -2.412 1 94.06 137 LYS B N 1
ATOM 2660 C CA . LYS B 1 137 ? -0.24 41.344 -2.586 1 94.06 137 LYS B CA 1
ATOM 2661 C C . LYS B 1 137 ? -0.429 40.062 -1.792 1 94.06 137 LYS B C 1
ATOM 2663 O O . LYS B 1 137 ? -1.299 39.969 -0.921 1 94.06 137 LYS B O 1
ATOM 2668 N N . TYR B 1 138 ? 0.384 39.062 -2.17 1 91.81 138 TYR B N 1
ATOM 2669 C CA . TYR B 1 138 ? 0.501 37.844 -1.375 1 91.81 13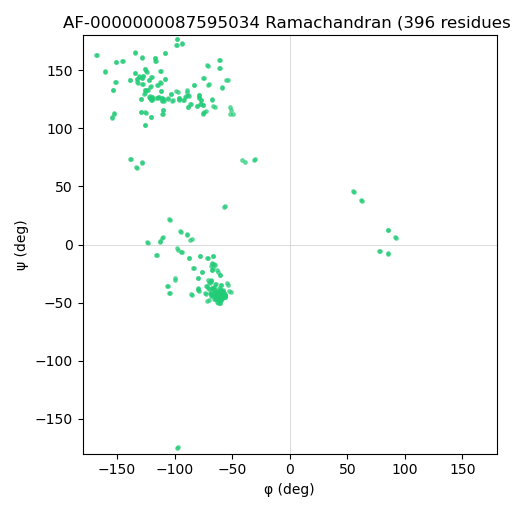8 TYR B CA 1
ATOM 2670 C C . TYR B 1 138 ? 1.599 38 -0.326 1 91.81 138 TYR B C 1
ATOM 2672 O O . TYR B 1 138 ? 2.691 38.469 -0.623 1 91.81 138 TYR B O 1
ATOM 2680 N N . VAL B 1 139 ? 1.207 37.594 0.914 1 95.56 139 VAL B N 1
ATOM 2681 C CA . VAL B 1 139 ? 2.172 37.688 2.006 1 95.56 139 VAL B CA 1
ATOM 2682 C C . VAL B 1 139 ? 2.484 36.281 2.52 1 95.56 139 VAL B C 1
ATOM 2684 O O . VAL B 1 139 ? 1.575 35.531 2.854 1 95.56 139 VAL B O 1
ATOM 2687 N N . GLU B 1 140 ? 3.77 35.938 2.557 1 96.31 140 GLU B N 1
ATOM 2688 C CA . GLU B 1 140 ? 4.199 34.688 3.146 1 96.31 140 GLU B CA 1
ATOM 2689 C C . GLU B 1 140 ? 4.16 34.75 4.672 1 96.31 140 GLU B C 1
ATOM 2691 O O . GLU B 1 140 ? 4.844 35.562 5.281 1 96.31 140 GLU B O 1
ATOM 2696 N N . LEU B 1 141 ? 3.395 33.906 5.309 1 96.75 141 LEU B N 1
ATOM 2697 C CA . LEU B 1 141 ? 3.234 33.875 6.758 1 96.75 141 LEU B CA 1
ATOM 2698 C C . LEU B 1 141 ? 4.324 33.062 7.414 1 96.75 141 LEU B C 1
ATOM 2700 O O . LEU B 1 141 ? 4.875 33.438 8.445 1 96.75 141 LEU B O 1
ATOM 2704 N N . MET B 1 142 ? 4.586 31.953 6.805 1 96.81 142 MET B N 1
ATOM 2705 C CA . MET B 1 142 ? 5.578 31.016 7.32 1 96.81 142 MET B CA 1
ATOM 2706 C C . MET B 1 142 ? 6.043 30.062 6.223 1 96.81 142 MET B C 1
ATOM 2708 O O . MET B 1 142 ? 5.285 29.75 5.305 1 96.81 142 MET B O 1
ATOM 2712 N N . SER B 1 143 ? 7.211 29.672 6.344 1 97.94 143 SER B N 1
ATOM 2713 C CA . SER B 1 143 ? 7.766 28.672 5.438 1 97.94 143 SER B CA 1
ATOM 2714 C C . SER B 1 143 ? 8.5 27.578 6.207 1 97.94 143 SER B C 1
ATOM 2716 O O . SER B 1 143 ? 9.18 27.859 7.195 1 97.94 143 SER B O 1
ATOM 2718 N N . LEU B 1 144 ? 8.367 26.375 5.824 1 98.31 144 LEU B N 1
ATOM 2719 C CA . LEU B 1 144 ? 9.031 25.25 6.461 1 98.31 144 LEU B CA 1
ATOM 2720 C C . LEU B 1 144 ? 9.766 24.391 5.426 1 98.31 144 LEU B C 1
ATOM 2722 O O . LEU B 1 144 ? 9.242 24.156 4.332 1 98.31 144 LEU B O 1
ATOM 2726 N N . ASN B 1 145 ? 10.953 23.969 5.789 1 97.94 145 ASN B N 1
ATOM 2727 C CA . ASN B 1 145 ? 11.688 23 4.973 1 97.94 145 ASN B CA 1
ATOM 2728 C C . ASN B 1 145 ? 11.367 21.562 5.383 1 97.94 145 ASN B C 1
ATOM 2730 O O . ASN B 1 145 ? 11.43 21.219 6.566 1 97.94 145 ASN B O 1
ATOM 2734 N N . LEU B 1 146 ? 11.008 20.797 4.453 1 98.44 146 LEU B N 1
ATOM 2735 C CA . LEU B 1 146 ? 10.68 19.391 4.699 1 98.44 146 LEU B CA 1
ATOM 2736 C C . LEU B 1 146 ? 11.648 18.484 3.961 1 98.44 146 LEU B C 1
ATOM 2738 O O . LEU B 1 146 ? 12.328 18.906 3.021 1 98.44 146 LEU B O 1
ATOM 2742 N N . VAL B 1 147 ? 11.727 17.281 4.473 1 98.31 147 VAL B N 1
ATOM 2743 C CA . VAL B 1 147 ? 12.523 16.25 3.82 1 98.31 147 VAL B CA 1
ATOM 2744 C C . VAL B 1 147 ? 11.68 15 3.6 1 98.31 147 VAL B C 1
ATOM 2746 O O . VAL B 1 147 ? 10.781 14.711 4.391 1 98.31 147 VAL B O 1
ATOM 2749 N N . ALA B 1 148 ? 11.969 14.375 2.5 1 97.81 148 ALA B N 1
ATOM 2750 C CA . ALA B 1 148 ? 11.305 13.102 2.26 1 97.81 148 ALA B CA 1
ATOM 2751 C C . ALA B 1 148 ? 11.609 12.102 3.375 1 97.81 148 ALA B C 1
ATOM 2753 O O . ALA B 1 148 ? 12.742 12.008 3.84 1 97.81 148 ALA B O 1
ATOM 2754 N N . ALA B 1 149 ? 10.594 11.422 3.836 1 97.38 149 ALA B N 1
ATOM 2755 C CA . ALA B 1 149 ? 10.812 10.367 4.82 1 97.38 149 ALA B CA 1
ATOM 2756 C C . ALA B 1 149 ? 11.719 9.273 4.258 1 97.38 149 ALA B C 1
ATOM 2758 O O . ALA B 1 149 ? 11.789 9.086 3.041 1 97.38 149 ALA B O 1
ATOM 2759 N N . SER B 1 150 ? 12.445 8.594 5.137 1 96.12 150 SER B N 1
ATOM 2760 C CA . SER B 1 150 ? 13.305 7.492 4.711 1 96.12 150 SER B CA 1
ATOM 2761 C C . SER B 1 150 ? 12.5 6.375 4.066 1 96.12 150 SER B C 1
ATOM 2763 O O . SER B 1 150 ? 11.305 6.227 4.34 1 96.12 150 SER B O 1
ATOM 2765 N N . GLU B 1 151 ? 13.141 5.594 3.303 1 93.38 151 GLU B N 1
ATOM 2766 C CA . GLU B 1 151 ? 12.492 4.453 2.662 1 93.38 151 GLU B CA 1
ATOM 2767 C C . GLU B 1 151 ? 11.867 3.525 3.695 1 93.38 151 GLU B C 1
ATOM 2769 O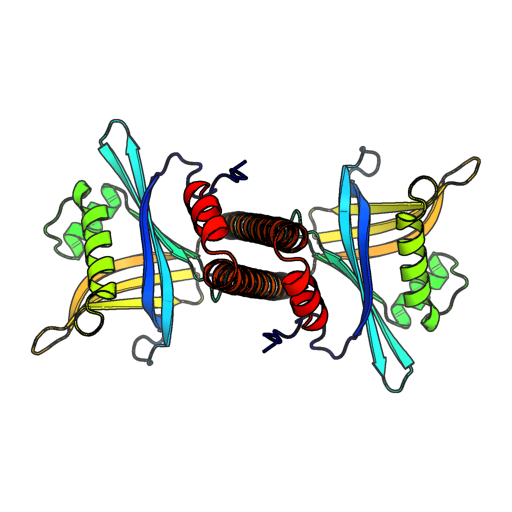 O . GLU B 1 151 ? 10.742 3.053 3.51 1 93.38 151 GLU B O 1
ATOM 2774 N N . ASP B 1 152 ? 12.57 3.305 4.77 1 95.25 152 ASP B N 1
ATOM 2775 C CA . ASP B 1 152 ? 12.078 2.428 5.828 1 95.25 152 ASP B CA 1
ATOM 2776 C C . ASP B 1 152 ? 10.805 2.986 6.457 1 95.25 152 ASP B C 1
ATOM 2778 O O . ASP B 1 152 ? 9.844 2.248 6.684 1 95.25 152 ASP B O 1
ATOM 2782 N N . THR B 1 153 ? 10.797 4.238 6.719 1 95.69 153 THR B N 1
ATOM 2783 C CA . THR B 1 153 ? 9.633 4.891 7.312 1 95.69 153 THR B CA 1
ATOM 2784 C C . THR B 1 153 ? 8.438 4.824 6.371 1 95.69 153 THR B C 1
ATOM 2786 O O . THR B 1 153 ? 7.324 4.496 6.797 1 95.69 153 THR B O 1
ATOM 2789 N N . VAL B 1 154 ? 8.695 5.117 5.102 1 96.81 154 VAL B N 1
ATOM 2790 C CA . VAL B 1 154 ? 7.641 5.078 4.09 1 96.81 154 VAL B CA 1
ATOM 2791 C C . VAL B 1 154 ? 7.082 3.662 3.98 1 96.81 154 VAL B C 1
ATOM 2793 O O . VAL B 1 154 ? 5.863 3.469 3.975 1 96.81 154 VAL B O 1
ATOM 2796 N N . ARG B 1 155 ? 7.945 2.695 3.943 1 95.94 155 ARG B N 1
ATOM 2797 C CA . ARG B 1 155 ? 7.543 1.296 3.838 1 95.94 155 ARG B CA 1
ATOM 2798 C C . ARG B 1 155 ? 6.66 0.891 5.016 1 95.94 155 ARG B C 1
ATOM 2800 O O . ARG B 1 155 ? 5.602 0.288 4.824 1 95.94 155 ARG B O 1
ATOM 2807 N N . GLN B 1 156 ? 7.059 1.248 6.188 1 95.25 156 GLN B N 1
ATOM 2808 C CA . GLN B 1 156 ? 6.297 0.92 7.391 1 95.25 156 GLN B CA 1
ATOM 2809 C C . GLN B 1 156 ? 4.926 1.587 7.371 1 95.25 156 GLN B C 1
ATOM 2811 O O . GLN B 1 156 ? 3.922 0.959 7.711 1 95.25 156 GLN B O 1
ATOM 2816 N N . TYR B 1 157 ? 4.961 2.754 6.992 1 96.06 157 TYR B N 1
ATOM 2817 C CA . TYR B 1 157 ? 3.711 3.502 6.996 1 96.06 157 TYR B CA 1
ATOM 2818 C C . TYR B 1 157 ? 2.752 2.969 5.938 1 96.06 157 TYR B C 1
ATOM 2820 O O . TYR B 1 157 ? 1.55 2.852 6.184 1 96.06 157 TYR B O 1
ATOM 2828 N N . ILE B 1 158 ? 3.246 2.656 4.77 1 96.44 158 ILE B N 1
ATOM 2829 C CA . ILE B 1 158 ? 2.432 2.08 3.705 1 96.44 158 ILE B CA 1
ATOM 2830 C C . ILE B 1 158 ? 1.838 0.753 4.172 1 96.44 158 ILE B C 1
ATOM 2832 O O . ILE B 1 158 ? 0.647 0.497 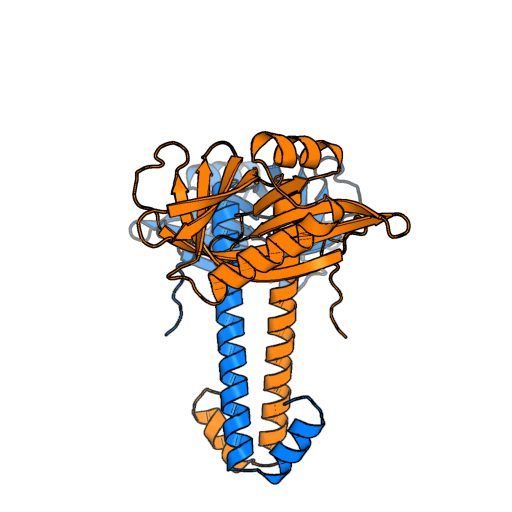3.979 1 96.44 158 ILE B O 1
ATOM 2836 N N . SER B 1 159 ? 2.648 -0.102 4.75 1 96 159 SER B N 1
ATOM 2837 C CA . SER B 1 159 ? 2.176 -1.383 5.266 1 96 159 SER B CA 1
ATOM 2838 C C . SER B 1 159 ? 1.058 -1.189 6.281 1 96 159 SER B C 1
ATOM 2840 O O . SER B 1 159 ? 0.047 -1.894 6.242 1 96 159 SER B O 1
ATOM 2842 N N . PHE B 1 160 ? 1.224 -0.22 7.164 1 95.62 160 PHE B N 1
ATOM 2843 C CA . PHE B 1 160 ? 0.214 0.12 8.156 1 95.62 160 PHE B CA 1
ATOM 2844 C C . PHE B 1 160 ? -1.085 0.549 7.488 1 95.62 160 PHE B C 1
ATOM 2846 O O . PHE B 1 160 ? -2.16 0.046 7.824 1 95.62 160 PHE B O 1
ATOM 2853 N N . ARG B 1 161 ? -0.919 1.464 6.566 1 95.25 161 ARG B N 1
ATOM 2854 C CA . ARG B 1 161 ? -2.098 1.993 5.887 1 95.25 161 ARG B CA 1
ATOM 2855 C C . ARG B 1 161 ? -2.836 0.892 5.133 1 95.25 161 ARG B C 1
ATOM 2857 O O . ARG B 1 161 ? -4.066 0.851 5.133 1 95.25 161 ARG B O 1
ATOM 2864 N N . TYR B 1 162 ? -2.104 0.086 4.477 1 95.19 162 TYR B N 1
ATOM 2865 C CA . TYR B 1 162 ? -2.703 -0.998 3.707 1 95.19 162 TYR B CA 1
ATOM 2866 C C . TYR B 1 162 ? -3.441 -1.972 4.617 1 95.19 162 TYR B C 1
ATOM 2868 O O . TYR B 1 162 ? -4.562 -2.389 4.316 1 95.19 162 TYR B O 1
ATOM 2876 N N . LYS B 1 163 ? -2.809 -2.346 5.703 1 94.56 163 LYS B N 1
ATOM 2877 C CA . LYS B 1 163 ? -3.434 -3.248 6.664 1 94.56 163 LYS B CA 1
ATOM 2878 C C . LYS B 1 163 ? -4.695 -2.631 7.258 1 94.56 163 LYS B C 1
ATOM 2880 O O . LYS B 1 163 ? -5.699 -3.32 7.449 1 94.56 163 LYS B O 1
ATOM 2885 N N . ALA B 1 164 ? -4.629 -1.381 7.605 1 94 164 ALA B N 1
ATOM 2886 C CA . ALA B 1 164 ? -5.793 -0.671 8.125 1 94 164 ALA B CA 1
ATOM 2887 C C . ALA B 1 164 ? -6.941 -0.688 7.117 1 94 164 ALA B C 1
ATOM 2889 O O . ALA B 1 164 ? -8.094 -0.897 7.488 1 94 164 ALA B O 1
ATOM 2890 N N . MET B 1 165 ? -6.586 -0.432 5.852 1 93.69 165 MET B N 1
ATOM 2891 C CA . MET B 1 165 ? -7.586 -0.437 4.785 1 93.69 165 MET B CA 1
ATOM 2892 C C . MET B 1 165 ? -8.195 -1.825 4.613 1 93.69 165 MET B C 1
ATOM 2894 O O . MET B 1 165 ? -9.406 -1.96 4.43 1 93.69 165 MET B O 1
ATOM 2898 N N . THR B 1 166 ? -7.379 -2.861 4.633 1 93.69 166 THR B N 1
ATOM 2899 C CA . THR B 1 166 ? -7.836 -4.242 4.516 1 93.69 166 THR B CA 1
ATOM 2900 C C . THR B 1 166 ? -8.789 -4.594 5.656 1 93.69 166 THR B C 1
ATOM 2902 O O . THR B 1 166 ? -9.836 -5.207 5.434 1 93.69 166 THR B O 1
ATOM 2905 N N . ALA B 1 167 ? -8.445 -4.207 6.848 1 93.75 167 ALA B N 1
ATOM 2906 C CA . ALA B 1 167 ? -9.305 -4.438 8.008 1 93.75 167 ALA B CA 1
ATOM 2907 C C . ALA B 1 167 ? -10.648 -3.727 7.848 1 93.75 167 ALA B C 1
ATOM 2909 O O . ALA B 1 167 ? -11.695 -4.289 8.172 1 93.75 167 ALA B O 1
ATOM 2910 N N . ARG B 1 168 ? -10.602 -2.51 7.391 1 94.38 168 ARG B N 1
ATOM 2911 C CA . ARG B 1 168 ? -11.82 -1.742 7.16 1 94.38 168 ARG B CA 1
ATOM 2912 C C . ARG B 1 168 ? -12.727 -2.443 6.152 1 94.38 168 ARG B C 1
ATOM 2914 O O . ARG B 1 168 ? -13.93 -2.547 6.363 1 94.38 168 ARG B O 1
ATOM 2921 N N . CYS B 1 169 ? -12.188 -2.928 5.074 1 93.69 169 CYS B N 1
ATOM 2922 C CA . CYS B 1 169 ? -12.945 -3.646 4.062 1 93.69 169 CYS B CA 1
ATOM 2923 C C . CYS B 1 169 ? -13.602 -4.891 4.652 1 93.69 169 CYS B C 1
ATOM 2925 O O . CYS B 1 169 ? -14.773 -5.172 4.379 1 93.69 169 CYS B O 1
ATOM 2927 N N . SER B 1 170 ? -12.828 -5.547 5.383 1 94.31 170 SER B N 1
ATOM 2928 C CA . SER B 1 170 ? -13.344 -6.758 6.016 1 94.31 170 SER B CA 1
ATOM 2929 C C . SER B 1 170 ? -14.523 -6.441 6.926 1 94.31 170 SER B C 1
ATOM 2931 O O . SER B 1 170 ? -15.516 -7.176 6.945 1 94.31 170 SER B O 1
ATOM 2933 N N . MET B 1 171 ? -14.367 -5.414 7.691 1 94.5 171 MET B N 1
ATOM 2934 C CA . MET B 1 171 ? -15.438 -4.977 8.586 1 94.5 171 MET B CA 1
ATOM 2935 C C . MET B 1 171 ? -16.688 -4.598 7.789 1 94.5 171 MET B C 1
ATOM 2937 O O . MET B 1 171 ? -17.797 -4.977 8.156 1 94.5 171 MET B O 1
ATOM 2941 N N . LEU B 1 172 ? -16.516 -3.865 6.762 1 93.5 172 LEU B N 1
ATOM 2942 C CA . LEU B 1 172 ? -17.625 -3.439 5.922 1 93.5 172 LEU B CA 1
ATOM 2943 C C . LEU B 1 172 ? -18.328 -4.641 5.305 1 93.5 172 LEU B C 1
ATOM 2945 O O . LEU B 1 172 ? -19.562 -4.672 5.234 1 93.5 172 LEU B O 1
ATOM 2949 N N . GLU B 1 173 ? -17.578 -5.637 4.855 1 94.25 173 GLU B N 1
ATOM 2950 C CA . GLU B 1 173 ? -18.156 -6.863 4.309 1 94.25 173 GLU B CA 1
ATOM 2951 C C . GLU B 1 173 ? -18.984 -7.602 5.359 1 94.25 173 GLU B C 1
ATOM 2953 O O . GLU B 1 173 ? -20.062 -8.102 5.059 1 94.25 173 GLU B O 1
ATOM 2958 N N . SER B 1 174 ? -18.422 -7.645 6.508 1 93.75 174 SER B N 1
ATOM 2959 C CA . SER B 1 174 ? -19.141 -8.281 7.609 1 93.75 174 SER B CA 1
ATOM 2960 C C . SER B 1 174 ? -20.438 -7.562 7.906 1 93.75 174 SER B C 1
ATOM 2962 O O . SER B 1 174 ? -21.469 -8.203 8.164 1 93.75 174 SER B O 1
ATOM 2964 N N . ASN B 1 175 ? -20.406 -6.25 7.953 1 90.31 175 ASN B N 1
ATOM 2965 C CA . ASN B 1 175 ? -21.594 -5.434 8.156 1 90.31 175 ASN B CA 1
ATOM 2966 C C . ASN B 1 175 ? -22.656 -5.719 7.109 1 90.31 175 ASN B C 1
ATOM 2968 O O . ASN B 1 175 ? -23.844 -5.844 7.434 1 90.31 175 ASN B O 1
ATOM 2972 N N . ILE B 1 176 ? -22.312 -5.84 5.902 1 91.31 176 ILE B N 1
ATOM 2973 C CA . ILE B 1 176 ? -23.219 -6.109 4.801 1 91.31 176 ILE B CA 1
ATOM 2974 C C . ILE B 1 176 ? -23.859 -7.488 4.984 1 91.31 176 ILE B C 1
ATOM 2976 O O . ILE B 1 176 ? -25.062 -7.652 4.785 1 91.31 176 ILE B O 1
ATOM 2980 N N . LYS B 1 177 ? -23 -8.43 5.293 1 90.75 177 LYS B N 1
ATOM 2981 C CA . LYS B 1 177 ? -23.5 -9.773 5.539 1 90.75 177 LYS B CA 1
ATOM 2982 C C . LYS B 1 177 ? -24.547 -9.773 6.648 1 90.75 177 LYS B C 1
ATOM 2984 O O . LYS B 1 177 ? -25.594 -10.422 6.527 1 90.75 177 LYS B O 1
ATOM 2989 N N . GLU B 1 178 ? -24.25 -9.078 7.707 1 87.06 178 GLU B N 1
ATOM 2990 C CA . GLU B 1 178 ? -25.188 -8.969 8.82 1 87.06 178 GLU B CA 1
ATOM 2991 C C . GLU B 1 178 ? -26.5 -8.305 8.383 1 87.06 178 GLU B C 1
ATOM 2993 O O . GLU B 1 178 ? -27.578 -8.781 8.727 1 87.06 178 GLU B O 1
ATOM 2998 N N . LEU B 1 179 ? -26.453 -7.27 7.688 1 85.69 179 LEU B N 1
ATOM 2999 C CA . LEU B 1 179 ? -27.625 -6.547 7.207 1 85.69 179 LEU B CA 1
ATOM 3000 C C . LEU B 1 179 ? -28.453 -7.426 6.281 1 85.69 179 LEU B C 1
ATOM 3002 O O . LEU B 1 179 ? -29.688 -7.434 6.371 1 85.69 179 LEU B O 1
ATOM 3006 N N . LYS B 1 180 ? -27.781 -8.125 5.422 1 84.19 180 LYS B N 1
ATOM 3007 C CA . LYS B 1 180 ? -28.484 -9.047 4.523 1 84.19 180 LYS B CA 1
ATOM 3008 C C . LYS B 1 180 ? -29.188 -10.148 5.305 1 84.19 180 LYS B C 1
ATOM 3010 O O . LYS B 1 180 ? -30.297 -10.539 4.957 1 84.19 180 LYS B O 1
ATOM 3015 N N . GLY B 1 181 ? -28.5 -10.594 6.25 1 83.94 181 GLY B N 1
ATOM 3016 C CA . GLY B 1 181 ? -29.125 -11.586 7.109 1 83.94 181 GLY B CA 1
ATOM 3017 C C . GLY B 1 181 ? -30.391 -11.07 7.789 1 83.94 181 GLY B C 1
ATOM 3018 O O . GLY B 1 181 ? -31.391 -11.789 7.887 1 83.94 181 GLY B O 1
ATOM 3019 N N . LEU B 1 182 ? -30.328 -9.867 8.281 1 80.56 182 LEU B N 1
ATOM 3020 C CA . LEU B 1 182 ? -31.469 -9.234 8.938 1 80.56 182 LEU B CA 1
ATOM 3021 C C . LEU B 1 182 ? -32.625 -9.047 7.957 1 80.56 182 LEU B C 1
ATOM 3023 O O . LEU B 1 182 ? -33.781 -9.273 8.305 1 80.56 182 LEU B O 1
ATOM 3027 N N . ILE B 1 183 ? -32.344 -8.672 6.75 1 80.81 183 ILE B N 1
ATOM 3028 C CA . ILE B 1 183 ? -33.344 -8.453 5.719 1 80.81 183 ILE B CA 1
ATOM 3029 C C . ILE B 1 183 ? -34 -9.781 5.324 1 80.81 183 ILE B C 1
ATOM 3031 O O . ILE B 1 183 ? -35.188 -9.852 5.105 1 80.81 183 ILE B O 1
ATOM 3035 N N . LYS B 1 184 ? -33.094 -10.766 5.188 1 82.19 184 LYS B N 1
ATOM 3036 C CA . LYS B 1 184 ? -33.594 -12.094 4.84 1 82.19 184 LYS B CA 1
ATOM 3037 C C . LYS B 1 184 ? -34.594 -12.594 5.875 1 82.19 184 LYS B C 1
ATOM 3039 O O . LYS B 1 184 ? -35.625 -13.195 5.52 1 82.19 184 LYS B O 1
ATOM 3044 N N . VAL B 1 185 ? -34.344 -12.352 7.074 1 80.81 185 VAL B N 1
ATOM 3045 C CA . VAL B 1 185 ? -35.188 -12.844 8.156 1 80.81 185 VAL B CA 1
ATOM 3046 C C . VAL B 1 185 ? -36.438 -11.961 8.289 1 80.81 185 VAL B C 1
ATOM 3048 O O . VAL B 1 185 ? -37.562 -12.461 8.43 1 80.81 185 VAL B O 1
ATOM 3051 N N . LYS B 1 186 ? -36.375 -10.656 8.156 1 77.69 186 LYS B N 1
ATOM 3052 C CA . LYS B 1 186 ? -37.469 -9.75 8.492 1 77.69 186 LYS B CA 1
ATOM 3053 C C . LYS B 1 186 ? -38.25 -9.32 7.246 1 77.69 186 LYS B C 1
ATOM 3055 O O . LYS B 1 186 ? -39.406 -8.93 7.336 1 77.69 186 LYS B O 1
ATOM 3060 N N . LEU B 1 187 ? -37.531 -9.289 6.102 1 73.56 187 LEU B N 1
ATOM 3061 C CA . LEU B 1 187 ? -38.156 -8.891 4.855 1 73.56 187 LEU B CA 1
ATOM 3062 C C . LEU B 1 187 ? -37.812 -9.859 3.729 1 73.56 187 LEU B C 1
ATOM 3064 O O . LEU B 1 187 ? -37.125 -9.477 2.77 1 73.56 187 LEU B O 1
ATOM 3068 N N . PRO B 1 188 ? -38.344 -11.094 3.961 1 72 188 PRO B N 1
ATOM 3069 C CA . PRO B 1 188 ? -37.969 -12.117 2.977 1 72 188 PRO B CA 1
ATOM 3070 C C . PRO B 1 188 ? -38.281 -11.688 1.543 1 72 188 PRO B C 1
ATOM 3072 O O . PRO B 1 188 ? -37.531 -12.023 0.623 1 72 188 PRO B O 1
ATOM 3075 N N . SER B 1 189 ? -39.406 -10.914 1.552 1 72.31 189 SER B N 1
ATOM 3076 C CA . SER B 1 189 ? -39.781 -10.492 0.205 1 72.31 189 SER B CA 1
ATOM 3077 C C . SER B 1 189 ? -38.719 -9.555 -0.388 1 72.31 189 SER B C 1
ATOM 3079 O O . SER B 1 189 ? -38.375 -9.656 -1.57 1 72.31 189 SER B O 1
ATOM 3081 N N . LEU B 1 190 ? -38.188 -8.633 0.401 1 65.56 190 LEU B N 1
ATOM 3082 C CA . LEU B 1 190 ? -37.156 -7.688 -0.035 1 65.56 190 LEU B CA 1
ATOM 3083 C C . LEU B 1 190 ? -35.875 -8.414 -0.353 1 65.56 190 LEU B C 1
ATOM 3085 O O . LEU B 1 190 ? -35.156 -8.047 -1.298 1 65.56 190 LEU B O 1
ATOM 3089 N N . HIS B 1 191 ? -35.562 -9.422 0.423 1 68.81 191 HIS B N 1
ATOM 3090 C CA . HIS B 1 191 ? -34.375 -10.211 0.219 1 68.81 191 HIS B CA 1
ATOM 3091 C C . HIS B 1 191 ? -34.344 -10.844 -1.168 1 68.81 191 HIS B C 1
ATOM 3093 O O . HIS B 1 191 ? -33.312 -10.836 -1.846 1 68.81 191 HIS B O 1
ATOM 3099 N N . MET B 1 192 ? -35.531 -11.312 -1.484 1 71.19 192 MET B N 1
ATOM 3100 C CA . MET B 1 192 ? -35.656 -11.945 -2.793 1 71.19 192 MET B CA 1
ATOM 3101 C C . MET B 1 192 ? -35.438 -10.938 -3.914 1 71.19 192 MET B C 1
ATOM 3103 O O . MET B 1 192 ? -34.812 -11.242 -4.914 1 71.19 192 MET B O 1
ATOM 3107 N N . GLN B 1 193 ? -35.969 -9.766 -3.672 1 66.75 193 GLN B N 1
ATOM 3108 C CA . GLN B 1 193 ? -35.812 -8.719 -4.68 1 66.75 193 GLN B CA 1
ATOM 3109 C C . GLN B 1 193 ? -34.344 -8.289 -4.82 1 66.75 193 GLN B C 1
ATOM 3111 O O . GLN B 1 193 ? -33.844 -8.109 -5.934 1 66.75 193 GLN B O 1
ATOM 3116 N N . LEU B 1 194 ? -33.688 -8.109 -3.717 1 67.94 194 LEU B N 1
ATOM 3117 C CA . LEU B 1 194 ? -32.312 -7.656 -3.703 1 67.94 194 LEU B CA 1
ATOM 3118 C C . LEU B 1 194 ? -31.375 -8.719 -4.281 1 67.94 194 LEU B C 1
ATOM 3120 O O . LEU B 1 194 ? -30.391 -8.398 -4.945 1 67.94 194 LEU B O 1
ATOM 3124 N N . SER B 1 195 ? -31.625 -9.938 -4.023 1 67.38 195 SER B N 1
ATOM 3125 C CA . SER B 1 195 ? -30.844 -11.039 -4.578 1 67.38 195 SER B CA 1
ATOM 3126 C C . SER B 1 195 ? -30.922 -11.062 -6.102 1 67.38 195 SER B C 1
ATOM 3128 O O . SER B 1 195 ? -29.922 -11.344 -6.777 1 67.38 195 SER B O 1
ATOM 3130 N N . LYS B 1 196 ? -32 -10.758 -6.574 1 63.69 196 LYS B N 1
ATOM 3131 C CA . LYS B 1 196 ? -32.219 -10.758 -8.016 1 63.69 196 LYS B CA 1
ATOM 3132 C C . LYS B 1 196 ? -31.484 -9.609 -8.688 1 63.69 196 LYS B C 1
ATOM 3134 O O . LYS B 1 196 ? -31.062 -9.719 -9.836 1 63.69 196 LYS B O 1
ATOM 3139 N N . GLN B 1 197 ? -31.328 -8.508 -7.961 1 60.41 197 GLN B N 1
ATOM 3140 C CA . GLN B 1 197 ? -30.688 -7.328 -8.523 1 60.41 197 GLN B CA 1
ATOM 3141 C C . GLN B 1 197 ? -29.172 -7.402 -8.367 1 60.41 197 GLN B C 1
ATOM 3143 O O . GLN B 1 197 ? -28.438 -6.543 -8.867 1 60.41 197 GLN B O 1
ATOM 3148 N N . GLY B 1 198 ? -28.625 -8.445 -7.871 1 58 198 GLY B N 1
ATOM 3149 C CA . GLY B 1 198 ? -27.188 -8.648 -7.773 1 58 198 GLY B CA 1
ATOM 3150 C C . GLY B 1 198 ? -26.547 -7.887 -6.621 1 58 198 GLY B C 1
ATOM 3151 O O . GLY B 1 198 ? -25.328 -7.715 -6.578 1 58 198 GLY B O 1
ATOM 3152 N N . VAL B 1 199 ? -27.375 -7.211 -6.117 1 57.47 199 VAL B N 1
ATOM 3153 C CA . VAL B 1 199 ? -26.859 -6.484 -4.957 1 57.47 199 VAL B CA 1
ATOM 3154 C C . VAL B 1 199 ? -26.547 -7.465 -3.832 1 57.47 199 VAL B C 1
ATOM 3156 O O . VAL B 1 199 ? -25.734 -7.164 -2.951 1 57.47 199 VAL B O 1
ATOM 3159 N N . MET B 1 200 ? -27.203 -8.719 -4.02 1 55.56 200 MET B N 1
ATOM 3160 C CA . MET B 1 200 ? -27.016 -9.797 -3.051 1 55.56 200 MET B CA 1
ATOM 3161 C C . MET B 1 200 ? -26.406 -11.023 -3.719 1 55.56 200 MET B C 1
ATOM 3163 O O . MET B 1 200 ? -26.672 -11.289 -4.891 1 55.56 200 MET B O 1
#

pLDDT: mean 91.66, std 11.46, range [28.92, 98.81]

InterPro domains:
  IPR032396 Spindle assembly abnormal protein 6, N-terminal [PF16531] (17-146)
  IPR038558 SAS-6, N-terminal domain superfamily [G3DSA:2.170.210.20] (14-196)

Foldseek 3Di:
DLPCPDQPVCVVVKDWDDWDWFWAWEAAQVCRVDGTDTFTKIWTWIFDDDPNHTAKIKIWIAHPVDLLDIKMFIAGQVNVVVQCVVQVDPDHPVCVSVVVRVLRVCCVVPVVFWHWYWHDYPVFKIKIWIWGDDPVDIDTPGMTIIGRDDPVSSVVNSVSVVVSVVVVVVVVVVVVVVVLVVCCVPPVVVNVVCVVVVVD/DLPCPDQPVCVVVKDWDDWDWFWAWEAAQVCRVDGTDTFTKIWTWIFDDDPNHTAKIKIWIAHPVDLLDIKMFIAGQVNVVVQCVVQVDPDHPVCVSVVVRVLRVCCVVPVVFWHWYWHDYPVFKIKIWIWGDDPVDIDTPGMTIIGRDDPVSSVVNSVSVVVSVVVVVVVVVVVVVVVLVVCCVPPVVVNVVCVVVVVD

Solvent-accessible surface area (backbone atoms only — not comparable to full-atom values): 21708 Å² total; per-residue (Å²): 129,76,80,73,72,74,62,71,88,37,72,86,64,34,43,77,78,40,76,47,76,36,72,28,34,38,29,40,54,90,43,68,85,47,85,56,46,80,40,69,31,38,42,32,35,33,39,31,64,60,93,84,38,77,54,35,40,32,44,38,39,34,30,83,90,40,69,82,45,41,35,34,30,81,37,33,67,71,56,37,53,53,50,30,63,77,64,68,51,92,67,56,71,85,45,44,66,59,52,53,48,49,54,52,48,40,28,62,77,38,56,89,41,22,42,41,38,37,26,40,43,96,83,44,41,33,38,39,36,36,32,37,56,49,97,89,46,78,41,77,74,48,72,45,68,28,33,47,56,51,70,68,56,48,52,52,47,42,50,48,52,50,50,53,49,51,51,49,38,52,51,44,52,50,51,44,53,50,50,48,50,52,34,41,72,75,32,50,70,55,37,55,52,40,41,72,69,61,81,85,130,77,80,75,73,73,61,71,87,37,71,86,64,36,42,77,80,39,77,47,76,34,71,28,34,41,28,39,54,91,43,69,86,46,84,57,46,82,41,69,30,38,41,32,35,33,38,31,64,61,93,86,38,78,54,36,40,30,43,38,38,35,31,84,89,41,67,81,46,42,36,34,30,80,37,34,65,71,55,37,51,54,49,30,64,76,63,67,50,93,67,56,71,85,44,44,66,58,52,51,49,48,52,53,48,41,29,63,76,36,56,89,41,23,42,41,37,37,27,40,44,95,83,44,41,32,38,39,35,35,33,36,55,49,100,88,47,78,41,78,74,47,71,46,70,29,34,46,55,52,70,68,57,48,51,52,47,42,49,48,52,50,52,54,50,52,51,51,38,51,51,44,52,50,51,45,53,52,52,49,51,51,33,42,73,76,31,49,72,55,36,55,53,39,41,72,69,61,80,84

Nearest PDB structures (foldseek):
  4ckn-assembly1_A  TM=7.991E-01  e=1.314E-11  Leishmania major
  4ckn-assembly1_B  TM=7.898E-01  e=1.242E-11  Leishmania major
  4ckp-assembly1_B  TM=7.945E-01  e=1.111E-11  Leishmania major
  4ttz-assembly2_B  TM=8.643E-01  e=6.976E-10  Chlamydomonas reinhardtii
  4ckm-assembly1_A-2  TM=8.497E-01  e=1.091E-09  Leishmania major

Secondary structure (DSSP, 8-state):
-------GGGTTS-EEEEEEEEEEEEEETT-TTS--EEEEEEEEEEEEEETTEEEEEEEEEE-SS-TT-EEEEEEEHHHHHHHHHHHT--S-GGGHHHHHHHHHHHHHH-TTTEEEEEEE-TTSEEEEEEEEE-SSSEEEEEEEEEEEPPHHHHHHHHHHHHHHHHHHHHHHHHHHHHHHHHHHHH-HHHHHHHHHTT--/-------GGGTTS-EEEEEEEEEEEEEETT-TTS--EEEEEEEEEEEEEETTEEEEEEEEEE-SS-TT-EEEEEEEHHHHHHHHHHHT--S-GGGHHHHHHHHHHHHHH-TTTEEEEEEE-TTSEEEEEEEEE-SSSEEEEEEEEEEEPPHHHHHHHHHHHHHHHHHHHHHHHHHHHHHHHHHHHH-HHHHHHHHHTT--

Sequence (400 aa):
MSYDMADPSLEDGSRVVFEREVVMELRKLDEPDAPGIQESVRARILIQERDGVLENCQLCLTSEEDIFFMFKCDVDQTGFQGLQETQKLMIGFNDLPGALANMLTACIKDPRTYLCVLFVSHEGVARLEFIQGMVYKYVELMSLNLVAASEDTVRQYISFRYKAMTARCSMLESNIKELKGLIKVKLPSLHMQLSKQGVMMSYDMADPSLEDGSRVVFEREVVMELRKLDEPDAPGIQESVRARILIQERDGVLENCQLCLTSEEDIFFMFKCDVDQTGFQGLQETQKLMIGFNDLPGALANMLTACIKDPRTYLCVLFVSHEGVARLEFIQGMVYKYVELMSLNLVAASEDTVRQYISFRYKAMTARCSMLESNIKELKGLIKVKLPSLHMQLSKQGVM

Organism: NCBI:txid797122